Protein AF-0000000082939109 (afdb_homodimer)

InterPro domains:
  IPR016181 Acyl-CoA N-acyltransferase [SSF55729] (125-282)
  IPR038740 BioF2-like, acetyltransferase domain [PF13480] (136-248)
  IPR050644 Peptidoglycan Glycine Bridge Synthesis [PTHR36174] (111-280)

Foldseek 3Di:
DFPLQDQLLCCLQPRNVFKDKQFDDDDPDTFKIAIWGWDDDDPFIETEGGPLRQANGMDGHDDDDDPVVRVVVVLVRVLSSVVRDDDGQKYKGWHDLVDDDPVSVVVVVKDKDKFKWFKFQFLQDVVVLQVLFAPVLVVLLVLLVVFWDKDWDLPLVVQVVQLVQQCVVVVHDDPDDSSSSVSSSVSQVVVVFKIKMFIAGPVRDTAKIWIWGDDAAEIERRTMGGNPVRCVSSNVSNRVSVVSNVRNVPYTMYIPTDDPDVVSVVSSVSSNTDIGMIMMIMDGDDPVVVVVVVCCVPPVD/DFPLQDQLLCCLQPRNVFKDKQFDDDPPDTFKIQIWGWDDDDPFIETEGGPLRQANGMDGHDDDDDPVVRVVVVLVRVLSSVVRDDDGQKYKGWHDLVDDDPVSVVVVVKDKDKFKWFKFQFLQDVVVLQVLFAPVLVVLLVLLVVFWDKDWDLPLVVQVVQLVQQCVVVVHDDPDDSSSSVSSSVSQVVVVFKIKMFIAGPVRDTAKIWIWGDDAAEIERRTMGGNPVRCVSSNVSNRVSVVSNVRNVPYTMYIPTDDPDPVSVVSSVSSNTDIGMIMMIMDGDDPVVVVVVVCCVPPVD

Structure (mmCIF, N/CA/C/O backbone):
data_AF-0000000082939109-model_v1
#
loop_
_entity.id
_entity.type
_entity.pdbx_description
1 polymer 'GNAT family N-acetyltransferase'
#
loop_
_atom_site.group_PDB
_atom_site.id
_atom_site.type_symbol
_atom_site.label_atom_id
_atom_site.label_alt_id
_atom_site.label_comp_id
_atom_site.label_asym_id
_atom_site.label_entity_id
_atom_site.label_seq_id
_atom_site.pdbx_PDB_ins_code
_atom_site.Cartn_x
_atom_site.Cartn_y
_atom_site.Cartn_z
_atom_site.occupancy
_atom_site.B_iso_or_equiv
_atom_site.auth_seq_id
_atom_site.auth_comp_id
_atom_site.auth_asym_id
_atom_site.auth_atom_id
_atom_site.pdbx_PDB_model_num
ATOM 1 N N . MET A 1 1 ? -11.938 5.414 15.562 1 80.38 1 MET A N 1
ATOM 2 C CA . MET A 1 1 ? -12.227 6.305 14.438 1 80.38 1 MET A CA 1
ATOM 3 C C . MET A 1 1 ? -11.375 7.566 14.516 1 80.38 1 MET A C 1
ATOM 5 O O . MET A 1 1 ? -11.188 8.133 15.594 1 80.38 1 MET A O 1
ATOM 9 N N . SER A 1 2 ? -10.914 7.965 13.305 1 89 2 SER A N 1
ATOM 10 C CA . SER A 1 2 ? -10.055 9.148 13.242 1 89 2 SER A CA 1
ATOM 11 C C . SER A 1 2 ? -10.867 10.422 13.438 1 89 2 SER A C 1
ATOM 13 O O . SER A 1 2 ? -12.055 10.469 13.109 1 89 2 SER A O 1
ATOM 15 N N . ILE A 1 3 ? -10.242 11.445 13.922 1 95.31 3 ILE A N 1
ATOM 16 C CA . ILE A 1 3 ? -10.844 12.758 14.148 1 95.31 3 ILE A CA 1
ATOM 17 C C . ILE A 1 3 ? -11.391 13.297 12.828 1 95.31 3 ILE A C 1
ATOM 19 O O . ILE A 1 3 ? -12.398 14.016 12.812 1 95.31 3 ILE A O 1
ATOM 23 N N . PHE A 1 4 ? -10.938 12.875 11.734 1 96.12 4 PHE A N 1
ATOM 24 C CA . PHE A 1 4 ? -11.234 13.438 10.422 1 96.12 4 PHE A CA 1
ATOM 25 C C . PHE A 1 4 ? -12.562 12.906 9.891 1 96.12 4 PHE A C 1
ATOM 27 O O . PHE A 1 4 ? -13.125 13.453 8.938 1 96.12 4 PHE A O 1
ATOM 34 N N . SER A 1 5 ? -13 11.82 10.484 1 92.12 5 SER A N 1
ATOM 35 C CA . SER A 1 5 ? -14.25 11.203 10.039 1 92.12 5 SER A CA 1
ATOM 36 C C . SER A 1 5 ? -15.414 11.586 10.945 1 92.12 5 SER A C 1
ATOM 38 O O . SER A 1 5 ? -16.531 11.078 10.781 1 92.12 5 SER A O 1
ATOM 40 N N . LYS A 1 6 ? -15.141 12.438 11.898 1 94.62 6 LYS A N 1
ATOM 41 C CA . LYS A 1 6 ? -16.188 12.867 12.82 1 94.62 6 LYS A CA 1
ATOM 42 C C . LYS A 1 6 ? -17.125 13.867 12.156 1 94.62 6 LYS A C 1
ATOM 44 O O . LYS A 1 6 ? -16.688 14.719 11.375 1 94.62 6 LYS A O 1
ATOM 49 N N . ASP A 1 7 ? -18.406 13.773 12.578 1 95.56 7 ASP A N 1
ATOM 50 C CA . ASP A 1 7 ? -19.422 14.656 12.016 1 95.56 7 ASP A CA 1
ATOM 51 C C . ASP A 1 7 ? -19.078 16.125 12.281 1 95.56 7 ASP A C 1
ATOM 53 O O . ASP A 1 7 ? -19.172 16.969 11.383 1 95.56 7 ASP A O 1
ATOM 57 N N . TRP A 1 8 ? -18.641 16.438 13.531 1 97.56 8 TRP A N 1
ATOM 58 C CA . TRP A 1 8 ? -18.375 17.812 13.891 1 97.56 8 TRP A CA 1
ATOM 59 C C . TRP A 1 8 ? -17.203 18.375 13.094 1 97.56 8 TRP A C 1
ATOM 61 O O . TRP A 1 8 ? -17.141 19.578 12.844 1 97.56 8 TRP A O 1
ATOM 71 N N . TRP A 1 9 ? -16.219 17.562 12.703 1 98 9 TRP A N 1
ATOM 72 C CA . TRP A 1 9 ? -15.102 17.984 11.859 1 98 9 TRP A CA 1
ATOM 73 C C . TRP A 1 9 ? -15.594 18.406 10.484 1 98 9 TRP A C 1
ATOM 75 O O . TRP A 1 9 ? -15.258 19.5 10.008 1 98 9 TRP A O 1
ATOM 85 N N . LEU A 1 10 ? -16.438 17.562 9.883 1 97.38 10 LEU A N 1
ATOM 86 C CA . LEU A 1 10 ? -16.969 17.844 8.547 1 97.38 10 LEU A CA 1
ATOM 87 C C . LEU A 1 10 ? -17.922 19.031 8.578 1 97.38 10 LEU A C 1
ATOM 89 O O . LEU A 1 10 ? -17.906 19.859 7.668 1 97.38 10 LEU A O 1
ATOM 93 N N . ASP A 1 11 ? -18.719 19.125 9.641 1 97.88 11 ASP A N 1
ATOM 94 C CA . ASP A 1 11 ? -19.594 20.281 9.82 1 97.88 11 ASP A CA 1
ATOM 95 C C . ASP A 1 11 ? -18.797 21.578 9.844 1 97.88 11 ASP A C 1
ATOM 97 O O . ASP A 1 11 ? -19.172 22.562 9.195 1 97.88 11 ASP A O 1
ATOM 101 N N . ALA A 1 12 ? -17.719 21.531 10.562 1 97.75 12 ALA A N 1
ATOM 102 C CA . ALA A 1 12 ? -16.922 22.734 10.75 1 97.75 12 ALA A CA 1
ATOM 103 C C . ALA A 1 12 ? -16.266 23.172 9.438 1 97.75 12 ALA A C 1
ATOM 105 O O . ALA A 1 12 ? -16.141 24.359 9.172 1 97.75 12 ALA A O 1
ATOM 106 N N . LEU A 1 13 ? -15.891 22.219 8.641 1 96.69 13 LEU A N 1
ATOM 107 C CA . LEU A 1 13 ? -15.07 22.531 7.473 1 96.69 13 LEU A CA 1
ATOM 108 C C . LEU A 1 13 ? -15.945 22.844 6.266 1 96.69 13 LEU A C 1
ATOM 110 O O . LEU A 1 13 ? -15.617 23.734 5.477 1 96.69 13 LEU A O 1
ATOM 114 N N . VAL A 1 14 ? -17.078 22.125 6.117 1 95.56 14 VAL A N 1
ATOM 115 C CA . VAL A 1 14 ? -17.797 22.297 4.855 1 95.56 14 VAL A CA 1
ATOM 116 C C . VAL A 1 14 ? -19.266 22.609 5.129 1 95.56 14 VAL A C 1
ATOM 118 O O . VAL A 1 14 ? -20.016 22.953 4.211 1 95.56 14 VAL A O 1
ATOM 121 N N . GLY A 1 15 ? -19.672 22.594 6.297 1 95.75 15 GLY A N 1
ATOM 122 C CA . GLY A 1 15 ? -21.062 22.797 6.641 1 95.75 15 GLY A CA 1
ATOM 123 C C . GLY A 1 15 ? -21.875 21.516 6.602 1 95.75 15 GLY A C 1
ATOM 124 O O . GLY A 1 15 ? -21.594 20.609 5.816 1 95.75 15 GLY A O 1
ATOM 125 N N . GLU A 1 16 ? -22.906 21.516 7.336 1 94.19 16 GLU A N 1
ATOM 126 C CA . GLU A 1 16 ? -23.719 20.312 7.539 1 94.19 16 GLU A CA 1
ATOM 127 C C . GLU A 1 16 ? -24.375 19.875 6.234 1 94.19 16 GLU A C 1
ATOM 129 O O . GLU A 1 16 ? -24.641 18.688 6.043 1 94.19 16 GLU A O 1
ATOM 134 N N . GLU A 1 17 ? -24.531 20.75 5.375 1 94.44 17 GLU A N 1
ATOM 135 C CA . GLU A 1 17 ? -25.312 20.438 4.18 1 94.44 17 GLU A CA 1
ATOM 136 C C . GLU A 1 17 ? -24.406 20.031 3.021 1 94.44 17 GLU A C 1
ATOM 138 O O . GLU A 1 17 ? -24.875 19.609 1.963 1 94.44 17 GLU A O 1
ATOM 143 N N . GLN A 1 18 ? -23.141 20.078 3.221 1 95.31 18 GLN A N 1
ATOM 144 C CA . GLN A 1 18 ? -22.234 19.891 2.09 1 95.31 18 GLN A CA 1
ATOM 145 C C . GLN A 1 18 ? -21.516 18.547 2.189 1 95.31 18 GLN A C 1
ATOM 147 O O . GLN A 1 18 ? -20.547 18.312 1.458 1 95.31 18 GLN A O 1
ATOM 152 N N . TRP A 1 19 ? -21.828 17.75 3.115 1 96.75 19 TRP A N 1
ATOM 153 C CA . TRP A 1 19 ? -21.281 16.406 3.182 1 96.75 19 TRP A CA 1
ATOM 154 C C . TRP A 1 19 ? -22.375 15.398 3.557 1 96.75 19 TRP A C 1
ATOM 156 O O . TRP A 1 19 ? -23.438 15.781 4.039 1 96.75 19 TRP A O 1
ATOM 166 N N . ASP A 1 20 ? -22.172 14.172 3.184 1 97.12 20 ASP A N 1
ATOM 167 C CA . ASP A 1 20 ? -23.031 13.047 3.535 1 97.12 20 ASP A CA 1
ATOM 168 C C . ASP A 1 20 ? -22.203 11.789 3.805 1 97.12 20 ASP A C 1
ATOM 170 O O . ASP A 1 20 ? -20.984 11.852 3.891 1 97.12 20 ASP A O 1
ATOM 174 N N . VAL A 1 21 ? -22.875 10.711 4.156 1 97.25 21 VAL A N 1
ATOM 175 C CA . VAL A 1 21 ? -22.172 9.492 4.543 1 97.25 21 VAL A CA 1
ATOM 176 C C . VAL A 1 21 ? -22.969 8.266 4.09 1 97.25 21 VAL A C 1
ATOM 178 O O . VAL A 1 21 ? -24.172 8.195 4.293 1 97.25 21 VAL A O 1
ATOM 181 N N . ALA A 1 22 ? -22.266 7.41 3.312 1 97.81 22 ALA A N 1
ATOM 182 C CA . ALA A 1 22 ? -22.812 6.07 3.113 1 97.81 22 ALA A CA 1
ATOM 183 C C . ALA A 1 22 ? -22.641 5.223 4.371 1 97.81 22 ALA A C 1
ATOM 185 O O . ALA A 1 22 ? -21.578 5.184 4.969 1 97.81 22 ALA A O 1
ATOM 186 N N . ILE A 1 23 ? -23.703 4.531 4.785 1 97.56 23 ILE A N 1
ATOM 187 C CA . ILE A 1 23 ? -23.641 3.748 6.012 1 97.56 23 ILE A CA 1
ATOM 188 C C . ILE A 1 23 ? -24.203 2.352 5.77 1 97.56 23 ILE A C 1
ATOM 190 O O . ILE A 1 23 ? -25.047 2.162 4.891 1 97.56 23 ILE A O 1
ATOM 194 N N . VAL A 1 24 ? -23.609 1.414 6.426 1 98 24 VAL A N 1
ATOM 195 C CA . VAL A 1 24 ? -24.172 0.075 6.547 1 98 24 VAL A CA 1
ATOM 196 C C . VAL A 1 24 ? -24.594 -0.183 7.992 1 98 24 VAL A C 1
ATOM 198 O O . VAL A 1 24 ? -23.812 0.037 8.922 1 98 24 VAL A O 1
ATOM 201 N N . GLU A 1 25 ? -25.812 -0.608 8.141 1 97.25 25 GLU A N 1
ATOM 202 C CA . GLU A 1 25 ? -26.344 -0.869 9.477 1 97.25 25 GLU A CA 1
ATOM 203 C C . GLU A 1 25 ? -26.688 -2.344 9.656 1 97.25 25 GLU A C 1
ATOM 205 O O . GLU A 1 25 ? -27.125 -3.004 8.703 1 97.25 25 GLU A O 1
ATOM 210 N N . LYS A 1 26 ? -26.391 -2.867 10.773 1 93.81 26 LYS A N 1
ATOM 211 C CA . LYS A 1 26 ? -26.859 -4.168 11.242 1 93.81 26 LYS A CA 1
ATOM 212 C C . LYS A 1 26 ? -27.625 -4.039 12.547 1 93.81 26 LYS A C 1
ATOM 214 O O . LYS A 1 26 ? -27.047 -3.764 13.594 1 93.81 26 LYS A O 1
ATOM 219 N N . GLY A 1 27 ? -28.953 -4.312 12.484 1 91.12 27 GLY A N 1
ATOM 220 C CA . GLY A 1 27 ? -29.797 -3.967 13.617 1 91.12 27 GLY A CA 1
ATOM 221 C C . GLY A 1 27 ? -29.859 -2.475 13.891 1 91.12 27 GLY A C 1
ATOM 222 O O . GLY A 1 27 ? -30.188 -1.688 13 1 91.12 27 GLY A O 1
ATOM 223 N N . ASN A 1 28 ? -29.469 -2.039 15.094 1 91.56 28 ASN A N 1
ATOM 224 C CA . ASN A 1 28 ? -29.516 -0.63 15.469 1 91.56 28 ASN A CA 1
ATOM 225 C C . ASN A 1 28 ? -28.125 -0.013 15.492 1 91.56 28 ASN A C 1
ATOM 227 O O . ASN A 1 28 ? -27.953 1.131 15.914 1 91.56 28 ASN A O 1
ATOM 231 N N . ASP A 1 29 ? -27.188 -0.757 14.891 1 94.94 29 ASP A N 1
ATOM 232 C CA . ASP A 1 29 ? -25.812 -0.283 14.992 1 94.94 29 ASP A CA 1
ATOM 233 C C . ASP A 1 29 ? -25.219 -0.008 13.617 1 94.94 29 ASP A C 1
ATOM 235 O O . ASP A 1 29 ? -25.422 -0.785 12.68 1 94.94 29 ASP A O 1
ATOM 239 N N . ILE A 1 30 ? -24.578 1.145 13.508 1 95.31 30 ILE A N 1
ATOM 240 C CA . ILE A 1 30 ? -23.75 1.399 12.328 1 95.31 30 ILE A CA 1
ATOM 241 C C . ILE A 1 30 ? -22.516 0.51 12.352 1 95.31 30 ILE A C 1
ATOM 243 O O . ILE A 1 30 ? -21.75 0.529 13.32 1 95.31 30 ILE A O 1
ATOM 247 N N . VAL A 1 31 ? -22.312 -0.238 11.273 1 96.94 31 VAL A N 1
ATOM 248 C CA . VAL A 1 31 ? -21.203 -1.173 11.281 1 96.94 31 VAL A CA 1
ATOM 249 C C . VAL A 1 31 ? -20.156 -0.736 10.258 1 96.94 31 VAL A C 1
ATOM 251 O O . VAL A 1 31 ? -19.016 -1.215 10.273 1 96.94 31 VAL A O 1
ATOM 254 N N . ALA A 1 32 ? -20.5 0.138 9.352 1 97.5 32 ALA A N 1
ATOM 255 C CA . ALA A 1 32 ? -19.547 0.692 8.391 1 97.5 32 ALA A CA 1
ATOM 256 C C . ALA A 1 32 ? -19.984 2.072 7.914 1 97.5 32 ALA A C 1
ATOM 258 O O . ALA A 1 32 ? -21.188 2.387 7.93 1 97.5 32 ALA A O 1
ATOM 259 N N . SER A 1 33 ? -19.047 2.875 7.512 1 97.38 33 SER A N 1
ATOM 260 C CA . SER A 1 33 ? -19.359 4.215 7.02 1 97.38 33 SER A CA 1
ATOM 261 C C . SER A 1 33 ? -18.297 4.695 6.027 1 97.38 33 SER A C 1
ATOM 263 O O . SER A 1 33 ? -17.141 4.27 6.082 1 97.38 33 SER A O 1
ATOM 265 N N . LEU A 1 34 ? -18.688 5.508 5.121 1 97.62 34 LEU A N 1
ATOM 266 C CA . LEU A 1 34 ? -17.844 6.195 4.141 1 97.62 34 LEU A CA 1
ATOM 267 C C . LEU A 1 34 ? -18.344 7.617 3.904 1 97.62 34 LEU A C 1
ATOM 269 O O . LEU A 1 34 ? -19.234 7.84 3.084 1 97.62 34 LEU A O 1
ATOM 273 N N . PRO A 1 35 ? -17.797 8.57 4.645 1 97.31 35 PRO A N 1
ATOM 274 C CA . PRO A 1 35 ? -18.188 9.969 4.445 1 97.31 35 PRO A CA 1
ATOM 275 C C . PRO A 1 35 ? -17.609 10.562 3.16 1 97.31 35 PRO A C 1
ATOM 277 O O . PRO A 1 35 ? -16.562 10.125 2.688 1 97.31 35 PRO A O 1
ATOM 280 N N . TYR A 1 36 ? -18.344 11.469 2.635 1 97.06 36 TYR A N 1
ATOM 281 C CA . TYR A 1 36 ? -17.891 12.203 1.463 1 97.06 36 TYR A CA 1
ATOM 282 C C . TYR A 1 36 ? -18.453 13.625 1.457 1 97.06 36 TYR A C 1
ATOM 284 O O . TYR A 1 36 ? -19.547 13.867 1.974 1 97.06 36 TYR A O 1
ATOM 292 N N . VAL A 1 37 ? -17.625 14.539 0.943 1 96.19 37 VAL A N 1
ATOM 293 C CA . VAL A 1 37 ? -18.062 15.906 0.697 1 96.19 37 VAL A CA 1
ATOM 294 C C . VAL A 1 37 ? -18.562 16.031 -0.74 1 96.19 37 VAL A C 1
ATOM 296 O O . VAL A 1 37 ? -17.938 15.547 -1.675 1 96.19 37 VAL A O 1
ATOM 299 N N . THR A 1 38 ? -19.703 16.672 -0.885 1 95.12 38 THR A N 1
ATOM 300 C CA . THR A 1 38 ? -20.281 16.859 -2.207 1 95.12 38 THR A CA 1
ATOM 301 C C . THR A 1 38 ? -20 18.266 -2.729 1 95.12 38 THR A C 1
ATOM 303 O O . THR A 1 38 ? -20.281 19.25 -2.043 1 95.12 38 THR A O 1
ATOM 306 N N . LYS A 1 39 ? -19.438 18.266 -3.879 1 92.75 39 LYS A N 1
ATOM 307 C CA . LYS A 1 39 ? -19.188 19.547 -4.539 1 92.75 39 LYS A CA 1
ATOM 308 C C . LYS A 1 39 ? -19.688 19.531 -5.98 1 92.75 39 LYS A C 1
ATOM 310 O O . LYS A 1 39 ? -19.703 18.484 -6.625 1 92.75 39 LYS A O 1
ATOM 315 N N . SER A 1 40 ? -20.188 20.719 -6.367 1 90.56 40 SER A N 1
ATOM 316 C CA . SER A 1 40 ? -20.547 20.891 -7.773 1 90.56 40 SER A CA 1
ATOM 317 C C . SER A 1 40 ? -19.5 21.719 -8.508 1 90.56 40 SER A C 1
ATOM 319 O O . SER A 1 40 ? -19.125 22.797 -8.039 1 90.56 40 SER A O 1
ATOM 321 N N . ARG A 1 41 ? -18.953 21.141 -9.508 1 88.44 41 ARG A N 1
ATOM 322 C CA . ARG A 1 41 ? -18.062 21.844 -10.406 1 88.44 41 ARG A CA 1
ATOM 323 C C . ARG A 1 41 ? -18.672 22 -11.797 1 88.44 41 ARG A C 1
ATOM 325 O O . ARG A 1 41 ? -18.5 21.141 -12.656 1 88.44 41 ARG A O 1
ATOM 332 N N . GLY A 1 42 ? -19.25 23.141 -11.984 1 89.5 42 GLY A N 1
ATOM 333 C CA . GLY A 1 42 ? -20.062 23.266 -13.188 1 89.5 42 GLY A CA 1
ATOM 334 C C . GLY A 1 42 ? -21.219 22.281 -13.219 1 89.5 42 GLY A C 1
ATOM 335 O O . GLY A 1 42 ? -22.062 22.25 -12.312 1 89.5 42 GLY A O 1
ATOM 336 N N . ILE A 1 43 ? -21.156 21.453 -14.25 1 89.62 43 ILE A N 1
ATOM 337 C CA . ILE A 1 43 ? -22.234 20.469 -14.406 1 89.62 43 ILE A CA 1
ATOM 338 C C . ILE A 1 43 ? -21.859 19.172 -13.719 1 89.62 43 ILE A C 1
ATOM 340 O O . ILE A 1 43 ? -22.656 18.234 -13.664 1 89.62 43 ILE A O 1
ATOM 344 N N . PHE A 1 44 ? -20.672 19.141 -13.172 1 92.69 44 PHE A N 1
ATOM 345 C CA . PHE A 1 44 ? -20.156 17.875 -12.648 1 92.69 44 PHE A CA 1
ATOM 346 C C . PHE A 1 44 ? -20.391 17.781 -11.148 1 92.69 44 PHE A C 1
ATOM 348 O O . PHE A 1 44 ? -20.234 18.75 -10.422 1 92.69 44 PHE A O 1
ATOM 355 N N . LYS A 1 45 ? -20.812 16.625 -10.805 1 95.06 45 LYS A N 1
ATOM 356 C CA . LYS A 1 45 ? -20.938 16.281 -9.391 1 95.06 45 LYS A CA 1
ATOM 357 C C . LYS A 1 45 ? -19.688 15.562 -8.891 1 95.06 45 LYS A C 1
ATOM 359 O O . LYS A 1 45 ? -19.328 14.5 -9.406 1 95.06 45 LYS A O 1
ATOM 364 N N . VAL A 1 46 ? -19.109 16.094 -7.883 1 95.12 46 VAL A N 1
ATOM 365 C CA . VAL A 1 46 ? -17.844 15.57 -7.383 1 95.12 46 VAL A CA 1
ATOM 366 C C . VAL A 1 46 ? -17.984 15.195 -5.906 1 95.12 46 VAL A C 1
ATOM 368 O O . VAL A 1 46 ? -18.531 15.969 -5.117 1 95.12 46 VAL A O 1
ATOM 371 N N . LEU A 1 47 ? -17.562 13.961 -5.547 1 96.81 47 LEU A N 1
ATOM 372 C CA . LEU A 1 47 ? -17.438 13.523 -4.164 1 96.81 47 LEU A CA 1
ATOM 373 C C . LEU A 1 47 ? -15.969 13.531 -3.729 1 96.81 47 LEU A C 1
ATOM 375 O O . LEU A 1 47 ? -15.156 12.781 -4.266 1 96.81 47 LEU A O 1
ATOM 379 N N . THR A 1 48 ? -15.641 14.328 -2.77 1 95.25 48 THR A N 1
ATOM 380 C CA . THR A 1 48 ? -14.242 14.508 -2.408 1 95.25 48 THR A CA 1
ATOM 381 C C . THR A 1 48 ? -14.086 14.656 -0.897 1 95.25 48 THR A C 1
ATOM 383 O O . THR A 1 48 ? -14.953 14.227 -0.135 1 95.25 48 THR A O 1
ATOM 386 N N . MET A 1 49 ? -12.891 15.117 -0.471 1 94.56 49 MET A N 1
ATOM 387 C CA . MET A 1 49 ? -12.555 15.367 0.927 1 94.56 49 MET A CA 1
ATOM 388 C C . MET A 1 49 ? -12.344 16.859 1.177 1 94.56 49 MET A C 1
ATOM 390 O O . MET A 1 49 ? -11.961 17.594 0.268 1 94.56 49 MET A O 1
ATOM 394 N N . PRO A 1 50 ? -12.562 17.281 2.404 1 94.44 50 PRO A N 1
ATOM 395 C CA . PRO A 1 50 ? -12.281 18.688 2.703 1 94.44 50 PRO A CA 1
ATOM 396 C C . PRO A 1 50 ? -10.781 18.984 2.775 1 94.44 50 PRO A C 1
ATOM 398 O O . PRO A 1 50 ? -9.977 18.078 2.961 1 94.44 50 PRO A O 1
ATOM 401 N N . LYS A 1 51 ? -10.516 20.297 2.611 1 93.94 51 LYS A N 1
ATOM 402 C CA . LYS A 1 51 ? -9.148 20.734 2.896 1 93.94 51 LYS A CA 1
ATOM 403 C C . LYS A 1 51 ? -8.766 20.438 4.34 1 93.94 51 LYS A C 1
ATOM 405 O O . LYS A 1 51 ? -9.633 20.375 5.219 1 93.94 51 LYS A O 1
ATOM 410 N N . LEU A 1 52 ? -7.477 20.172 4.586 1 95.19 52 LEU A N 1
ATOM 411 C CA . LEU A 1 52 ? -6.914 19.922 5.906 1 95.19 52 LEU A CA 1
ATOM 412 C C . LEU A 1 52 ? -7.504 18.656 6.516 1 95.19 52 LEU A C 1
ATOM 414 O O . LEU A 1 52 ? -7.742 18.609 7.727 1 95.19 52 LEU A O 1
ATOM 418 N N . THR A 1 53 ? -7.879 17.734 5.684 1 96.19 53 THR A N 1
ATOM 419 C CA . THR A 1 53 ? -8.398 16.422 6.074 1 96.19 53 THR A CA 1
ATOM 420 C C . THR A 1 53 ? -7.676 15.312 5.324 1 96.19 53 THR A C 1
ATOM 422 O O . THR A 1 53 ? -8.062 14.945 4.211 1 96.19 53 THR A O 1
ATOM 425 N N . PRO A 1 54 ? -6.691 14.773 5.965 1 94.44 54 PRO A N 1
ATOM 426 C CA . PRO A 1 54 ? -5.832 13.844 5.234 1 94.44 54 PRO A CA 1
ATOM 427 C C . PRO A 1 54 ? -6.512 12.5 4.98 1 94.44 54 PRO A C 1
ATOM 429 O O . PRO A 1 54 ? -6.191 11.82 4 1 94.44 54 PRO A O 1
ATOM 432 N N . PHE A 1 55 ? -7.438 12.156 5.926 1 93.81 55 PHE A N 1
ATOM 433 C CA . PHE A 1 55 ? -8.086 10.852 5.84 1 93.81 55 PHE A CA 1
ATOM 434 C C . PHE A 1 55 ? -9.586 10.977 6.078 1 93.81 55 PHE A C 1
ATOM 436 O O . PHE A 1 55 ? -10.016 11.594 7.062 1 93.81 55 PHE A O 1
ATOM 443 N N . ILE A 1 56 ? -10.555 10.57 5.387 1 88.38 56 ILE A N 1
ATOM 444 C CA . ILE A 1 56 ? -11.969 10.438 5.707 1 88.38 56 ILE A CA 1
ATOM 445 C C . ILE A 1 56 ? -12.477 9.078 5.219 1 88.38 56 ILE A C 1
ATOM 447 O O . ILE A 1 56 ? -13.508 8.586 5.691 1 88.38 56 ILE A O 1
ATOM 451 N N . GLY A 1 57 ? -11.859 8.242 4.508 1 85.38 57 GLY A N 1
ATOM 452 C CA . GLY A 1 57 ? -12.109 6.977 3.842 1 85.38 57 GLY A CA 1
ATOM 453 C C . GLY A 1 57 ? -13.031 6.062 4.629 1 85.38 57 GLY A C 1
ATOM 454 O O . GLY A 1 57 ? -13.883 6.531 5.387 1 85.38 57 GLY A O 1
ATOM 455 N N . VAL A 1 58 ? -12.984 4.746 4.508 1 95.81 58 VAL A N 1
ATOM 456 C CA . VAL A 1 58 ? -13.906 3.744 5.035 1 95.81 58 VAL A CA 1
ATOM 457 C C . VAL A 1 58 ? -13.609 3.488 6.508 1 95.81 58 VAL A C 1
ATOM 459 O O . VAL A 1 58 ? -12.453 3.543 6.934 1 95.81 58 VAL A O 1
ATOM 462 N N . TRP A 1 59 ? -14.648 3.355 7.254 1 94.75 59 TRP A N 1
ATOM 463 C CA . TRP A 1 59 ? -14.578 2.842 8.617 1 94.75 59 TRP A CA 1
ATOM 464 C C . TRP A 1 59 ? -15.477 1.619 8.781 1 94.75 59 TRP A C 1
ATOM 466 O O . TRP A 1 59 ? -16.594 1.591 8.281 1 94.75 59 TRP A O 1
ATOM 476 N N . THR A 1 60 ? -14.977 0.596 9.398 1 95.5 60 THR A N 1
ATOM 477 C CA . THR A 1 60 ? -15.773 -0.576 9.742 1 95.5 60 THR A CA 1
ATOM 478 C C . THR A 1 60 ? -15.672 -0.887 11.234 1 95.5 60 THR A C 1
ATOM 480 O O . THR A 1 60 ? -14.609 -0.717 11.836 1 95.5 60 THR A O 1
ATOM 483 N N . ARG A 1 61 ? -16.734 -1.303 11.781 1 93.12 61 ARG A N 1
ATOM 484 C CA . ARG A 1 61 ? -16.719 -1.731 13.18 1 93.12 61 ARG A CA 1
ATOM 485 C C . ARG A 1 61 ? -15.828 -2.955 13.359 1 93.12 61 ARG A C 1
ATOM 487 O O . ARG A 1 61 ? -15.938 -3.932 12.625 1 93.12 61 ARG A O 1
ATOM 494 N N . PRO A 1 62 ? -14.914 -2.824 14.336 1 89.88 62 PRO A N 1
ATOM 495 C CA . PRO A 1 62 ? -14.055 -3.986 14.57 1 89.88 62 PRO A CA 1
ATOM 496 C C . PRO A 1 62 ? -14.852 -5.262 14.836 1 89.88 62 PRO A C 1
ATOM 498 O O . PRO A 1 62 ? -15.867 -5.227 15.531 1 89.88 62 PRO A O 1
ATOM 501 N N . LEU A 1 63 ? -14.492 -6.273 14.172 1 90.56 63 LEU A N 1
ATOM 502 C CA . LEU A 1 63 ? -15.078 -7.602 14.352 1 90.56 63 LEU A CA 1
ATOM 503 C C . LEU A 1 63 ? -14.102 -8.531 15.055 1 90.56 63 LEU A C 1
ATOM 505 O O . LEU A 1 63 ? -12.898 -8.508 14.781 1 90.56 63 LEU A O 1
ATOM 509 N N . ASP A 1 64 ? -14.648 -9.328 15.906 1 90.56 64 ASP A N 1
ATOM 510 C CA . ASP A 1 64 ? -13.82 -10.352 16.531 1 90.56 64 ASP A CA 1
ATOM 511 C C . ASP A 1 64 ? -13.75 -11.609 15.672 1 90.56 64 ASP A C 1
ATOM 513 O O . ASP A 1 64 ? -14.594 -11.812 14.797 1 90.56 64 ASP A O 1
ATOM 517 N N . GLY A 1 65 ? -12.688 -12.367 15.961 1 91.06 65 GLY A N 1
ATOM 518 C CA . GLY A 1 65 ? -12.578 -13.641 15.273 1 91.06 65 GLY A CA 1
ATOM 519 C C . GLY A 1 65 ? -11.312 -13.781 14.453 1 91.06 65 GLY A C 1
ATOM 520 O O . GLY A 1 65 ? -10.344 -13.039 14.672 1 91.06 65 GLY A O 1
ATOM 521 N N . LYS A 1 66 ? -11.422 -14.836 13.562 1 93.38 66 LYS A N 1
ATOM 522 C CA . LYS A 1 66 ? -10.258 -15.148 12.742 1 93.38 66 LYS A CA 1
ATOM 523 C C . LYS A 1 66 ? -10.078 -14.125 11.625 1 93.38 66 LYS A C 1
ATOM 525 O O . LYS A 1 66 ? -11.047 -13.5 11.188 1 93.38 66 LYS A O 1
ATOM 530 N N . TYR A 1 67 ? -8.914 -14.008 11.195 1 94.88 67 TYR A N 1
ATOM 531 C CA . TYR A 1 67 ? -8.562 -13.062 10.141 1 94.88 67 TYR A CA 1
ATOM 532 C C . TYR A 1 67 ? -9.445 -13.25 8.914 1 94.88 67 TYR A C 1
ATOM 534 O O . TYR A 1 67 ? -9.938 -12.273 8.344 1 94.88 67 TYR A O 1
ATOM 542 N N . VAL A 1 68 ? -9.672 -14.477 8.523 1 94.44 68 VAL A N 1
ATOM 543 C CA . VAL A 1 68 ? -10.414 -14.789 7.305 1 94.44 68 VAL A CA 1
ATOM 544 C C . VAL A 1 68 ? -11.828 -14.227 7.398 1 94.44 68 VAL A C 1
ATOM 546 O O . VAL A 1 68 ? -12.352 -13.688 6.422 1 94.44 68 VAL A O 1
ATOM 549 N N . LYS A 1 69 ? -12.43 -14.383 8.492 1 93.88 69 LYS A N 1
ATOM 550 C CA . LYS A 1 69 ? -13.781 -13.867 8.711 1 93.88 69 LYS A CA 1
ATOM 551 C C . LYS A 1 69 ? -13.797 -12.344 8.688 1 93.88 69 LYS A C 1
ATOM 553 O O . LYS A 1 69 ? -14.695 -11.734 8.094 1 93.88 69 LYS A O 1
ATOM 558 N N . LYS A 1 70 ? -12.852 -11.75 9.344 1 95.75 70 LYS A N 1
ATOM 559 C CA . LYS A 1 70 ? -12.742 -10.289 9.375 1 95.75 70 LYS A CA 1
ATOM 560 C C . LYS A 1 70 ? -12.586 -9.727 7.969 1 95.75 70 LYS A C 1
ATOM 562 O O . LYS A 1 70 ? -13.25 -8.75 7.609 1 95.75 70 LYS A O 1
ATOM 567 N N . LEU A 1 71 ? -11.734 -10.352 7.199 1 96.19 71 LEU A N 1
ATOM 568 C CA . LEU A 1 71 ? -11.484 -9.891 5.84 1 96.19 71 LEU A CA 1
ATOM 569 C C . LEU A 1 71 ? -12.734 -10.055 4.973 1 96.19 71 LEU A C 1
ATOM 571 O O . LEU A 1 71 ? -13.07 -9.156 4.195 1 96.19 71 LEU A O 1
ATOM 575 N N . SER A 1 72 ? -13.414 -11.156 5.078 1 95.56 72 SER A N 1
ATOM 576 C CA . S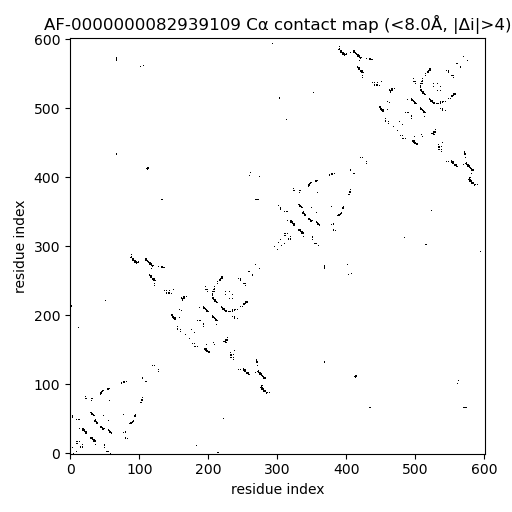ER A 1 72 ? -14.648 -11.383 4.34 1 95.56 72 SER A CA 1
ATOM 577 C C . SER A 1 72 ? -15.695 -10.328 4.672 1 95.56 72 SER A C 1
ATOM 579 O O . SER A 1 72 ? -16.359 -9.805 3.779 1 95.56 72 SER A O 1
ATOM 581 N N . ASN A 1 73 ? -15.828 -10.094 5.926 1 95.88 73 ASN A N 1
ATOM 582 C CA . ASN A 1 73 ? -16.766 -9.07 6.371 1 95.88 73 ASN A CA 1
ATOM 583 C C . ASN A 1 73 ? -16.422 -7.699 5.805 1 95.88 73 ASN A C 1
ATOM 585 O O . ASN A 1 73 ? -17.297 -6.977 5.332 1 95.88 73 ASN A O 1
ATOM 589 N N . GLU A 1 74 ? -15.18 -7.363 5.871 1 96.19 74 GLU A N 1
ATOM 590 C CA . GLU A 1 74 ? -14.703 -6.094 5.324 1 96.19 74 GLU A CA 1
ATOM 591 C C . GLU A 1 74 ? -15.055 -5.965 3.844 1 96.19 74 GLU A C 1
ATOM 593 O O . GLU A 1 74 ? -15.539 -4.918 3.404 1 96.19 74 GLU A O 1
ATOM 598 N N . MET A 1 75 ? -14.789 -7.074 3.102 1 96.56 75 MET A N 1
ATOM 599 C CA . MET A 1 75 ? -15.086 -7.082 1.671 1 96.56 75 MET A CA 1
ATOM 600 C C . MET A 1 75 ? -16.562 -6.789 1.416 1 96.56 75 MET A C 1
ATOM 602 O O . MET A 1 75 ? -16.891 -5.953 0.576 1 96.56 75 MET A O 1
ATOM 606 N N . ASP A 1 76 ? -17.328 -7.438 2.148 1 96.94 76 ASP A N 1
ATOM 607 C CA . ASP A 1 76 ? -18.781 -7.285 2.004 1 96.94 76 ASP A CA 1
ATOM 608 C C . ASP A 1 76 ? -19.219 -5.867 2.352 1 96.94 76 ASP A C 1
ATOM 610 O O . ASP A 1 76 ? -20 -5.25 1.612 1 96.94 76 ASP A O 1
ATOM 614 N N . LEU A 1 77 ? -18.75 -5.348 3.428 1 97.94 77 LEU A N 1
ATOM 615 C CA . LEU A 1 77 ? -19.141 -4.02 3.895 1 97.94 77 LEU A CA 1
ATOM 616 C C . LEU A 1 77 ? -18.672 -2.945 2.912 1 97.94 77 LEU A C 1
ATOM 618 O O . LEU A 1 77 ? -19.422 -1.996 2.635 1 97.94 77 LEU A O 1
ATOM 622 N N . TYR A 1 78 ? -17.453 -3.07 2.414 1 98.25 78 TYR A N 1
ATOM 623 C CA . TYR A 1 78 ? -16.953 -2.109 1.438 1 98.25 78 TYR A CA 1
ATOM 624 C C . TYR A 1 78 ? -17.828 -2.098 0.188 1 98.25 78 TYR A C 1
ATOM 626 O O . TYR A 1 78 ? -18.141 -1.031 -0.344 1 98.25 78 TYR A O 1
ATOM 634 N N . GLU A 1 79 ? -18.203 -3.287 -0.285 1 98.06 79 GLU A N 1
ATOM 635 C CA . GLU A 1 79 ? -19.062 -3.371 -1.459 1 98.06 79 GLU A CA 1
ATOM 636 C C . GLU A 1 79 ? -20.406 -2.67 -1.215 1 98.06 79 GLU A C 1
ATOM 638 O O . GLU A 1 79 ? -20.891 -1.948 -2.082 1 98.06 79 GLU A O 1
ATOM 643 N N . GLN A 1 80 ? -20.953 -2.916 -0.056 1 98.38 80 GLN A N 1
ATOM 644 C CA . GLN A 1 80 ? -22.219 -2.279 0.3 1 98.38 80 GLN A CA 1
ATOM 645 C C . GLN A 1 80 ? -22.078 -0.762 0.358 1 98.38 80 GLN A C 1
ATOM 647 O O . GLN A 1 80 ? -22.953 -0.031 -0.086 1 98.38 80 GLN A O 1
ATOM 652 N N . LEU A 1 81 ? -21.016 -0.269 0.912 1 98.56 81 LEU A N 1
ATOM 653 C CA . LEU A 1 81 ? -20.766 1.168 0.991 1 98.56 81 LEU A CA 1
ATOM 654 C C . LEU A 1 81 ? -20.688 1.782 -0.402 1 98.56 81 LEU A C 1
ATOM 656 O O . LEU A 1 81 ? -21.266 2.842 -0.655 1 98.56 81 LEU A O 1
ATOM 660 N N . ILE A 1 82 ? -19.938 1.129 -1.29 1 98.31 82 ILE A N 1
ATOM 661 C CA . ILE A 1 82 ? -19.766 1.61 -2.656 1 98.31 82 ILE A CA 1
ATOM 662 C C . ILE A 1 82 ? -21.125 1.742 -3.336 1 98.31 82 ILE A C 1
ATOM 664 O O . ILE A 1 82 ? -21.391 2.736 -4.012 1 98.31 82 ILE A O 1
ATOM 668 N N . GLU A 1 83 ? -21.953 0.779 -3.131 1 97.88 83 GLU A N 1
ATOM 669 C CA . GLU A 1 83 ? -23.281 0.743 -3.764 1 97.88 83 GLU A CA 1
ATOM 670 C C . GLU A 1 83 ? -24.172 1.867 -3.246 1 97.88 83 GLU A C 1
ATOM 672 O O . GLU A 1 83 ? -25.125 2.264 -3.912 1 97.88 83 GLU A O 1
ATOM 677 N N . LYS A 1 84 ? -23.891 2.361 -2.084 1 98 84 LYS A N 1
ATOM 678 C CA . LYS A 1 84 ? -24.734 3.365 -1.445 1 98 84 LYS A CA 1
ATOM 679 C C . LYS A 1 84 ? -24.281 4.777 -1.801 1 98 84 LYS A C 1
ATOM 681 O O . LYS A 1 84 ? -24.922 5.758 -1.413 1 98 84 LYS A O 1
ATOM 686 N N . LEU A 1 85 ? -23.156 4.883 -2.49 1 97.69 85 LEU A N 1
ATOM 687 C CA . LEU A 1 85 ? -22.719 6.199 -2.947 1 97.69 85 LEU A CA 1
ATOM 688 C C . LEU A 1 85 ? -23.703 6.777 -3.951 1 97.69 85 LEU A C 1
ATOM 690 O O . LEU A 1 85 ? -24.25 6.051 -4.781 1 97.69 85 LEU A O 1
ATOM 694 N N . PRO A 1 86 ? -23.953 8.055 -3.879 1 97 86 PRO A N 1
ATOM 695 C CA . PRO A 1 86 ? -24.797 8.672 -4.91 1 97 86 PRO A CA 1
ATOM 696 C C . PRO A 1 86 ? -24.125 8.703 -6.277 1 97 86 PRO A C 1
ATOM 698 O O . PRO A 1 86 ? -22.938 8.367 -6.395 1 97 86 PRO A O 1
ATOM 701 N N . ALA A 1 87 ? -24.906 9.062 -7.273 1 95.94 87 ALA A N 1
ATOM 702 C CA . ALA A 1 87 ? -24.297 9.266 -8.586 1 95.94 87 ALA A CA 1
ATOM 703 C C . ALA A 1 87 ? -23.266 10.398 -8.547 1 95.94 87 ALA A C 1
ATOM 705 O O . ALA A 1 87 ? -23.484 11.414 -7.895 1 95.94 87 ALA A O 1
ATOM 706 N N . TYR A 1 88 ? -22.188 10.242 -9.141 1 96.81 88 TYR A N 1
ATOM 707 C CA . TYR A 1 88 ? -21.125 11.242 -9.195 1 96.81 88 TYR A CA 1
ATOM 708 C C . TYR A 1 88 ? -20.375 11.164 -10.516 1 96.81 88 TYR A C 1
ATOM 710 O O . TYR A 1 88 ? -20.406 10.133 -11.195 1 96.81 88 TYR A O 1
ATOM 718 N N . ASP A 1 89 ? -19.75 12.266 -10.844 1 95.44 89 ASP A N 1
ATOM 719 C CA . ASP A 1 89 ? -18.891 12.305 -12.023 1 95.44 89 ASP A CA 1
ATOM 720 C C . ASP A 1 89 ? -17.438 11.984 -11.648 1 95.44 89 ASP A C 1
ATOM 722 O O . ASP A 1 89 ? -16.688 11.445 -12.469 1 95.44 89 ASP A O 1
ATOM 726 N N . TYR A 1 90 ? -17.125 12.336 -10.469 1 95.06 90 TYR A N 1
ATOM 727 C CA . TYR A 1 90 ? -15.781 12.109 -9.969 1 95.06 90 TYR A CA 1
ATOM 728 C C . TYR A 1 90 ? -15.789 11.844 -8.461 1 95.06 90 TYR A C 1
ATOM 730 O O . TYR A 1 90 ? -16.531 12.484 -7.719 1 95.06 90 TYR A O 1
ATOM 738 N N . PHE A 1 91 ? -15.047 10.875 -8.039 1 96.5 91 PHE A N 1
ATOM 739 C CA . PHE A 1 91 ? -14.891 10.484 -6.645 1 96.5 91 PHE A CA 1
ATOM 740 C C . PHE A 1 91 ? -13.422 10.461 -6.246 1 96.5 91 PHE A C 1
ATOM 742 O O . PHE A 1 91 ? -12.578 9.984 -7.008 1 96.5 91 PHE A O 1
ATOM 749 N N . GLN A 1 92 ? -13.07 11.008 -5.105 1 96.81 92 GLN A N 1
ATOM 750 C CA . GLN A 1 92 ? -11.711 10.938 -4.582 1 96.81 92 GLN A CA 1
ATOM 751 C C . GLN A 1 92 ? -11.711 10.914 -3.057 1 96.81 92 GLN A C 1
ATOM 753 O O . GLN A 1 92 ? -12.406 11.703 -2.416 1 96.81 92 GLN A O 1
ATOM 758 N N . THR A 1 93 ? -10.992 10.008 -2.484 1 97 93 THR A N 1
ATOM 759 C CA . THR A 1 93 ? -10.82 9.938 -1.037 1 97 93 THR A CA 1
ATOM 760 C C . THR A 1 93 ? -9.477 9.312 -0.681 1 97 93 THR A C 1
ATOM 762 O O . THR A 1 93 ? -8.734 8.867 -1.564 1 97 93 THR A O 1
ATOM 765 N N . SER A 1 94 ? -9.094 9.359 0.559 1 96.88 94 SER A N 1
ATOM 766 C CA . SER A 1 94 ? -7.91 8.711 1.103 1 96.88 94 SER A CA 1
ATOM 767 C C . SER A 1 94 ? -8.242 7.93 2.371 1 96.88 94 SER A C 1
ATOM 769 O O . SER A 1 94 ? -8.891 8.453 3.277 1 96.88 94 SER A O 1
ATOM 771 N N . PHE A 1 95 ? -7.777 6.719 2.383 1 97.19 95 PHE A N 1
ATOM 772 C CA . PHE A 1 95 ? -8.008 5.883 3.555 1 97.19 95 PHE A CA 1
ATOM 773 C C . PHE A 1 95 ? -6.941 6.129 4.617 1 97.19 95 PHE A C 1
ATOM 775 O O . PHE A 1 95 ? -5.785 6.402 4.289 1 97.19 95 PHE A O 1
ATOM 782 N N . HIS A 1 96 ? -7.379 6.066 5.891 1 95.81 96 HIS A N 1
ATOM 783 C CA . HIS A 1 96 ? -6.379 5.988 6.953 1 95.81 96 HIS A CA 1
ATOM 784 C C . HIS A 1 96 ? -5.434 4.812 6.738 1 95.81 96 HIS A C 1
ATOM 786 O O . HIS A 1 96 ? -5.832 3.785 6.18 1 95.81 96 HIS A O 1
ATOM 792 N N . TYR A 1 97 ? -4.191 4.93 7.211 1 95.69 97 TYR A N 1
ATOM 793 C CA . TYR A 1 97 ? -3.174 3.926 6.922 1 95.69 97 TYR A CA 1
ATOM 794 C C . TYR A 1 97 ? -3.475 2.621 7.648 1 95.69 97 TYR A C 1
ATOM 796 O O . TYR A 1 97 ? -2.83 1.6 7.395 1 95.69 97 TYR A O 1
ATOM 804 N N . SER A 1 98 ? -4.449 2.551 8.516 1 94.12 98 SER A N 1
ATOM 805 C CA . SER A 1 98 ? -4.879 1.294 9.117 1 94.12 98 SER A CA 1
ATOM 806 C C . SER A 1 98 ? -5.68 0.45 8.133 1 94.12 98 SER A C 1
ATOM 808 O O . SER A 1 98 ? -5.887 -0.745 8.352 1 94.12 98 SER A O 1
ATOM 810 N N . VAL A 1 99 ? -6.191 1.062 7.105 1 95.88 99 VAL A N 1
ATOM 811 C CA . VAL A 1 99 ? -6.949 0.367 6.07 1 95.88 99 VAL A CA 1
ATOM 812 C C . VAL A 1 99 ? -6.02 -0.035 4.926 1 95.88 99 VAL A C 1
ATOM 814 O O . VAL A 1 99 ? -5.445 0.824 4.254 1 95.88 99 VAL A O 1
ATOM 817 N N . THR A 1 100 ? -5.934 -1.337 4.707 1 96.06 100 THR A N 1
ATOM 818 C CA . THR A 1 100 ? -4.965 -1.781 3.713 1 96.06 100 THR A CA 1
ATOM 819 C C . THR A 1 100 ? -5.664 -2.451 2.535 1 96.06 100 THR A C 1
ATOM 821 O O . THR A 1 100 ? -5.051 -2.684 1.491 1 96.06 100 THR A O 1
ATOM 824 N N . ASN A 1 101 ? -6.914 -2.77 2.656 1 97.19 101 ASN A N 1
ATOM 825 C CA . ASN A 1 101 ? -7.656 -3.496 1.631 1 97.19 101 ASN A CA 1
ATOM 826 C C . ASN A 1 101 ? -8.492 -2.551 0.767 1 97.19 101 ASN A C 1
ATOM 828 O O . ASN A 1 101 ? -9.352 -1.837 1.276 1 97.19 101 ASN A O 1
ATOM 832 N N . TRP A 1 102 ? -8.242 -2.496 -0.519 1 98.12 102 TRP A N 1
ATOM 833 C CA . TRP A 1 102 ? -9.07 -1.678 -1.395 1 98.12 102 TRP A CA 1
ATOM 834 C C . TRP A 1 102 ? -9.664 -2.514 -2.523 1 98.12 102 TRP A C 1
ATOM 836 O O . TRP A 1 102 ? -10.172 -1.971 -3.51 1 98.12 102 TRP A O 1
ATOM 846 N N . LEU A 1 103 ? -9.562 -3.812 -2.371 1 97.88 103 LEU A N 1
ATOM 847 C CA . LEU A 1 103 ? -9.883 -4.75 -3.443 1 97.88 103 LEU A CA 1
ATOM 848 C C . LEU A 1 103 ? -11.32 -4.562 -3.916 1 97.88 103 LEU A C 1
ATOM 850 O O . LEU A 1 103 ? -11.586 -4.551 -5.121 1 97.88 103 LEU A O 1
ATOM 854 N N . PRO A 1 104 ? -12.32 -4.449 -3.01 1 97.88 104 PRO A N 1
ATOM 855 C CA . PRO A 1 104 ? -13.68 -4.223 -3.49 1 97.88 104 PRO A CA 1
ATOM 856 C C . PRO A 1 104 ? -13.805 -2.971 -4.359 1 97.88 104 PRO A C 1
ATOM 858 O O . PRO A 1 104 ? -14.617 -2.932 -5.285 1 97.88 104 PRO A O 1
ATOM 861 N N . PHE A 1 105 ? -13.047 -1.92 -4.047 1 98.44 105 PHE A N 1
ATOM 862 C CA . PHE A 1 105 ? -13.031 -0.717 -4.871 1 98.44 105 PHE A CA 1
ATOM 863 C C . PHE A 1 105 ? -12.445 -1.01 -6.246 1 98.44 105 PHE A C 1
ATOM 865 O O . PHE A 1 105 ? -12.969 -0.535 -7.262 1 98.44 105 PHE A O 1
ATOM 872 N N . TYR A 1 106 ? -11.375 -1.782 -6.234 1 98.12 106 TYR A N 1
ATOM 873 C CA . TYR A 1 106 ? -10.781 -2.203 -7.5 1 98.12 106 TYR A CA 1
ATOM 874 C C . TYR A 1 106 ? -11.82 -2.885 -8.391 1 98.12 106 TYR A C 1
ATOM 876 O O . TYR A 1 106 ? -11.93 -2.576 -9.578 1 98.12 106 TYR A O 1
ATOM 884 N N . TRP A 1 107 ? -12.57 -3.812 -7.801 1 97.38 107 TRP A N 1
ATOM 885 C CA . TRP A 1 107 ? -13.555 -4.598 -8.539 1 97.38 107 TRP A CA 1
ATOM 886 C C . TRP A 1 107 ? -14.656 -3.703 -9.094 1 97.38 107 TRP A C 1
ATOM 888 O O . TRP A 1 107 ? -15.391 -4.105 -10 1 97.38 107 TRP A O 1
ATOM 898 N N . LYS A 1 108 ? -14.82 -2.572 -8.547 1 97.19 108 LYS A N 1
ATOM 899 C CA . LYS A 1 108 ? -15.805 -1.608 -9.023 1 97.19 108 LYS A CA 1
ATOM 900 C C . LYS A 1 108 ? -15.148 -0.512 -9.859 1 97.19 108 LYS A C 1
ATOM 902 O O . LYS A 1 108 ? -15.688 0.591 -9.977 1 97.19 108 LYS A O 1
ATOM 907 N N . GLN A 1 109 ? -13.906 -0.73 -10.328 1 95.31 109 GLN A N 1
ATOM 908 C CA . GLN A 1 109 ? -13.195 0.05 -11.336 1 95.31 109 GLN A CA 1
ATOM 909 C C . GLN A 1 109 ? -12.68 1.362 -10.75 1 95.31 109 GLN A C 1
ATOM 911 O O . GLN A 1 109 ? -12.578 2.367 -11.453 1 95.31 109 GLN A O 1
ATOM 916 N N . PHE A 1 110 ? -12.586 1.438 -9.477 1 97.31 110 PHE A N 1
ATOM 917 C CA . PHE A 1 110 ? -11.844 2.549 -8.891 1 97.31 110 PHE A CA 1
ATOM 918 C C . PHE A 1 110 ? -10.359 2.426 -9.195 1 97.31 110 PHE A C 1
ATOM 920 O O . PHE A 1 110 ? -9.883 1.354 -9.578 1 97.31 110 PHE A O 1
ATOM 927 N N . LYS A 1 111 ? -9.672 3.543 -9.078 1 96.56 111 LYS A N 1
ATOM 928 C CA . LYS A 1 111 ? -8.211 3.6 -9.172 1 96.56 111 LYS A CA 1
ATOM 929 C C . LYS A 1 111 ? -7.582 3.865 -7.812 1 96.56 111 LYS A C 1
ATOM 931 O O . LYS A 1 111 ? -8.242 4.371 -6.902 1 96.56 111 LYS A O 1
ATOM 936 N N . GLN A 1 112 ? -6.375 3.475 -7.707 1 97.62 112 GLN A N 1
ATOM 937 C CA . GLN A 1 112 ? -5.695 3.609 -6.422 1 97.62 112 GLN A CA 1
ATOM 938 C C . GLN A 1 112 ? -4.23 4.004 -6.613 1 97.62 112 GLN A C 1
ATOM 940 O O . GLN A 1 112 ? -3.588 3.576 -7.574 1 97.62 112 GLN A O 1
ATOM 945 N N . GLU A 1 113 ? -3.75 4.879 -5.77 1 97.81 113 GLU A N 1
ATOM 946 C CA . GLU A 1 113 ? -2.338 5.219 -5.621 1 97.81 113 GLU A CA 1
ATOM 947 C C . GLU A 1 113 ? -1.914 5.188 -4.152 1 97.81 113 GLU A C 1
ATOM 949 O O . GLU A 1 113 ? -2.664 5.617 -3.275 1 97.81 113 GLU A O 1
ATOM 954 N N . THR A 1 114 ? -0.666 4.688 -3.916 1 98.12 114 THR A N 1
ATOM 955 C CA . THR A 1 114 ? -0.145 4.66 -2.555 1 98.12 114 THR A CA 1
ATOM 956 C C . THR A 1 114 ? 0.624 5.938 -2.242 1 98.12 114 THR A C 1
ATOM 958 O O . THR A 1 114 ? 1.533 6.32 -2.982 1 98.12 114 THR A O 1
ATOM 961 N N . ASN A 1 115 ? 0.208 6.598 -1.229 1 97.75 115 ASN A N 1
ATOM 962 C CA . ASN A 1 115 ? 0.936 7.73 -0.67 1 97.75 115 ASN A CA 1
ATOM 963 C C . ASN A 1 115 ? 1.485 7.414 0.718 1 97.75 115 ASN A C 1
ATOM 965 O O . ASN A 1 115 ? 1.3 6.309 1.227 1 97.75 115 ASN A O 1
ATOM 969 N N . TYR A 1 116 ? 2.273 8.414 1.271 1 97.88 116 TYR A N 1
ATOM 970 C CA . TYR A 1 116 ? 2.912 8.086 2.543 1 97.88 116 TYR A CA 1
ATOM 971 C C . TYR A 1 116 ? 2.672 9.188 3.57 1 97.88 116 TYR A C 1
ATOM 973 O O . TYR A 1 116 ? 2.619 10.375 3.221 1 97.88 116 TYR A O 1
ATOM 981 N N . THR A 1 117 ? 2.477 8.797 4.723 1 97.25 117 THR A N 1
ATOM 982 C CA . THR A 1 117 ? 2.629 9.648 5.895 1 97.25 117 THR A CA 1
ATOM 983 C C . THR A 1 117 ? 3.768 9.156 6.781 1 97.25 117 THR A C 1
ATOM 985 O O . THR A 1 117 ? 4.359 8.109 6.516 1 97.25 117 THR A O 1
ATOM 988 N N . TYR A 1 118 ? 4.164 9.93 7.75 1 97.94 118 TYR A N 1
ATOM 989 C CA . TYR A 1 118 ? 5.277 9.609 8.641 1 97.94 118 TYR A CA 1
ATOM 990 C C . TYR A 1 118 ? 4.848 9.695 10.102 1 97.94 118 TYR A C 1
ATOM 992 O O . TYR A 1 118 ? 4.438 10.758 10.57 1 97.94 118 TYR A O 1
ATOM 1000 N N . VAL A 1 119 ? 5.008 8.586 10.82 1 98.38 119 VAL A N 1
ATOM 1001 C CA . VAL A 1 119 ? 4.379 8.484 12.133 1 98.38 119 VAL A CA 1
ATOM 1002 C C . VAL A 1 119 ? 5.414 8.047 13.172 1 98.38 119 VAL A C 1
ATOM 1004 O O . VAL A 1 119 ? 6.18 7.109 12.938 1 98.38 119 VAL A O 1
ATOM 1007 N N . ILE A 1 120 ? 5.527 8.805 14.211 1 98.56 120 ILE A N 1
ATOM 1008 C CA . ILE A 1 120 ? 6.121 8.266 15.422 1 98.56 120 ILE A CA 1
ATOM 1009 C C . ILE A 1 120 ? 5.086 7.438 16.188 1 98.56 120 ILE A C 1
ATOM 1011 O O . ILE A 1 120 ? 4.16 7.988 16.781 1 98.56 120 ILE A O 1
ATOM 1015 N N . GLU A 1 121 ? 5.23 6.16 16.25 1 97.81 121 GLU A N 1
ATOM 1016 C CA . GLU A 1 121 ? 4.156 5.234 16.578 1 97.81 121 GLU A CA 1
ATOM 1017 C C . GLU A 1 121 ? 3.957 5.137 18.094 1 97.81 121 GLU A C 1
ATOM 1019 O O . GLU A 1 121 ? 2.879 4.766 18.562 1 97.81 121 GLU A O 1
ATOM 1024 N N . ASN A 1 122 ? 4.984 5.367 18.812 1 98.12 122 ASN A N 1
ATOM 1025 C CA . ASN A 1 122 ? 4.93 5.238 20.266 1 98.12 122 ASN A CA 1
ATOM 1026 C C . ASN A 1 122 ? 5.625 6.406 20.953 1 98.12 122 ASN A C 1
ATOM 1028 O O . ASN A 1 122 ? 6.832 6.594 20.812 1 98.12 122 ASN 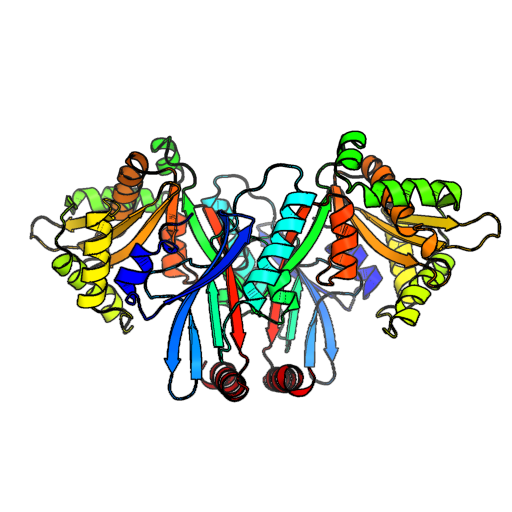A O 1
ATOM 1032 N N . LEU A 1 123 ? 4.844 7.152 21.797 1 98.38 123 LEU A N 1
ATOM 1033 C CA . LEU A 1 123 ? 5.375 8.352 22.438 1 98.38 123 LEU A CA 1
ATOM 1034 C C . LEU A 1 123 ? 5.645 8.102 23.922 1 98.38 123 LEU A C 1
ATOM 1036 O O . LEU A 1 123 ? 5.938 9.039 24.672 1 98.38 123 LEU A O 1
ATOM 1040 N N . GLU A 1 124 ? 5.543 6.895 24.344 1 97.75 124 GLU A N 1
ATOM 1041 C CA . GLU A 1 124 ? 5.641 6.562 25.766 1 97.75 124 GLU A CA 1
ATOM 1042 C C . GLU A 1 124 ? 7.027 6.895 26.312 1 97.75 124 GLU A C 1
ATOM 1044 O O . GLU A 1 124 ? 7.156 7.312 27.469 1 97.75 124 GLU A O 1
ATOM 1049 N N . ASN A 1 125 ? 8.039 6.598 25.562 1 98.38 125 ASN A N 1
ATOM 1050 C CA . ASN A 1 125 ? 9.414 6.891 25.953 1 98.38 125 ASN A CA 1
ATOM 1051 C C . ASN A 1 125 ? 10.023 7.98 25.078 1 98.38 125 ASN A C 1
ATOM 1053 O O . ASN A 1 125 ? 10.656 7.684 24.062 1 98.38 125 ASN A O 1
ATOM 1057 N N . LEU A 1 126 ? 9.953 9.203 25.531 1 98.38 126 LEU A N 1
ATOM 1058 C CA . LEU A 1 126 ? 10.359 10.352 24.734 1 98.38 126 LEU A CA 1
ATOM 1059 C C . LEU A 1 126 ? 11.867 10.375 24.547 1 98.38 126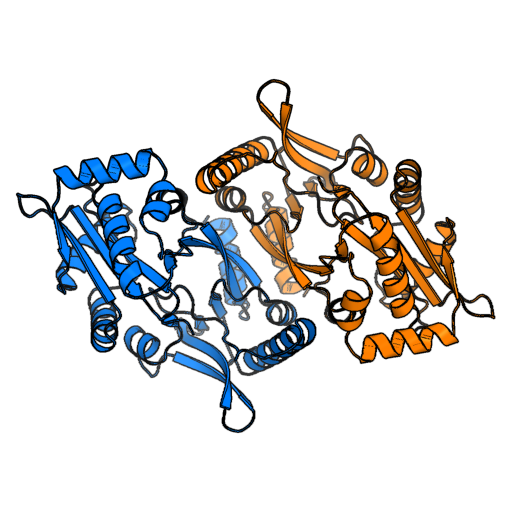 LEU A C 1
ATOM 1061 O O . LEU A 1 126 ? 12.367 10.883 23.547 1 98.38 126 LEU A O 1
ATOM 1065 N N . ASP A 1 127 ? 12.609 9.828 25.469 1 98.25 127 ASP A N 1
ATOM 1066 C CA . ASP A 1 127 ? 14.055 9.727 25.281 1 98.25 127 ASP A CA 1
ATOM 1067 C C . ASP A 1 127 ? 14.398 8.844 24.078 1 98.25 127 ASP A C 1
ATOM 1069 O O . ASP A 1 127 ? 15.266 9.195 23.281 1 98.25 127 ASP A O 1
ATOM 1073 N N . GLU A 1 128 ? 13.695 7.75 24.062 1 97.56 128 GLU A N 1
ATOM 1074 C CA . GLU A 1 128 ? 13.898 6.852 22.938 1 97.56 128 GLU A CA 1
ATOM 1075 C C . GLU A 1 128 ? 13.477 7.516 21.625 1 97.56 128 GLU A C 1
ATOM 1077 O O . GLU A 1 128 ? 14.156 7.375 20.609 1 97.56 128 GLU A O 1
ATOM 1082 N N . VAL A 1 129 ? 12.383 8.234 21.672 1 98.31 129 VAL A N 1
ATOM 1083 C CA . VAL A 1 129 ? 11.922 8.961 20.5 1 98.31 129 VAL A CA 1
ATOM 1084 C C . VAL A 1 129 ? 13 9.938 20.031 1 98.31 129 VAL A C 1
ATOM 1086 O O . VAL A 1 129 ? 13.375 9.938 18.859 1 98.31 129 VAL A O 1
ATOM 1089 N N . TYR A 1 130 ? 13.492 10.672 20.953 1 98.25 130 TYR A N 1
ATOM 1090 C CA . TYR A 1 130 ? 14.5 11.688 20.641 1 98.25 130 TYR A CA 1
ATOM 1091 C C . TYR A 1 130 ? 15.773 11.039 20.109 1 98.25 130 TYR A C 1
ATOM 1093 O O . TYR A 1 130 ? 16.406 11.57 19.188 1 98.25 130 TYR A O 1
ATOM 1101 N N . GLU A 1 131 ? 16.141 9.914 20.609 1 97.25 131 GLU A N 1
ATOM 1102 C CA . GLU A 1 131 ? 17.359 9.203 20.188 1 97.25 131 GLU A CA 1
ATOM 1103 C C . GLU A 1 131 ? 17.25 8.727 18.734 1 97.25 131 GLU A C 1
ATOM 1105 O O . GLU A 1 131 ? 18.266 8.523 18.078 1 97.25 131 GLU A O 1
ATOM 1110 N N . ASN A 1 132 ? 16.078 8.578 18.266 1 97.25 132 ASN A N 1
ATOM 1111 C CA . ASN A 1 132 ? 15.859 8.07 16.922 1 97.25 132 ASN A CA 1
ATOM 1112 C C . ASN A 1 132 ? 15.938 9.188 15.875 1 97.25 132 ASN A C 1
ATOM 1114 O O . ASN A 1 132 ? 15.938 8.922 14.672 1 97.25 132 ASN A O 1
ATOM 1118 N N . PHE A 1 133 ? 16.016 10.469 16.344 1 97.94 133 PHE A N 1
ATOM 1119 C CA . PHE A 1 133 ? 16.188 11.57 15.406 1 97.94 133 PHE A CA 1
ATOM 1120 C C . PHE A 1 133 ? 17.547 11.477 14.703 1 97.94 133 PHE A C 1
ATOM 1122 O O . PHE A 1 133 ? 18.516 10.977 15.281 1 97.94 133 PHE A O 1
ATOM 1129 N N . LYS A 1 134 ? 17.562 11.961 13.5 1 97.12 134 LYS A N 1
ATOM 1130 C CA . LYS A 1 134 ? 18.875 12.156 12.891 1 97.12 134 LYS A CA 1
ATOM 1131 C C . LYS A 1 134 ? 19.719 13.141 13.695 1 97.12 134 LYS A C 1
ATOM 1133 O O . LYS A 1 134 ? 19.188 14.109 14.25 1 97.12 134 LYS A O 1
ATOM 1138 N N . PRO A 1 135 ? 21.078 12.953 13.672 1 96.75 135 PRO A N 1
ATOM 1139 C CA . PRO A 1 135 ? 21.953 13.875 14.406 1 96.75 135 PRO A CA 1
ATOM 1140 C C . PRO A 1 135 ? 21.766 15.328 13.977 1 96.75 135 PRO A C 1
ATOM 1142 O O . PRO A 1 135 ? 21.688 16.219 14.828 1 96.75 135 PRO A O 1
ATOM 1145 N N . LYS A 1 136 ? 21.609 15.562 12.766 1 97 136 LYS A N 1
ATOM 1146 C CA . LYS A 1 136 ? 21.422 16.922 12.266 1 97 136 LYS A CA 1
ATOM 1147 C C . LYS A 1 136 ? 20.141 17.531 12.812 1 97 136 LYS A C 1
ATOM 1149 O O . LYS A 1 136 ? 20.094 18.734 13.086 1 97 136 LYS A O 1
ATOM 1154 N N . CYS A 1 137 ? 19.141 16.75 12.945 1 97.81 137 CYS A N 1
ATOM 1155 C CA . CYS A 1 137 ? 17.875 17.219 13.508 1 97.81 137 CYS A CA 1
ATOM 1156 C C . CYS A 1 137 ? 18.047 17.625 14.969 1 97.81 137 CYS A C 1
ATOM 1158 O O . CYS A 1 137 ? 17.594 18.703 15.367 1 97.81 137 CYS A O 1
ATOM 1160 N N . ARG A 1 138 ? 18.719 16.812 15.727 1 98.25 138 ARG A N 1
ATOM 1161 C CA . ARG A 1 138 ? 19 17.156 17.125 1 98.25 138 ARG A CA 1
ATOM 1162 C C . ARG A 1 138 ? 19.828 18.438 17.219 1 98.25 138 ARG A C 1
ATOM 1164 O O . ARG A 1 138 ? 19.578 19.281 18.094 1 98.25 138 ARG A O 1
ATOM 1171 N N . GLY A 1 139 ? 20.797 18.516 16.312 1 98.31 139 GLY A N 1
ATOM 1172 C CA . GLY A 1 139 ? 21.578 19.75 16.266 1 98.31 139 GLY A CA 1
ATOM 1173 C C . GLY A 1 139 ? 20.75 20.984 15.992 1 98.31 139 GLY A C 1
ATOM 1174 O O . GLY A 1 139 ? 20.953 22.016 16.625 1 98.31 139 GLY A O 1
ATOM 1175 N N . SER A 1 140 ? 19.828 20.859 15.062 1 98.44 140 SER A N 1
ATOM 1176 C CA . SER A 1 140 ? 18.938 21.953 14.719 1 98.44 140 SER A CA 1
ATOM 1177 C C . SER A 1 140 ? 18.078 22.375 15.906 1 98.44 140 SER A C 1
ATOM 1179 O O . SER A 1 140 ? 17.844 23.562 16.125 1 98.44 140 SER A O 1
ATOM 1181 N N . ILE A 1 141 ? 17.609 21.406 16.609 1 98.69 141 ILE A N 1
ATOM 1182 C CA . ILE A 1 141 ? 16.781 21.672 17.781 1 98.69 141 ILE A CA 1
ATOM 1183 C C . ILE A 1 141 ? 17.594 22.422 18.844 1 98.69 141 ILE A C 1
ATOM 1185 O O . ILE A 1 141 ? 17.109 23.406 19.406 1 98.69 141 ILE A O 1
ATOM 1189 N N . LYS A 1 142 ? 18.766 21.969 19.094 1 98.25 142 LYS A N 1
ATOM 1190 C CA . LYS A 1 142 ? 19.641 22.609 20.062 1 98.25 142 LYS A CA 1
ATOM 1191 C C . LYS A 1 142 ? 19.938 24.062 19.672 1 98.25 142 LYS A C 1
ATOM 1193 O O . LYS A 1 142 ? 19.906 24.953 20.516 1 98.25 142 LYS A O 1
ATOM 1198 N N . LYS A 1 143 ? 20.234 24.219 18.438 1 98.12 143 LYS A N 1
ATOM 1199 C CA . LYS A 1 143 ? 20.484 25.562 17.922 1 98.12 143 LYS A CA 1
ATOM 1200 C C . LYS A 1 143 ? 19.266 26.469 18.109 1 98.12 143 LYS A C 1
ATOM 1202 O O . LYS A 1 143 ? 19.391 27.594 18.578 1 98.12 143 LYS A O 1
ATOM 1207 N N . ALA A 1 144 ? 18.125 26.016 17.734 1 98.69 144 ALA A N 1
ATOM 1208 C CA . ALA A 1 144 ? 16.891 26.781 17.812 1 98.69 144 ALA A CA 1
ATOM 1209 C C . ALA A 1 144 ? 16.578 27.188 19.25 1 98.69 144 ALA A C 1
ATOM 1211 O O . ALA A 1 144 ? 16.094 28.281 19.5 1 98.69 144 ALA A O 1
ATOM 1212 N N . LYS A 1 145 ? 16.906 26.328 20.156 1 98.25 145 LYS A N 1
ATOM 1213 C CA . LYS A 1 145 ? 16.625 26.578 21.562 1 98.25 145 LYS A CA 1
ATOM 1214 C C . LYS A 1 145 ? 17.344 27.812 22.062 1 98.25 145 LYS A C 1
ATOM 1216 O O . LYS A 1 145 ? 16.891 28.469 23 1 98.25 145 LYS A O 1
ATOM 1221 N N . GLN A 1 146 ? 18.391 28.125 21.406 1 97.81 146 GLN A N 1
ATOM 1222 C CA . GLN A 1 146 ? 19.203 29.281 21.828 1 97.81 146 GLN A CA 1
ATOM 1223 C C . GLN A 1 146 ? 18.672 30.578 21.219 1 97.81 146 GLN A C 1
ATOM 1225 O O . GLN A 1 146 ? 19.016 31.672 21.656 1 97.81 146 GLN A O 1
ATOM 1230 N N . LEU A 1 147 ? 17.844 30.438 20.234 1 98.19 147 LEU A N 1
ATOM 1231 C CA . LEU A 1 147 ? 17.516 31.609 19.438 1 98.19 147 LEU A CA 1
ATOM 1232 C C . LEU A 1 147 ? 16.062 32 19.641 1 98.19 147 LEU A C 1
ATOM 1234 O O . LEU A 1 147 ? 15.703 33.188 19.469 1 98.19 147 LEU A O 1
ATOM 1238 N N . VAL A 1 148 ? 15.211 31.016 20 1 98.69 148 VAL A N 1
ATOM 1239 C CA . VAL A 1 148 ? 13.781 31.312 20.062 1 98.69 148 VAL A CA 1
ATOM 1240 C C . VAL A 1 148 ? 13.188 30.734 21.344 1 98.69 148 VAL A C 1
ATOM 1242 O O . VAL A 1 148 ? 13.742 29.797 21.922 1 98.69 148 VAL A O 1
ATOM 1245 N N . ASN A 1 149 ? 12.055 31.281 21.781 1 98.31 149 ASN A N 1
ATOM 1246 C CA . ASN A 1 149 ? 11.211 30.75 22.844 1 98.31 149 ASN A CA 1
ATOM 1247 C C . ASN A 1 149 ? 9.93 30.141 22.281 1 98.31 149 ASN A C 1
ATOM 1249 O O . ASN A 1 149 ? 9.305 30.703 21.391 1 98.31 149 ASN A O 1
ATOM 1253 N N . VAL A 1 150 ? 9.602 28.969 22.828 1 98.62 150 VAL A N 1
ATOM 1254 C CA . VAL A 1 150 ? 8.398 28.297 22.375 1 98.62 150 VAL A CA 1
ATOM 1255 C C . VAL A 1 150 ? 7.262 28.5 23.375 1 98.62 150 VAL A C 1
ATOM 1257 O O . VAL A 1 150 ? 7.465 28.391 24.578 1 98.62 150 VAL A O 1
ATOM 1260 N N . TYR A 1 151 ? 6.105 28.844 22.906 1 98.31 151 TYR A N 1
ATOM 1261 C CA . TYR A 1 151 ? 4.918 28.953 23.734 1 98.31 151 TYR A CA 1
ATOM 1262 C C . TYR A 1 151 ? 3.662 28.562 22.969 1 98.31 151 TYR A C 1
ATOM 1264 O O . TYR A 1 151 ? 3.711 28.359 21.75 1 98.31 151 TYR A O 1
ATOM 1272 N N . SER A 1 152 ? 2.635 28.328 23.703 1 98.12 152 SER A N 1
ATOM 1273 C CA . SER A 1 152 ? 1.34 28.031 23.094 1 98.12 152 SER A CA 1
ATOM 1274 C C . SER A 1 152 ? 0.329 29.141 23.375 1 98.12 152 SER A C 1
ATOM 1276 O O . SER A 1 152 ? 0.325 29.719 24.469 1 98.12 152 SER A O 1
ATOM 1278 N N . ASP A 1 153 ? -0.417 29.469 22.391 1 96.62 153 ASP A N 1
ATOM 1279 C CA . ASP A 1 153 ? -1.524 30.422 22.516 1 96.62 153 ASP A CA 1
ATOM 1280 C C . ASP A 1 153 ? -2.623 30.109 21.5 1 96.62 153 ASP A C 1
ATOM 1282 O O . ASP A 1 153 ? -2.43 29.297 20.594 1 96.62 153 ASP A O 1
ATOM 1286 N N . ASP A 1 154 ? -3.791 30.766 21.672 1 97.38 154 ASP A N 1
ATOM 1287 C CA . ASP A 1 154 ? -4.945 30.438 20.844 1 97.38 154 ASP A CA 1
ATOM 1288 C C . ASP A 1 154 ? -5.184 31.5 19.781 1 97.38 154 ASP A C 1
ATOM 1290 O O . ASP A 1 154 ? -6.305 31.656 19.281 1 97.38 154 ASP A O 1
ATOM 1294 N N . ASP A 1 155 ? -4.152 32.188 19.516 1 97.75 155 ASP A N 1
ATOM 1295 C CA . ASP A 1 155 ? -4.281 33.25 18.516 1 97.75 155 ASP A CA 1
ATOM 1296 C C . ASP A 1 155 ? -4.195 32.656 17.094 1 97.75 155 ASP A C 1
ATOM 1298 O O . ASP A 1 155 ? -3.152 32.75 16.453 1 97.75 155 ASP A O 1
ATOM 1302 N N . ILE A 1 156 ? -5.316 32.219 16.594 1 98.38 156 ILE A N 1
ATOM 1303 C CA . ILE A 1 156 ? -5.391 31.531 15.32 1 98.38 156 ILE A CA 1
ATOM 1304 C C . ILE A 1 156 ? -5.07 32.5 14.18 1 98.38 156 ILE A C 1
ATOM 1306 O O . ILE A 1 156 ? -4.527 32.094 13.148 1 98.38 156 ILE A O 1
ATOM 1310 N N . GLU A 1 157 ? -5.402 33.75 14.328 1 97.94 157 GLU A N 1
ATOM 1311 C CA . GLU A 1 157 ? -5.09 34.75 13.305 1 97.94 157 GLU A CA 1
ATOM 1312 C C . GLU A 1 157 ? -3.584 34.938 13.164 1 97.94 157 GLU A C 1
ATOM 1314 O O . GLU A 1 157 ? -3.055 34.969 12.047 1 97.94 157 GLU A O 1
ATOM 1319 N N . LYS A 1 158 ? -2.977 35.094 14.344 1 97.12 158 LYS A N 1
ATOM 1320 C CA . LYS A 1 158 ? -1.521 35.188 14.359 1 97.12 158 LYS A CA 1
ATOM 1321 C C . LYS A 1 158 ? -0.877 33.938 13.719 1 97.12 158 LYS A C 1
ATOM 1323 O O . LYS A 1 158 ? 0.052 34.094 12.914 1 97.12 158 LYS A O 1
ATOM 1328 N N . PHE A 1 159 ? -1.358 32.875 14.031 1 98 159 PHE A N 1
ATOM 1329 C CA . PHE A 1 159 ? -0.896 31.625 13.422 1 98 159 PHE A CA 1
ATOM 1330 C C . PHE A 1 159 ? -1.046 31.672 11.906 1 98 159 PHE A C 1
ATOM 1332 O O . PHE A 1 159 ? -0.088 31.422 11.18 1 98 159 PHE A O 1
ATOM 1339 N N . TYR A 1 160 ? -2.205 32 11.445 1 97.44 160 TYR A N 1
ATOM 1340 C CA . TYR A 1 160 ? -2.547 32 10.031 1 97.44 160 TYR A CA 1
ATOM 1341 C C . TYR A 1 160 ? -1.601 32.875 9.227 1 97.44 160 TYR A C 1
ATOM 1343 O O . TYR A 1 160 ? -1.167 32.5 8.141 1 97.44 160 TYR A O 1
ATOM 1351 N N . TYR A 1 161 ? -1.254 33.969 9.719 1 95.31 161 TYR A N 1
ATOM 1352 C CA . TYR A 1 161 ? -0.438 34.938 8.977 1 95.31 161 TYR A CA 1
ATOM 1353 C C . TYR A 1 161 ? 0.977 34.406 8.781 1 95.31 161 TYR A C 1
ATOM 1355 O O . TYR A 1 161 ? 1.582 34.625 7.727 1 95.31 161 TYR A O 1
ATOM 1363 N N . VAL A 1 162 ? 1.492 33.719 9.766 1 95.62 162 VAL A N 1
ATOM 1364 C CA . VAL A 1 162 ? 2.811 33.125 9.617 1 95.62 162 VAL A CA 1
ATOM 1365 C C . VAL A 1 162 ? 2.725 31.906 8.688 1 95.62 162 VAL A C 1
ATOM 1367 O O . VAL A 1 162 ? 3.6 31.703 7.844 1 95.62 162 VAL A O 1
ATOM 1370 N N . ASN A 1 163 ? 1.666 31.125 8.93 1 95.31 163 ASN A N 1
ATOM 1371 C CA . ASN A 1 163 ? 1.416 30 8.047 1 95.31 163 ASN A CA 1
ATOM 1372 C C . ASN A 1 163 ? 1.347 30.422 6.586 1 95.31 163 ASN A C 1
ATOM 1374 O O . ASN A 1 163 ? 1.945 29.797 5.719 1 95.31 163 ASN A O 1
ATOM 1378 N N . LYS A 1 164 ? 0.719 31.5 6.305 1 92.94 164 LYS A N 1
ATOM 1379 C CA . LYS A 1 164 ? 0.534 32.031 4.953 1 92.94 164 LYS A CA 1
ATOM 1380 C C . LYS A 1 164 ? 1.868 32.406 4.332 1 92.94 164 LYS A C 1
ATOM 1382 O O . LYS A 1 164 ? 2.059 32.281 3.121 1 92.94 164 LYS A O 1
ATOM 1387 N N . LYS A 1 165 ? 2.83 32.875 5.105 1 91.12 165 LYS A N 1
ATOM 1388 C CA . LYS A 1 165 ? 4.145 33.281 4.613 1 91.12 165 LYS A CA 1
ATOM 1389 C C . LYS A 1 165 ? 4.855 32.094 3.934 1 91.12 165 LYS A C 1
ATOM 1391 O O . LYS A 1 165 ? 5.602 32.312 2.973 1 91.12 165 LYS A O 1
ATOM 1396 N N . THR A 1 166 ? 4.617 30.938 4.441 1 84.69 166 THR A N 1
ATOM 1397 C CA . THR A 1 166 ? 5.25 29.734 3.881 1 84.69 166 THR A CA 1
ATOM 1398 C C . THR A 1 166 ? 4.777 29.5 2.451 1 84.69 166 THR A C 1
ATOM 1400 O O . THR A 1 166 ? 5.57 29.125 1.584 1 84.69 166 THR A O 1
ATOM 1403 N N . PHE A 1 167 ? 3.543 29.688 2.23 1 79.94 167 PHE A N 1
ATOM 1404 C CA . PHE A 1 167 ? 2.963 29.469 0.914 1 79.94 167 PHE A CA 1
ATOM 1405 C C . PHE A 1 167 ? 3.336 30.594 -0.046 1 79.94 167 PHE A C 1
ATOM 1407 O O . PHE A 1 167 ? 3.6 30.344 -1.226 1 79.94 167 PHE A O 1
ATOM 1414 N N . ASP A 1 168 ? 3.389 31.797 0.419 1 75.19 168 ASP A N 1
ATOM 1415 C CA . ASP A 1 168 ? 3.764 32.938 -0.403 1 75.19 168 ASP A CA 1
ATOM 1416 C C . ASP A 1 168 ? 5.18 32.781 -0.949 1 75.19 168 ASP A C 1
ATOM 1418 O O . ASP A 1 168 ? 5.445 33.125 -2.105 1 75.19 168 ASP A O 1
ATOM 1422 N N . ARG A 1 169 ? 5.973 32.25 -0.212 1 70.44 169 ARG A N 1
ATOM 1423 C CA . ARG A 1 169 ? 7.359 32.031 -0.6 1 70.44 169 ARG A CA 1
ATOM 1424 C C . ARG A 1 169 ? 7.438 31.047 -1.766 1 70.44 169 ARG A C 1
ATOM 1426 O O . ARG A 1 169 ? 8.25 31.219 -2.68 1 70.44 169 ARG A O 1
ATOM 1433 N N . GLN A 1 170 ? 6.535 30.078 -1.745 1 68.38 170 GLN A N 1
ATOM 1434 C CA . GLN A 1 170 ? 6.57 29.016 -2.74 1 68.38 170 GLN A CA 1
ATOM 1435 C C . GLN A 1 170 ? 5.727 29.375 -3.961 1 68.38 170 GLN A C 1
ATOM 1437 O O . GLN A 1 170 ? 5.648 28.594 -4.914 1 68.38 170 GLN A O 1
ATOM 1442 N N . GLY A 1 171 ? 5.234 30.609 -3.855 1 67.31 171 GLY A N 1
ATOM 1443 C CA . GLY A 1 171 ? 4.344 30.984 -4.945 1 67.31 171 GLY A CA 1
ATOM 1444 C C . GLY A 1 171 ? 3.123 30.094 -5.051 1 67.31 171 GLY A C 1
ATOM 1445 O O . GLY A 1 171 ? 2.531 29.969 -6.125 1 67.31 171 GLY A O 1
ATOM 1446 N N . ALA A 1 172 ? 2.953 29.406 -3.965 1 65.62 172 ALA A N 1
ATOM 1447 C CA . ALA A 1 172 ? 1.815 28.5 -3.961 1 65.62 172 ALA A CA 1
ATOM 1448 C C . ALA A 1 172 ? 0.59 29.141 -3.326 1 65.62 172 ALA A C 1
ATOM 1450 O O . ALA A 1 172 ? 0.718 29.969 -2.42 1 65.62 172 ALA A O 1
ATOM 1451 N N . GLU A 1 173 ? -0.562 28.969 -3.943 1 66.62 173 GLU A N 1
ATOM 1452 C CA . GLU A 1 173 ? -1.798 29.469 -3.352 1 66.62 173 GLU A CA 1
ATOM 1453 C C . GLU A 1 173 ? -2.285 28.562 -2.23 1 66.62 173 GLU A C 1
ATOM 1455 O O . GLU A 1 173 ? -2.348 27.328 -2.4 1 66.62 173 GLU A O 1
ATOM 1460 N N . MET A 1 174 ? -2.355 29.234 -1.042 1 77.75 174 MET A N 1
ATOM 1461 C CA . MET A 1 174 ? -2.949 28.516 0.082 1 77.75 174 MET A CA 1
ATOM 1462 C C . MET A 1 174 ? -4.379 28.094 -0.24 1 77.75 174 MET A C 1
ATOM 1464 O O . MET A 1 174 ? -5.168 28.875 -0.759 1 77.75 174 MET A O 1
ATOM 1468 N N . SER A 1 175 ? -4.652 26.875 0.026 1 80 175 SER A N 1
ATOM 1469 C CA . SER A 1 175 ? -5.918 26.281 -0.404 1 80 175 SER A CA 1
ATOM 1470 C C . SER A 1 175 ? -7.051 26.656 0.553 1 80 175 SER A C 1
ATOM 1472 O O . SER A 1 175 ? -8.227 26.438 0.249 1 80 175 SER A O 1
ATOM 1474 N N . TYR A 1 176 ? -6.688 27.219 1.707 1 90.31 176 TYR A N 1
ATOM 1475 C CA . TYR A 1 176 ? -7.695 27.594 2.689 1 90.31 176 TYR A CA 1
ATOM 1476 C C . TYR A 1 176 ? -7.488 29.031 3.158 1 90.31 176 TYR A C 1
ATOM 1478 O O . TYR A 1 176 ? -6.355 29.531 3.186 1 90.31 176 TYR A O 1
ATOM 1486 N N . ASP A 1 177 ? -8.602 29.688 3.547 1 93.25 177 ASP A N 1
ATOM 1487 C CA . ASP A 1 177 ? -8.516 31.062 4.012 1 93.25 177 ASP A CA 1
ATOM 1488 C C . ASP A 1 177 ? -8.688 31.141 5.527 1 93.25 177 ASP A C 1
ATOM 1490 O O . ASP A 1 177 ? -8.875 30.125 6.191 1 93.25 177 ASP A O 1
ATOM 1494 N N . LEU A 1 178 ? -8.547 32.375 5.98 1 96.44 178 LEU A N 1
ATOM 1495 C CA . LEU A 1 178 ? -8.562 32.594 7.422 1 96.44 178 LEU A CA 1
ATOM 1496 C C . LEU A 1 178 ? -9.883 32.125 8.023 1 96.44 178 LEU A C 1
ATOM 1498 O O . LEU A 1 178 ? -9.906 31.531 9.102 1 96.44 178 LEU A O 1
ATOM 1502 N N . ASP A 1 179 ? -10.992 32.438 7.395 1 97.06 179 ASP A N 1
ATOM 1503 C CA . ASP A 1 179 ? -12.305 32.031 7.906 1 97.06 179 ASP A CA 1
ATOM 1504 C C . ASP A 1 179 ? -12.422 30.531 8.023 1 97.06 179 ASP A C 1
ATOM 1506 O O . ASP A 1 179 ? -12.977 30.016 9 1 97.06 179 ASP A O 1
ATOM 1510 N N . TYR A 1 180 ? -11.922 29.828 7.031 1 96.88 180 TYR A N 1
ATOM 1511 C CA . TYR A 1 180 ? -11.898 28.375 7.039 1 96.88 180 TYR A CA 1
ATOM 1512 C C . TYR A 1 180 ? -11.141 27.844 8.258 1 96.88 180 TYR A C 1
ATOM 1514 O O . TYR A 1 180 ? -11.641 26.984 8.977 1 96.88 180 TYR A O 1
ATOM 1522 N N . VAL A 1 181 ? -9.992 28.391 8.547 1 97.88 181 VAL A N 1
ATOM 1523 C CA . VAL A 1 181 ? -9.125 27.953 9.641 1 97.88 181 VAL A CA 1
ATOM 1524 C C . VAL A 1 181 ? -9.766 28.312 10.977 1 97.88 181 VAL A C 1
ATOM 1526 O O . VAL A 1 181 ? -9.68 27.547 11.938 1 97.88 181 VAL A O 1
ATOM 1529 N N . LYS A 1 182 ? -10.414 29.438 11 1 98.44 182 LYS A N 1
ATOM 1530 C CA . LYS A 1 182 ? -11.078 29.859 12.227 1 98.44 182 LYS A CA 1
ATOM 1531 C C . LYS A 1 182 ? -12.203 28.891 12.602 1 98.44 182 LYS A C 1
ATOM 1533 O O . LYS A 1 182 ? -12.375 28.562 13.773 1 98.44 182 LYS A O 1
ATOM 1538 N N . ARG A 1 183 ? -12.938 28.469 11.648 1 98.19 183 ARG A N 1
ATOM 1539 C CA . ARG A 1 183 ? -14.008 27.516 11.906 1 98.19 183 ARG A CA 1
ATOM 1540 C C . ARG A 1 183 ? -13.453 26.188 12.414 1 98.19 183 ARG A C 1
ATOM 1542 O O . ARG A 1 183 ? -13.969 25.641 13.391 1 98.19 183 ARG A O 1
ATOM 1549 N N . LEU A 1 184 ? -12.422 25.75 11.758 1 98.31 184 LEU A N 1
ATOM 1550 C CA . LEU A 1 184 ? -11.781 24.516 12.195 1 98.31 184 LEU A CA 1
ATOM 1551 C C . LEU A 1 184 ? -11.266 24.656 13.625 1 98.31 184 LEU A C 1
ATOM 1553 O O . LEU A 1 184 ? -11.523 23.781 14.469 1 98.31 184 LEU A O 1
ATOM 1557 N N . ASP A 1 185 ? -10.578 25.766 13.875 1 98.75 185 ASP A N 1
ATOM 1558 C CA . ASP A 1 185 ? -9.984 25.984 15.188 1 98.75 185 ASP A CA 1
ATOM 1559 C C . ASP A 1 185 ? -11.055 26.047 16.266 1 98.75 185 ASP A C 1
ATOM 1561 O O . ASP A 1 185 ? -10.875 25.484 17.359 1 98.75 185 ASP A O 1
ATOM 1565 N N . ALA A 1 186 ? -12.094 26.75 15.984 1 98.62 186 ALA A N 1
ATOM 1566 C CA . ALA A 1 186 ? -13.18 26.859 16.953 1 98.62 186 ALA A CA 1
ATOM 1567 C C . ALA A 1 186 ? -13.766 25.5 17.312 1 98.62 186 ALA A C 1
ATOM 1569 O O . ALA A 1 186 ? -14 25.203 18.484 1 98.62 186 ALA A O 1
ATOM 1570 N N . ALA A 1 187 ? -13.984 24.688 16.344 1 98.62 187 ALA A N 1
ATOM 1571 C CA . ALA A 1 187 ? -14.523 23.344 16.562 1 98.62 187 ALA A CA 1
ATOM 1572 C C . ALA A 1 187 ? -13.555 22.484 17.375 1 98.62 187 ALA A C 1
ATOM 1574 O O . ALA A 1 187 ? -13.953 21.797 18.328 1 98.62 187 ALA A O 1
ATOM 1575 N N . CYS A 1 188 ? -12.305 22.531 17.016 1 98.69 188 CYS A N 1
ATOM 1576 C CA . CYS A 1 188 ? -11.289 21.75 17.719 1 98.69 188 CYS A CA 1
ATOM 1577 C C . CYS A 1 188 ? -11.133 22.234 19.156 1 98.69 188 CYS A C 1
ATOM 1579 O O . CYS A 1 188 ? -10.891 21.438 20.047 1 98.69 188 CYS A O 1
ATOM 1581 N N . ALA A 1 189 ? -11.188 23.547 19.328 1 98.5 189 ALA A N 1
ATOM 1582 C CA . ALA A 1 189 ? -11.109 24.125 20.672 1 98.5 189 ALA A CA 1
ATOM 1583 C C . ALA A 1 189 ? -12.258 23.625 21.547 1 98.5 189 ALA A C 1
ATOM 1585 O O . ALA A 1 189 ? -12.047 23.266 22.719 1 98.5 189 ALA A O 1
ATOM 1586 N N . GLN A 1 190 ? -13.438 23.625 20.984 1 98.31 190 GLN A N 1
ATOM 1587 C CA . GLN A 1 190 ? -14.609 23.156 21.688 1 98.31 190 GLN A CA 1
ATOM 1588 C C . GLN A 1 190 ? -14.438 21.703 22.125 1 98.31 190 GLN A C 1
ATOM 1590 O O . GLN A 1 190 ? -14.883 21.312 23.203 1 98.31 190 GLN A O 1
ATOM 1595 N N . LYS A 1 191 ? -13.797 20.922 21.297 1 98.25 191 LYS A N 1
ATOM 1596 C CA . LYS A 1 191 ? -13.578 19.5 21.578 1 98.25 191 LYS A CA 1
ATOM 1597 C C . LYS A 1 191 ? -12.289 19.281 22.359 1 98.25 191 LYS A C 1
ATOM 1599 O O . LYS A 1 191 ? -11.938 18.156 22.703 1 98.25 191 LYS A O 1
ATOM 1604 N N . GLN A 1 192 ? -11.555 20.328 22.641 1 97.94 192 GLN A N 1
ATOM 1605 C CA . GLN A 1 192 ? -10.297 20.312 23.375 1 97.94 192 GLN A CA 1
ATOM 1606 C C . GLN A 1 192 ? -9.312 19.328 22.75 1 97.94 192 GLN A C 1
ATOM 1608 O O . GLN A 1 192 ? -8.719 18.5 23.453 1 97.94 192 GLN A O 1
ATOM 1613 N N . CYS A 1 193 ? -9.141 19.5 21.438 1 98.69 193 CYS A N 1
ATOM 1614 C CA . CYS A 1 193 ? -8.305 18.531 20.734 1 98.69 193 CYS A CA 1
ATOM 1615 C C . CYS A 1 193 ? -7.324 19.234 19.797 1 98.69 193 CYS A C 1
ATOM 1617 O O . CYS A 1 193 ? -7.039 18.75 18.703 1 98.69 193 CYS A O 1
ATOM 1619 N N . ARG A 1 194 ? -6.91 20.406 20.172 1 98.75 194 ARG A N 1
ATOM 1620 C CA . ARG A 1 194 ? -5.922 21.109 19.359 1 98.75 194 ARG A CA 1
ATOM 1621 C C . ARG A 1 194 ? -4.977 21.938 20.234 1 98.75 194 ARG A C 1
ATOM 1623 O O . ARG A 1 194 ? -5.285 22.219 21.391 1 98.75 194 ARG A O 1
ATOM 1630 N N . LYS A 1 195 ? -3.877 22.203 19.672 1 98.75 195 LYS A N 1
ATOM 1631 C CA . LYS A 1 195 ? -2.922 23.125 20.281 1 98.75 195 LYS A CA 1
ATOM 1632 C C . LYS A 1 195 ? -2.104 23.859 19.234 1 98.75 195 LYS A C 1
ATOM 1634 O O . LYS A 1 195 ? -1.76 23.281 18.188 1 98.75 195 LYS A O 1
ATOM 1639 N N . ILE A 1 196 ? -1.834 25.109 19.5 1 98.81 196 ILE A N 1
ATOM 1640 C CA . ILE A 1 196 ? -1.044 25.953 18.609 1 98.81 196 ILE A CA 1
ATOM 1641 C C . ILE A 1 196 ? 0.284 26.312 19.266 1 98.81 196 ILE A C 1
ATOM 1643 O O . ILE A 1 196 ? 0.312 26.75 20.422 1 98.81 196 ILE A O 1
ATOM 1647 N N . PHE A 1 197 ? 1.359 26.094 18.531 1 98.81 197 PHE A N 1
ATOM 1648 C CA . PHE A 1 197 ? 2.693 26.406 19.031 1 98.81 197 PHE A CA 1
ATOM 1649 C C . PHE A 1 197 ? 3.316 27.547 18.234 1 98.81 197 PHE A C 1
ATOM 1651 O O . PHE A 1 197 ? 3.17 27.609 17.016 1 98.81 197 PHE A O 1
ATOM 1658 N N . PHE A 1 198 ? 3.982 28.422 18.938 1 98.75 198 PHE A N 1
ATOM 1659 C CA . PHE A 1 198 ? 4.742 29.531 18.375 1 98.75 198 PHE A CA 1
ATOM 1660 C C . PHE A 1 198 ? 6.199 29.484 18.812 1 98.75 198 PHE A C 1
ATOM 1662 O O . PHE A 1 198 ? 6.492 29.141 19.969 1 98.75 198 PHE A O 1
ATOM 1669 N N . ALA A 1 199 ? 7.082 29.719 17.938 1 98.81 199 ALA A N 1
ATOM 1670 C CA . ALA A 1 199 ? 8.484 29.969 18.25 1 98.81 199 ALA A CA 1
ATOM 1671 C C . ALA A 1 199 ? 8.867 31.422 17.938 1 98.81 199 ALA A C 1
ATOM 1673 O O . ALA A 1 199 ? 8.859 31.828 16.781 1 98.81 199 ALA A O 1
ATOM 1674 N N . GLU A 1 200 ? 9.219 32.125 18.922 1 98.5 200 GLU A N 1
ATOM 1675 C CA . GLU A 1 200 ? 9.414 33.562 18.828 1 98.5 200 GLU A CA 1
ATOM 1676 C C . GLU A 1 200 ? 10.742 33.969 19.453 1 98.5 200 GLU A C 1
ATOM 1678 O O . GLU A 1 200 ? 11.125 33.469 20.516 1 98.5 200 GLU A O 1
ATOM 1683 N N . ASP A 1 201 ? 11.422 34.906 18.75 1 98.38 201 ASP A N 1
ATOM 1684 C CA . ASP A 1 201 ? 12.695 35.375 19.312 1 98.38 201 ASP A CA 1
ATOM 1685 C C . ASP A 1 201 ? 12.5 36.562 20.25 1 98.38 201 ASP A C 1
ATOM 1687 O O . ASP A 1 201 ? 11.367 36.969 20.516 1 98.38 201 ASP A O 1
ATOM 1691 N N . ASP A 1 202 ? 13.641 37.094 20.734 1 97 202 ASP A N 1
ATOM 1692 C CA . ASP A 1 202 ? 13.594 38.125 21.75 1 97 202 ASP A CA 1
ATOM 1693 C C . ASP A 1 202 ? 13.109 39.469 21.156 1 97 202 ASP A C 1
ATOM 1695 O O . ASP A 1 202 ? 12.742 40.375 21.891 1 97 202 ASP A O 1
ATOM 1699 N N . GLN A 1 203 ? 13.125 39.625 19.797 1 97.62 203 GLN A N 1
ATOM 1700 C CA . GLN A 1 203 ? 12.625 40.812 19.125 1 97.62 203 GLN A CA 1
ATOM 1701 C C . GLN A 1 203 ? 11.156 40.656 18.75 1 97.62 203 GLN A C 1
ATOM 1703 O O . GLN A 1 203 ? 10.625 41.438 17.938 1 97.62 203 GLN A O 1
ATOM 1708 N N . GLN A 1 204 ? 10.555 39.562 19.188 1 96.56 204 GLN A N 1
ATOM 1709 C CA . GLN A 1 204 ? 9.141 39.25 19 1 96.56 204 GLN A CA 1
ATOM 1710 C C . GLN A 1 204 ? 8.844 38.906 17.547 1 96.56 204 GLN A C 1
ATOM 1712 O O . GLN A 1 204 ? 7.758 39.188 17.047 1 96.56 204 GLN A O 1
ATOM 1717 N N . ARG A 1 205 ? 9.875 38.438 16.844 1 97.38 205 ARG A N 1
ATOM 1718 C CA . ARG A 1 205 ? 9.648 37.906 15.516 1 97.38 205 ARG A CA 1
ATOM 1719 C C . ARG A 1 205 ? 9.32 36.406 15.578 1 97.38 205 ARG A C 1
ATOM 1721 O O . ARG A 1 205 ? 10.055 35.625 16.188 1 97.38 205 ARG A O 1
ATOM 1728 N N . ILE A 1 206 ? 8.156 36.062 15.055 1 98.19 206 ILE A N 1
ATOM 1729 C CA . ILE A 1 206 ? 7.754 34.656 15.039 1 98.19 206 ILE A CA 1
ATOM 1730 C C . ILE A 1 206 ? 8.453 33.969 13.883 1 98.19 206 ILE A C 1
ATOM 1732 O O . ILE A 1 206 ? 8.227 34.281 12.719 1 98.19 206 ILE A O 1
ATOM 1736 N N . HIS A 1 207 ? 9.258 32.938 14.25 1 98.5 207 HIS A N 1
ATOM 1737 C CA . HIS A 1 207 ? 10.047 32.219 13.258 1 98.5 207 HIS A CA 1
ATOM 1738 C C . HIS A 1 207 ? 9.25 31.062 12.672 1 98.5 207 HIS A C 1
ATOM 1740 O O . HIS A 1 207 ? 9.391 30.75 11.484 1 98.5 207 HIS A O 1
ATOM 1746 N N . SER A 1 208 ? 8.453 30.438 13.469 1 98.31 208 SER A N 1
ATOM 1747 C CA . SER A 1 208 ? 7.723 29.25 13.055 1 98.31 208 SER A CA 1
ATOM 1748 C C . SER A 1 208 ? 6.457 29.047 13.875 1 98.31 208 SER A C 1
ATOM 1750 O O . SER A 1 208 ? 6.367 29.531 15.008 1 98.31 208 SER A O 1
ATOM 1752 N N . VAL A 1 209 ? 5.461 28.469 13.305 1 98.56 209 VAL A N 1
ATOM 1753 C CA . VAL A 1 209 ? 4.203 28.125 13.953 1 98.56 209 VAL A CA 1
ATOM 1754 C C . VAL A 1 209 ? 3.82 26.688 13.602 1 98.56 209 VAL A C 1
ATOM 1756 O O . VAL A 1 209 ? 4.215 26.172 12.555 1 98.56 209 VAL A O 1
ATOM 1759 N N . LEU A 1 210 ? 3.096 26 14.461 1 98.5 210 LEU A N 1
ATOM 1760 C CA . LEU A 1 210 ? 2.68 24.625 14.266 1 98.5 210 LEU A CA 1
ATOM 1761 C C . LEU A 1 210 ? 1.325 24.359 14.922 1 98.5 210 LEU A C 1
ATOM 1763 O O . LEU A 1 210 ? 1.096 24.766 16.062 1 98.5 210 LEU A O 1
ATOM 1767 N N . TYR A 1 211 ? 0.4 23.828 14.148 1 98.69 211 TYR A N 1
ATOM 1768 C CA . TYR A 1 211 ? -0.955 23.516 14.586 1 98.69 211 TYR A CA 1
ATOM 1769 C C . TYR A 1 211 ? -1.173 22 14.625 1 98.69 211 TYR A C 1
ATOM 1771 O O . TYR A 1 211 ? -1.071 21.328 13.602 1 98.69 211 TYR A O 1
ATOM 1779 N N . VAL A 1 212 ? -1.483 21.5 15.875 1 98.62 212 VAL A N 1
ATOM 1780 C CA . VAL A 1 212 ? -1.67 20.062 16.047 1 98.62 212 VAL A CA 1
ATOM 1781 C C . VAL A 1 212 ? -3.102 19.766 16.5 1 98.62 212 VAL A C 1
ATOM 1783 O O . VAL A 1 212 ? -3.668 20.516 17.297 1 98.62 212 VAL A O 1
ATOM 1786 N N . VAL A 1 213 ? -3.674 18.719 15.906 1 98.69 213 VAL A N 1
ATOM 1787 C CA . VAL A 1 213 ? -4.934 18.156 16.391 1 98.69 213 VAL A CA 1
ATOM 1788 C C . VAL A 1 213 ? -4.73 16.688 16.766 1 98.69 213 VAL A C 1
ATOM 1790 O O . VAL A 1 213 ? -3.756 16.062 16.344 1 98.69 213 VAL A O 1
ATOM 1793 N N . TRP A 1 214 ? -5.59 16.125 17.625 1 98.56 214 TRP A N 1
ATOM 1794 C CA . TRP A 1 214 ? -5.363 14.734 18 1 98.56 214 TRP A CA 1
ATOM 1795 C C . TRP A 1 214 ? -6.68 14.031 18.328 1 98.56 214 TRP A C 1
ATOM 1797 O O . TRP A 1 214 ? -7.684 14.688 18.609 1 98.56 214 TRP A O 1
ATOM 1807 N N . ASP A 1 215 ? -6.719 12.812 18.094 1 97.25 215 ASP A N 1
ATOM 1808 C CA . ASP A 1 215 ? -7.734 11.906 18.625 1 97.25 215 ASP A CA 1
ATOM 1809 C C . ASP A 1 215 ? -7.121 10.891 19.594 1 97.25 215 ASP A C 1
ATOM 1811 O O . ASP A 1 215 ? -6.051 11.133 20.156 1 97.25 215 ASP A O 1
ATOM 1815 N N . GLN A 1 216 ? -7.773 9.836 19.844 1 94.94 216 GLN A N 1
ATOM 1816 C CA . GLN A 1 216 ? -7.336 8.898 20.875 1 94.94 216 GLN A CA 1
ATOM 1817 C C . GLN A 1 216 ? -6.141 8.078 20.406 1 94.94 216 GLN A C 1
ATOM 1819 O O . GLN A 1 216 ? -5.434 7.473 21.203 1 94.94 216 GLN A O 1
ATOM 1824 N N . GLN A 1 217 ? -5.891 8.133 19.141 1 92.69 217 GLN A N 1
ATOM 1825 C CA . GLN A 1 217 ? -4.871 7.23 18.609 1 92.69 217 GLN A CA 1
ATOM 1826 C C . GLN A 1 217 ? -3.623 8 18.203 1 92.69 217 GLN A C 1
ATOM 1828 O O . GLN A 1 217 ? -2.506 7.5 18.312 1 92.69 217 GLN A O 1
ATOM 1833 N N . SER A 1 218 ? -3.873 9.188 17.766 1 97.56 218 SER A N 1
ATOM 1834 C CA . SER A 1 218 ? -2.727 9.898 17.203 1 97.56 218 SER A CA 1
ATOM 1835 C C . SER A 1 218 ? -2.924 11.406 17.266 1 97.56 218 SER A C 1
ATOM 1837 O O . SER A 1 218 ? -4.055 11.891 17.234 1 97.56 218 SER A O 1
ATOM 1839 N N . ALA A 1 219 ? -1.846 12.094 17.422 1 98.62 219 ALA A N 1
ATOM 1840 C CA . ALA A 1 219 ? -1.796 13.516 17.078 1 98.62 219 ALA A CA 1
ATOM 1841 C C . ALA A 1 219 ? -1.372 13.711 15.625 1 98.62 219 ALA A C 1
ATOM 1843 O O . ALA A 1 219 ? -0.632 12.891 15.07 1 98.62 219 ALA A O 1
ATOM 1844 N N . TYR A 1 220 ? -1.891 14.75 15.023 1 98.5 220 TYR A N 1
ATOM 1845 C CA . TYR A 1 220 ? -1.609 15.062 13.633 1 98.5 220 TYR A CA 1
ATOM 1846 C C . TYR A 1 220 ? -1.071 16.484 13.484 1 98.5 220 TYR A C 1
ATOM 1848 O O . TYR A 1 220 ? -1.695 17.438 13.945 1 98.5 220 TYR A O 1
ATOM 1856 N N . CYS A 1 221 ? 0.139 16.578 12.891 1 98.19 221 CYS A N 1
ATOM 1857 C CA . CYS A 1 221 ? 0.715 17.875 12.547 1 98.19 221 CYS A CA 1
ATOM 1858 C C . CYS A 1 221 ? -0.001 18.5 11.352 1 98.19 221 CYS A C 1
ATOM 1860 O O . CYS A 1 221 ? 0.469 18.391 10.219 1 98.19 221 CYS A O 1
ATOM 1862 N N . LEU A 1 222 ? -1.013 19.219 11.602 1 97.19 222 LEU A N 1
ATOM 1863 C CA . LEU A 1 222 ? -1.994 19.547 10.578 1 97.19 222 LEU A CA 1
ATOM 1864 C C . LEU A 1 222 ? -1.52 20.734 9.727 1 97.19 222 LEU A C 1
ATOM 1866 O O . LEU A 1 222 ? -1.714 20.75 8.508 1 97.19 222 LEU A O 1
ATOM 1870 N N . MET A 1 223 ? -1.007 21.719 10.352 1 96.44 223 MET A N 1
ATOM 1871 C CA . MET A 1 223 ? -0.515 22.906 9.664 1 96.44 223 MET A CA 1
ATOM 1872 C C . MET A 1 223 ? 0.784 23.406 10.289 1 96.44 223 MET A C 1
ATOM 1874 O O . MET A 1 223 ? 0.937 23.375 11.508 1 96.44 223 MET A O 1
ATOM 1878 N N . THR A 1 224 ? 1.657 23.781 9.453 1 95.38 224 THR A N 1
ATOM 1879 C CA . THR A 1 224 ? 2.91 24.406 9.875 1 95.38 224 THR A CA 1
ATOM 1880 C C . THR A 1 224 ? 3.18 25.672 9.086 1 95.38 224 THR A C 1
ATOM 1882 O O . THR A 1 224 ? 2.518 25.938 8.078 1 95.38 224 THR A O 1
ATOM 1885 N N . GLY A 1 225 ? 4.004 26.469 9.633 1 94.38 225 GLY A N 1
ATOM 1886 C CA . GLY A 1 225 ? 4.445 27.672 8.953 1 94.38 225 GLY A CA 1
ATOM 1887 C C . GLY A 1 225 ? 5.754 28.219 9.5 1 94.38 225 GLY A C 1
ATOM 1888 O O . GLY A 1 225 ? 6.082 28 10.664 1 94.38 225 GLY A O 1
ATOM 1889 N N . SER A 1 226 ? 6.465 28.859 8.617 1 94.75 226 SER A N 1
ATOM 1890 C CA . SER A 1 226 ? 7.707 29.516 9.008 1 94.75 226 SER A CA 1
ATOM 1891 C C . SER A 1 226 ? 7.902 30.828 8.242 1 94.75 226 SER A C 1
ATOM 1893 O O . SER A 1 226 ? 7.461 30.953 7.102 1 94.75 226 SER A O 1
ATOM 1895 N N . ASP A 1 227 ? 8.516 31.766 8.883 1 95.06 227 ASP A N 1
ATOM 1896 C CA . ASP A 1 227 ? 8.961 32.969 8.188 1 95.06 227 ASP A CA 1
ATOM 1897 C C . ASP A 1 227 ? 10.188 32.688 7.324 1 95.06 227 ASP A C 1
ATOM 1899 O O . ASP A 1 227 ? 11.242 32.312 7.84 1 95.06 227 ASP A O 1
ATOM 1903 N N . PRO A 1 228 ? 10.047 32.906 6.027 1 92.56 228 PRO A N 1
ATOM 1904 C CA . PRO A 1 228 ? 11.156 32.562 5.133 1 92.56 228 PRO A CA 1
ATOM 1905 C C . PRO A 1 228 ? 12.43 33.344 5.441 1 92.56 228 PRO A C 1
ATOM 1907 O O . PRO A 1 228 ? 13.531 32.875 5.156 1 92.56 228 PRO A O 1
ATOM 1910 N N . GLN A 1 229 ? 12.344 34.469 6.008 1 93.75 229 GLN A N 1
ATOM 1911 C CA . GLN A 1 229 ? 13.5 35.281 6.305 1 93.75 229 GLN A CA 1
ATOM 1912 C C . GLN A 1 229 ? 14.219 34.812 7.562 1 93.75 229 GLN A C 1
ATOM 1914 O O . GLN A 1 229 ? 15.336 35.25 7.852 1 93.75 229 GLN A O 1
ATOM 1919 N N . LEU A 1 230 ? 13.555 33.938 8.305 1 96.19 230 LEU A N 1
ATOM 1920 C CA . LEU A 1 230 ? 14.094 33.562 9.609 1 96.19 230 LEU A CA 1
ATOM 1921 C C . LEU A 1 230 ? 14.305 32.062 9.695 1 96.19 230 LEU A C 1
ATOM 1923 O O . LEU A 1 230 ? 14.359 31.484 10.789 1 96.19 230 LEU A O 1
ATOM 1927 N N . ARG A 1 231 ? 14.406 31.391 8.625 1 92.25 231 ARG A N 1
ATOM 1928 C CA . ARG A 1 231 ? 14.438 29.938 8.578 1 92.25 231 ARG A CA 1
ATOM 1929 C C . ARG A 1 231 ? 15.75 29.406 9.125 1 92.25 231 ARG A C 1
ATOM 1931 O O . ARG A 1 231 ? 15.836 28.234 9.516 1 92.25 231 ARG A O 1
ATOM 1938 N N . SER A 1 232 ? 16.734 30.203 9.086 1 94.88 232 SER A N 1
ATOM 1939 C CA . SER A 1 232 ? 18.062 29.75 9.516 1 94.88 232 SER A CA 1
ATOM 1940 C C . SER A 1 232 ? 18.062 29.406 11 1 94.88 232 SER A C 1
ATOM 1942 O O . SER A 1 232 ? 18.984 28.734 11.477 1 94.88 232 SER A O 1
ATOM 1944 N N . SER A 1 233 ? 17.078 29.812 11.727 1 97.12 233 SER A N 1
ATOM 1945 C CA . SER A 1 233 ? 17 29.531 13.156 1 97.12 233 SER A CA 1
ATOM 1946 C C . SER A 1 233 ? 16.656 28.062 13.406 1 97.12 233 SER A C 1
ATOM 1948 O O . SER A 1 233 ? 16.812 27.578 14.523 1 97.12 233 SER A O 1
ATOM 1950 N N . GLN A 1 234 ? 16.109 27.406 12.453 1 97.56 234 GLN A N 1
ATOM 1951 C CA . GLN A 1 234 ? 15.656 26.016 12.578 1 97.56 234 GLN A CA 1
ATOM 1952 C C . GLN A 1 234 ? 14.547 25.891 13.617 1 97.56 234 GLN A C 1
ATOM 1954 O O . GLN A 1 234 ? 14.438 24.875 14.305 1 97.56 234 GLN A O 1
ATOM 1959 N N . ALA A 1 235 ? 13.75 26.922 13.734 1 98.44 235 ALA A N 1
ATOM 1960 C CA . ALA A 1 235 ? 12.68 26.969 14.734 1 98.44 235 ALA A CA 1
ATOM 1961 C C . ALA A 1 235 ? 11.633 25.891 14.461 1 98.44 235 ALA A C 1
ATOM 1963 O O . ALA A 1 235 ? 10.992 25.391 15.383 1 98.44 235 ALA A O 1
ATOM 1964 N N . ASN A 1 236 ? 11.469 25.578 13.219 1 97.62 236 ASN A N 1
ATOM 1965 C CA . ASN A 1 236 ? 10.492 24.547 12.852 1 97.62 236 ASN A CA 1
ATOM 1966 C C . ASN A 1 236 ? 10.844 23.188 13.461 1 97.62 236 ASN A C 1
ATOM 1968 O O . ASN A 1 236 ? 9.961 22.438 13.875 1 97.62 236 ASN A O 1
ATOM 1972 N N . SER A 1 237 ? 12.109 22.844 13.547 1 98.5 237 SER A N 1
ATOM 1973 C CA . SER A 1 237 ? 12.539 21.594 14.164 1 98.5 237 SER A CA 1
ATOM 1974 C C . SER A 1 237 ? 12.211 21.578 15.656 1 98.5 237 SER A C 1
ATOM 1976 O O . SER A 1 237 ? 11.742 20.562 16.188 1 98.5 237 SER A O 1
ATOM 1978 N N . LEU A 1 238 ? 12.516 22.656 16.312 1 98.75 238 LEU A N 1
ATOM 1979 C CA . LEU A 1 238 ? 12.227 22.781 17.734 1 98.75 238 LEU A CA 1
ATOM 1980 C C . LEU A 1 238 ? 10.727 22.688 17.984 1 98.75 238 LEU A C 1
ATOM 1982 O O . LEU A 1 238 ? 10.289 21.984 18.906 1 98.75 238 LEU A O 1
ATOM 1986 N N . LEU A 1 239 ? 9.922 23.344 17.203 1 98.62 239 LEU A N 1
ATOM 1987 C CA . LEU A 1 239 ? 8.477 23.312 17.375 1 98.62 239 LEU A CA 1
ATOM 1988 C C . LEU A 1 239 ? 7.934 21.906 17.172 1 98.62 239 LEU A C 1
ATOM 1990 O O . LEU A 1 239 ? 7.039 21.469 17.906 1 98.62 239 LEU A O 1
ATOM 1994 N N . ALA A 1 240 ? 8.398 21.234 16.188 1 98.62 240 ALA A N 1
ATOM 1995 C CA . ALA A 1 240 ? 7.977 19.844 15.984 1 98.62 240 ALA A CA 1
ATOM 1996 C C . ALA A 1 240 ? 8.266 19 17.219 1 98.62 240 ALA A C 1
ATOM 1998 O O . ALA A 1 240 ? 7.414 18.219 17.656 1 98.62 240 ALA A O 1
ATOM 1999 N N . TRP A 1 241 ? 9.453 19.156 17.75 1 98.81 241 TRP A N 1
ATOM 2000 C CA . TRP A 1 241 ? 9.836 18.391 18.938 1 98.81 241 TRP A CA 1
ATOM 2001 C C . TRP A 1 241 ? 8.938 18.719 20.109 1 98.81 241 TRP A C 1
ATOM 2003 O O . TRP A 1 241 ? 8.492 17.828 20.844 1 98.81 241 TRP A O 1
ATOM 2013 N N . GLU A 1 242 ? 8.656 20 20.312 1 98.75 242 GLU A N 1
ATOM 2014 C CA . GLU A 1 242 ? 7.777 20.422 21.391 1 98.75 242 GLU A CA 1
ATOM 2015 C C . GLU A 1 242 ? 6.363 19.875 21.203 1 98.75 242 GLU A C 1
ATOM 2017 O O . GLU A 1 242 ? 5.703 19.484 22.156 1 98.75 242 GLU A O 1
ATOM 2022 N N . ALA A 1 243 ? 5.91 19.875 19.953 1 98.75 243 ALA A N 1
ATOM 2023 C CA . ALA A 1 243 ? 4.598 19.312 19.641 1 98.75 243 ALA A CA 1
ATOM 2024 C C . ALA A 1 243 ? 4.559 17.828 19.922 1 98.75 243 ALA A C 1
ATOM 2026 O O . ALA A 1 243 ? 3.566 17.312 20.453 1 98.75 243 ALA A O 1
ATOM 2027 N N . ILE A 1 244 ? 5.605 17.109 19.562 1 98.88 244 ILE A N 1
ATOM 2028 C CA . ILE A 1 244 ? 5.715 15.688 19.844 1 98.88 244 ILE A CA 1
ATOM 2029 C C . ILE A 1 244 ? 5.656 15.438 21.344 1 98.88 244 ILE A C 1
ATOM 2031 O O . ILE A 1 244 ? 4.91 14.578 21.812 1 98.88 244 ILE A O 1
ATOM 2035 N N . LYS A 1 245 ? 6.43 16.234 22.094 1 98.81 245 LYS A N 1
ATOM 2036 C CA . LYS A 1 245 ? 6.426 16.109 23.547 1 98.81 245 LYS A CA 1
ATOM 2037 C C . LYS A 1 245 ? 5.023 16.312 24.109 1 98.81 245 LYS A C 1
ATOM 2039 O O . LYS A 1 245 ? 4.562 15.523 24.938 1 98.81 245 LYS A O 1
ATOM 2044 N N . TYR A 1 246 ? 4.438 17.359 23.703 1 98.75 246 TYR A N 1
ATOM 2045 C CA . TYR A 1 246 ? 3.09 17.625 24.203 1 98.75 246 TYR A CA 1
ATOM 2046 C C . TYR A 1 246 ? 2.143 16.484 23.844 1 98.75 246 TYR A C 1
ATOM 2048 O O . TYR A 1 246 ? 1.304 16.078 24.656 1 98.75 246 TYR A O 1
ATOM 2056 N N . SER A 1 247 ? 2.184 15.984 22.594 1 98.75 247 SER A N 1
ATOM 2057 C CA . SER A 1 247 ? 1.304 14.93 22.094 1 98.75 247 SER A CA 1
ATOM 2058 C C . SER A 1 247 ? 1.384 13.688 22.984 1 98.75 247 SER A C 1
ATOM 2060 O O . SER A 1 247 ? 0.393 12.977 23.141 1 98.75 247 SER A O 1
ATOM 2062 N N . ALA A 1 248 ? 2.547 13.438 23.547 1 98.56 248 ALA A N 1
ATOM 2063 C CA . ALA A 1 248 ? 2.73 12.305 24.438 1 98.56 248 ALA A CA 1
ATOM 2064 C C . ALA A 1 248 ? 1.791 12.391 25.641 1 98.56 248 ALA A C 1
ATOM 2066 O O . ALA A 1 248 ? 1.488 11.383 26.281 1 98.56 248 ALA A O 1
ATOM 2067 N N . SER A 1 249 ? 1.36 13.586 25.969 1 98.25 249 SER A N 1
ATOM 2068 C CA . SER A 1 249 ? 0.503 13.773 27.125 1 98.25 249 SER A CA 1
ATOM 2069 C C . SER A 1 249 ? -0.966 13.578 26.766 1 98.25 249 SER A C 1
ATOM 2071 O O . SER A 1 249 ? -1.812 13.445 27.656 1 98.25 249 SER A O 1
ATOM 2073 N N . VAL A 1 250 ? -1.277 13.539 25.484 1 98.19 250 VAL A N 1
ATOM 2074 C CA . VAL A 1 250 ? -2.699 13.57 25.156 1 98.19 250 VAL A CA 1
ATOM 2075 C C . VAL A 1 250 ? -3.047 12.383 24.25 1 98.19 250 VAL A C 1
ATOM 2077 O O . VAL A 1 250 ? -4.223 12.062 24.078 1 98.19 250 VAL A O 1
ATOM 2080 N N . THR A 1 251 ? -2.105 11.727 23.656 1 98.19 251 THR A N 1
ATOM 2081 C CA . THR A 1 251 ? -2.361 10.617 22.75 1 98.19 251 THR A CA 1
ATOM 2082 C C . THR A 1 251 ? -1.146 9.695 22.656 1 98.19 251 THR A C 1
ATOM 2084 O O . THR A 1 251 ? -0.214 9.812 23.453 1 98.19 251 THR A O 1
ATOM 2087 N N . LYS A 1 252 ? -1.109 8.719 21.641 1 97.69 252 LYS A N 1
ATOM 2088 C CA . LYS A 1 252 ? -0.144 7.625 21.688 1 97.69 252 LYS A CA 1
ATOM 2089 C C . LYS A 1 252 ? 0.89 7.762 20.578 1 97.69 252 LYS A C 1
ATOM 2091 O O . LYS A 1 252 ? 1.992 7.219 20.672 1 97.69 252 LYS A O 1
ATOM 2096 N N . SER A 1 253 ? 0.535 8.398 19.547 1 98.44 253 SER A N 1
ATOM 2097 C CA . SER A 1 253 ? 1.408 8.508 18.375 1 98.44 253 SER A CA 1
ATOM 2098 C C . SER A 1 253 ? 1.375 9.914 17.781 1 98.44 253 SER A C 1
ATOM 2100 O O . SER A 1 253 ? 0.542 10.734 18.172 1 98.44 253 SER A O 1
ATOM 2102 N N . PHE A 1 254 ? 2.322 10.242 17 1 98.75 254 PHE A N 1
ATOM 2103 C CA . PHE A 1 254 ? 2.416 11.523 16.312 1 98.75 254 PHE A CA 1
ATOM 2104 C C . PHE A 1 254 ? 2.584 11.336 14.812 1 98.75 254 PHE A C 1
ATOM 2106 O O . PHE A 1 254 ? 3.588 10.773 14.359 1 98.75 254 PHE A O 1
ATOM 2113 N N . ASP A 1 255 ? 1.619 11.758 14.086 1 98.5 255 ASP A N 1
ATOM 2114 C CA . ASP A 1 255 ? 1.616 11.68 12.625 1 98.5 255 ASP A CA 1
ATOM 2115 C C . ASP A 1 255 ? 1.977 13.031 12.008 1 98.5 255 ASP A C 1
ATOM 2117 O O . ASP A 1 255 ? 1.225 14 12.133 1 98.5 255 ASP A O 1
ATOM 2121 N N . PHE A 1 256 ? 3.094 13.078 11.312 1 98.19 256 PHE A N 1
ATOM 2122 C CA . PHE A 1 256 ? 3.533 14.289 10.633 1 98.19 256 PHE A CA 1
ATOM 2123 C C . PHE A 1 256 ? 2.658 14.586 9.422 1 98.19 256 PHE A C 1
ATOM 2125 O O . PHE A 1 256 ? 2.795 15.633 8.789 1 98.19 256 PHE A O 1
ATOM 2132 N N . GLU A 1 257 ? 1.707 13.656 9.156 1 92.5 257 GLU A N 1
ATOM 2133 C CA . GLU A 1 257 ? 0.943 13.688 7.914 1 92.5 257 GLU A CA 1
ATOM 2134 C C . GLU A 1 257 ? 1.855 13.523 6.703 1 92.5 257 GLU A C 1
ATOM 2136 O O . GLU A 1 257 ? 2.982 13.039 6.828 1 92.5 257 GLU A O 1
ATOM 2141 N N . GLY A 1 258 ? 1.285 13.438 5.43 1 75.19 258 GLY A N 1
ATOM 2142 C CA . GLY A 1 258 ? 2.092 13.344 4.223 1 75.19 258 GLY A CA 1
ATOM 2143 C C . GLY A 1 258 ? 3.264 14.305 4.215 1 75.19 258 GLY A C 1
ATOM 2144 O O . GLY A 1 258 ? 3.447 15.078 5.16 1 75.19 258 GLY A O 1
ATOM 2145 N N . SER A 1 259 ? 4.469 13.539 3.604 1 81.69 259 SER A N 1
ATOM 2146 C CA . SER A 1 259 ? 4.387 14.203 2.307 1 81.69 259 SER A CA 1
ATOM 2147 C C . SER A 1 259 ? 4.996 13.344 1.206 1 81.69 259 SER A C 1
ATOM 2149 O O . SER A 1 259 ? 5.824 12.469 1.479 1 81.69 259 SER A O 1
ATOM 2151 N N . MET A 1 260 ? 4.512 13.562 0.109 1 91.94 260 MET A N 1
ATOM 2152 C CA . MET A 1 260 ? 5.105 13.047 -1.12 1 91.94 260 MET A CA 1
ATOM 2153 C C . MET A 1 260 ? 6.102 14.047 -1.705 1 91.94 260 MET A C 1
ATOM 2155 O O . MET A 1 260 ? 6.668 13.805 -2.773 1 91.94 260 MET A O 1
ATOM 2159 N N . ILE A 1 261 ? 6.305 15.094 -0.981 1 91.38 261 ILE A N 1
ATOM 2160 C CA . ILE A 1 261 ? 7.184 16.172 -1.431 1 91.38 261 ILE A CA 1
ATOM 2161 C C . ILE A 1 261 ? 8.586 15.961 -0.861 1 91.38 261 ILE A C 1
ATOM 2163 O O . ILE A 1 261 ? 8.758 15.852 0.356 1 91.38 261 ILE A O 1
ATOM 2167 N N . PRO A 1 262 ? 9.688 15.914 -1.681 1 91.88 262 PRO A N 1
ATOM 2168 C CA . PRO A 1 262 ? 11.039 15.555 -1.243 1 91.88 262 PRO A CA 1
ATOM 2169 C C . PRO A 1 262 ? 11.492 16.344 -0.014 1 91.88 262 PRO A C 1
ATOM 2171 O O . PRO A 1 262 ? 11.859 15.75 1.002 1 91.88 262 PRO A O 1
ATOM 2174 N N . GLY A 1 263 ? 11.453 17.75 -0.021 1 90.06 263 GLY A N 1
ATOM 2175 C CA . GLY A 1 263 ? 11.898 18.562 1.094 1 90.06 263 GLY A CA 1
ATOM 2176 C C . GLY A 1 263 ? 11.102 18.328 2.365 1 90.06 263 GLY A C 1
ATOM 2177 O O . GLY A 1 263 ? 11.68 18.203 3.449 1 90.06 263 GLY A O 1
ATOM 2178 N N . VAL A 1 264 ? 9.906 18.203 2.293 1 92 264 VAL A N 1
ATOM 2179 C CA . VAL A 1 264 ? 9.031 17.984 3.441 1 92 264 VAL A CA 1
ATOM 2180 C C . VAL A 1 264 ? 9.227 16.562 3.965 1 92 264 VAL A C 1
ATOM 2182 O O . VAL A 1 264 ? 9.359 16.344 5.176 1 92 264 VAL A O 1
ATOM 2185 N N . GLU A 1 265 ? 9.273 15.625 3.027 1 95.62 265 GLU A N 1
ATOM 2186 C CA . GLU A 1 265 ? 9.516 14.234 3.383 1 95.62 265 GLU A CA 1
ATOM 2187 C C . GLU A 1 265 ? 10.828 14.078 4.148 1 95.62 265 GLU A C 1
ATOM 2189 O O . GLU A 1 265 ? 10.875 13.414 5.191 1 95.62 265 GLU A O 1
ATOM 2194 N N . LYS A 1 266 ? 11.906 14.656 3.637 1 95.38 266 LYS A N 1
ATOM 2195 C CA . LYS A 1 266 ? 13.211 14.578 4.281 1 95.38 266 LYS A CA 1
ATOM 2196 C C . LYS A 1 266 ? 13.156 15.141 5.699 1 95.38 266 LYS A C 1
ATOM 2198 O O . LYS A 1 266 ? 13.766 14.578 6.617 1 95.38 266 LYS A O 1
ATOM 2203 N N . PHE A 1 267 ? 12.5 16.234 5.859 1 95.88 267 PHE A N 1
ATOM 2204 C CA . PHE A 1 267 ? 12.352 16.844 7.172 1 95.88 267 PHE A CA 1
ATOM 2205 C C . PHE A 1 267 ? 11.625 15.906 8.133 1 95.88 267 PHE A C 1
ATOM 2207 O O . PHE A 1 267 ? 12.094 15.664 9.242 1 95.88 267 PHE A O 1
ATOM 2214 N N . TYR A 1 268 ? 10.461 15.297 7.762 1 96.94 268 TYR A N 1
ATOM 2215 C CA . TYR A 1 268 ? 9.68 14.414 8.617 1 96.94 268 TYR A CA 1
ATOM 2216 C C . TYR A 1 268 ? 10.461 13.148 8.953 1 96.94 268 TYR A C 1
ATOM 2218 O O . TYR A 1 268 ? 10.461 12.688 10.094 1 96.94 268 TYR A O 1
ATOM 2226 N N . ARG A 1 269 ? 11.164 12.633 7.984 1 96.25 269 ARG A N 1
ATOM 2227 C CA . ARG A 1 269 ? 11.977 11.438 8.18 1 96.25 269 ARG A CA 1
ATOM 2228 C C . ARG A 1 269 ? 13.086 11.688 9.203 1 96.25 269 ARG A C 1
ATOM 2230 O O . ARG A 1 269 ? 13.453 10.789 9.961 1 96.25 269 ARG A O 1
ATOM 2237 N N . SER A 1 270 ? 13.562 12.93 9.273 1 97.38 270 SER A N 1
ATOM 2238 C CA . SER A 1 270 ? 14.688 13.258 10.148 1 97.38 270 SER A CA 1
ATOM 2239 C C . SER A 1 270 ? 14.305 13.102 11.617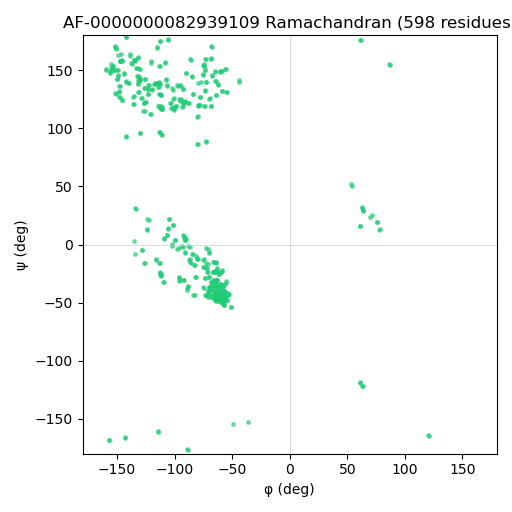 1 97.38 270 SER A C 1
ATOM 2241 O O . SER A 1 270 ? 15.18 13.023 12.484 1 97.38 270 SER A O 1
ATOM 2243 N N . PHE A 1 271 ? 13.062 13.008 11.906 1 98.19 271 PHE A N 1
ATOM 2244 C CA . PHE A 1 271 ? 12.594 12.828 13.281 1 98.19 271 PHE A CA 1
ATOM 2245 C C . PHE A 1 271 ? 12.453 11.352 13.625 1 98.19 271 PHE A C 1
ATOM 2247 O O . PHE A 1 271 ? 11.891 11 14.656 1 98.19 271 PHE A O 1
ATOM 2254 N N . GLY A 1 272 ? 12.898 10.484 12.727 1 96.81 272 GLY A N 1
ATOM 2255 C CA . GLY A 1 272 ? 12.836 9.055 12.992 1 96.81 272 GLY A CA 1
ATOM 2256 C C . GLY A 1 272 ? 11.445 8.477 12.812 1 96.81 272 GLY A C 1
ATOM 2257 O O . GLY A 1 272 ? 11.156 7.387 13.305 1 96.81 272 GLY A O 1
ATOM 2258 N N . ALA A 1 273 ? 10.555 9.227 12.211 1 97.69 273 ALA A N 1
ATOM 2259 C CA . ALA A 1 273 ? 9.18 8.766 11.992 1 97.69 273 ALA A CA 1
ATOM 2260 C C . ALA A 1 273 ? 9.141 7.609 11 1 97.69 273 ALA A C 1
ATOM 2262 O O . ALA A 1 273 ? 9.938 7.566 10.055 1 97.69 273 ALA A O 1
ATOM 2263 N N . ILE A 1 274 ? 8.242 6.699 11.211 1 97.69 274 ILE A N 1
ATOM 2264 C CA . ILE A 1 274 ? 8.07 5.527 10.359 1 97.69 274 ILE A CA 1
ATOM 2265 C C . ILE A 1 274 ? 7.191 5.891 9.164 1 97.69 274 ILE A C 1
ATOM 2267 O O . ILE A 1 274 ? 6.125 6.488 9.328 1 97.69 274 ILE A O 1
ATOM 2271 N N . GLN A 1 275 ? 7.672 5.543 7.953 1 97.69 275 GLN A N 1
ATOM 2272 C CA . GLN A 1 275 ? 6.887 5.742 6.742 1 97.69 275 GLN A CA 1
ATOM 2273 C C . GLN A 1 275 ? 5.684 4.805 6.703 1 97.69 275 GLN A C 1
ATOM 2275 O O . GLN A 1 275 ? 5.844 3.584 6.781 1 97.69 275 GLN A O 1
ATOM 2280 N N . LYS A 1 276 ? 4.508 5.363 6.66 1 97.38 276 LYS A N 1
ATOM 2281 C CA . LYS A 1 276 ? 3.277 4.582 6.598 1 97.38 276 LYS A CA 1
ATOM 2282 C C . LYS A 1 276 ? 2.561 4.789 5.27 1 97.38 276 LYS A C 1
ATOM 2284 O O . LYS A 1 276 ? 2.197 5.918 4.922 1 97.38 276 LYS A O 1
ATOM 2289 N N . PRO A 1 277 ? 2.395 3.67 4.512 1 97.62 277 PRO A N 1
ATOM 2290 C CA . PRO A 1 277 ? 1.608 3.801 3.285 1 97.62 277 PRO A CA 1
ATOM 2291 C C . PRO A 1 277 ? 0.115 3.971 3.555 1 97.62 277 PRO A C 1
ATOM 2293 O O . PRO A 1 277 ? -0.42 3.363 4.484 1 97.62 277 PRO A O 1
ATOM 2296 N N . TYR A 1 278 ? -0.513 4.828 2.795 1 97.25 278 TYR A N 1
ATOM 2297 C CA . TYR A 1 278 ? -1.97 4.902 2.822 1 97.25 278 TYR A CA 1
ATOM 2298 C C . TYR A 1 278 ? -2.537 4.98 1.41 1 97.25 278 TYR A C 1
ATOM 2300 O O . TYR A 1 278 ? -1.82 5.312 0.463 1 97.25 278 TYR A O 1
ATOM 2308 N N . LEU A 1 279 ? -3.799 4.629 1.259 1 98.12 279 LEU A N 1
ATOM 2309 C CA . LEU A 1 279 ? -4.422 4.41 -0.041 1 98.12 279 LEU A CA 1
ATOM 2310 C C . LEU A 1 279 ? -5.238 5.629 -0.465 1 98.12 279 LEU A C 1
ATOM 2312 O O . LEU A 1 279 ? -6.16 6.039 0.241 1 98.12 279 LEU A O 1
ATOM 2316 N N . SER A 1 280 ? -4.844 6.234 -1.57 1 97.75 280 SER A N 1
ATOM 2317 C CA . SER A 1 280 ? -5.68 7.223 -2.246 1 97.75 280 SER A CA 1
ATOM 2318 C C . SER A 1 280 ? -6.547 6.574 -3.318 1 97.75 280 SER A C 1
ATOM 2320 O O . SER A 1 280 ? -6.035 5.91 -4.223 1 97.75 280 SER A O 1
ATOM 2322 N N . ILE A 1 281 ? -7.832 6.723 -3.211 1 98.12 281 ILE A N 1
ATOM 2323 C CA . ILE A 1 281 ? -8.805 6.051 -4.066 1 98.12 281 ILE A CA 1
ATOM 2324 C C . ILE A 1 281 ? -9.539 7.086 -4.922 1 98.12 281 ILE A C 1
ATOM 2326 O O . ILE A 1 281 ? -9.922 8.148 -4.426 1 98.12 281 ILE A O 1
ATOM 2330 N N . SER A 1 282 ? -9.719 6.812 -6.199 1 97.25 282 SER A N 1
ATOM 2331 C CA . SER A 1 282 ? -10.461 7.727 -7.062 1 97.25 282 SER A CA 1
ATOM 2332 C C . SER A 1 282 ? -11.227 6.969 -8.141 1 97.25 282 SER A C 1
ATOM 2334 O O . SER A 1 282 ? -10.953 5.793 -8.398 1 97.25 282 SER A O 1
ATOM 2336 N N . LYS A 1 283 ? -12.188 7.547 -8.656 1 96.69 283 LYS A N 1
ATOM 2337 C CA . LYS A 1 283 ? -12.953 7.035 -9.789 1 96.69 283 LYS A CA 1
ATOM 2338 C C . LYS A 1 283 ? -13.547 8.172 -10.609 1 96.69 283 LYS A C 1
ATOM 2340 O O . LYS A 1 283 ? -14.117 9.109 -10.055 1 96.69 283 LYS A O 1
ATOM 2345 N N . THR A 1 284 ? -13.359 8.148 -11.883 1 93.94 284 THR A N 1
ATOM 2346 C CA . THR A 1 284 ? -13.945 9.109 -12.812 1 93.94 284 THR A CA 1
ATOM 2347 C C . THR A 1 284 ? -14.992 8.438 -13.695 1 93.94 284 THR A C 1
ATOM 2349 O O . THR A 1 284 ? -14.672 7.535 -14.477 1 93.94 284 THR A O 1
ATOM 2352 N N . ASN A 1 285 ? -16.172 8.859 -13.578 1 91.06 285 ASN A N 1
ATOM 2353 C CA . ASN A 1 285 ? -17.25 8.289 -14.383 1 91.06 285 ASN A CA 1
ATOM 2354 C C . ASN A 1 285 ? -17.516 9.125 -15.633 1 91.06 285 ASN A C 1
ATOM 2356 O O . ASN A 1 285 ? -17.953 8.594 -16.656 1 91.06 285 ASN A O 1
ATOM 2360 N N . SER A 1 286 ? -17.25 10.43 -15.539 1 85.62 286 SER A N 1
ATOM 2361 C CA . SER A 1 286 ? -17.516 11.328 -16.656 1 85.62 286 SER A CA 1
ATOM 2362 C C . SER A 1 286 ? -16.422 11.203 -17.719 1 85.62 286 SER A C 1
ATOM 2364 O O . SER A 1 286 ? -15.242 11.383 -17.438 1 85.62 286 SER A O 1
ATOM 2366 N N . PHE A 1 287 ? -16.891 10.977 -18.844 1 82.69 287 PHE A N 1
ATOM 2367 C CA . PHE A 1 287 ? -15.961 10.875 -19.969 1 82.69 287 PHE A CA 1
ATOM 2368 C C . PHE A 1 287 ? -15.234 12.195 -20.188 1 82.69 287 PHE A C 1
ATOM 2370 O O . PHE A 1 287 ? -14.047 12.203 -20.516 1 82.69 287 PHE A O 1
ATOM 2377 N N . LEU A 1 288 ? -15.93 13.25 -20 1 79.75 288 LEU A N 1
ATOM 2378 C CA . LEU A 1 288 ? -15.336 14.57 -20.203 1 79.75 288 LEU A CA 1
ATOM 2379 C C . LEU A 1 288 ? -14.203 14.805 -19.203 1 79.75 288 LEU A C 1
ATOM 2381 O O . LEU A 1 288 ? -13.164 15.367 -19.562 1 79.75 288 LEU A O 1
ATOM 2385 N N . ILE A 1 289 ? -14.438 14.367 -18.062 1 81.25 289 ILE A N 1
ATOM 2386 C CA . ILE A 1 289 ? -13.406 14.523 -17.047 1 81.25 289 ILE A CA 1
ATOM 2387 C C . ILE A 1 289 ? -12.219 13.617 -17.375 1 81.25 289 ILE A C 1
ATOM 2389 O O . ILE A 1 289 ? -11.062 14.016 -17.203 1 81.25 289 ILE A O 1
ATOM 2393 N N . LYS A 1 290 ? -12.508 12.422 -17.859 1 80.62 290 LYS A N 1
ATOM 2394 C CA . LYS A 1 290 ? -11.445 11.508 -18.25 1 80.62 290 LYS A CA 1
ATOM 2395 C C . LYS A 1 290 ? -10.578 12.117 -19.344 1 80.62 290 LYS A C 1
ATOM 2397 O O . LYS A 1 290 ? -9.344 12.008 -19.297 1 80.62 290 LYS A O 1
ATOM 2402 N N . LEU A 1 291 ? -11.234 12.758 -20.219 1 75.12 291 LEU A N 1
ATOM 2403 C CA . LEU A 1 291 ? -10.547 13.391 -21.328 1 75.12 291 LEU A CA 1
ATOM 2404 C C . LEU A 1 291 ? -9.695 14.57 -20.859 1 75.12 291 LEU A C 1
ATOM 2406 O O . LEU A 1 291 ? -8.539 14.703 -21.25 1 75.12 291 LEU A O 1
ATOM 2410 N N . ARG A 1 292 ? -10.227 15.359 -20.047 1 72 292 ARG A N 1
ATOM 2411 C CA . ARG A 1 292 ? -9.5 16.5 -19.5 1 72 292 ARG A CA 1
ATOM 2412 C C . ARG A 1 292 ? -8.266 16.031 -18.719 1 72 292 ARG A C 1
ATOM 2414 O O . ARG A 1 292 ? -7.176 16.578 -18.906 1 72 292 ARG A O 1
ATOM 2421 N N . ASN A 1 293 ? -8.484 15.031 -17.938 1 72.56 293 ASN A N 1
ATOM 2422 C CA . ASN A 1 293 ? -7.379 14.516 -17.141 1 72.56 293 ASN A CA 1
ATOM 2423 C C . ASN A 1 293 ? -6.266 13.961 -18.031 1 72.56 293 ASN A C 1
ATOM 2425 O O . ASN A 1 293 ? -5.082 14.125 -17.734 1 72.56 293 ASN A O 1
ATOM 2429 N N . PHE A 1 294 ? -6.656 13.352 -19.109 1 69.06 294 PHE A N 1
ATOM 2430 C CA . PHE A 1 294 ? -5.688 12.828 -20.062 1 69.06 294 PHE A CA 1
ATOM 2431 C C . PHE A 1 294 ? -4.883 13.961 -20.688 1 69.06 294 PHE A C 1
ATOM 2433 O O . PHE A 1 294 ? -3.654 13.883 -20.781 1 69.06 294 PHE A O 1
ATOM 2440 N N . ILE A 1 295 ? -5.539 15.023 -20.984 1 67.31 295 ILE A N 1
ATOM 2441 C CA . ILE A 1 295 ? -4.906 16.172 -21.641 1 67.31 295 ILE A CA 1
ATOM 2442 C C . ILE A 1 295 ? -3.969 16.875 -20.656 1 67.31 295 ILE A C 1
ATOM 2444 O O . ILE A 1 295 ? -2.83 17.188 -21 1 67.31 295 ILE A O 1
ATOM 2448 N N . VAL A 1 296 ? -4.395 16.984 -19.422 1 64.56 296 VAL A N 1
ATOM 2449 C CA . VAL A 1 296 ? -3.609 17.688 -18.406 1 64.56 296 VAL A CA 1
ATOM 2450 C C . VAL A 1 296 ? -2.365 16.859 -18.062 1 64.56 296 VAL A C 1
ATOM 2452 O O . VAL A 1 296 ? -1.262 17.406 -17.969 1 64.56 296 VAL A O 1
ATOM 2455 N N . ASP A 1 297 ? -2.525 15.602 -17.938 1 66 297 ASP A N 1
ATOM 2456 C CA . ASP A 1 297 ? -1.421 14.711 -17.594 1 66 297 ASP A CA 1
ATOM 2457 C C . ASP A 1 297 ? -0.354 14.703 -18.688 1 66 297 ASP A C 1
ATOM 2459 O O . ASP A 1 297 ? 0.84 14.617 -18.391 1 66 297 ASP A O 1
ATOM 2463 N N . GLU A 1 298 ? -0.761 14.867 -19.938 1 60.62 298 GLU A N 1
ATOM 2464 C CA . GLU A 1 298 ? 0.168 14.711 -21.047 1 60.62 298 GLU A CA 1
ATOM 2465 C C . GLU A 1 298 ? 0.723 16.062 -21.5 1 60.62 298 GLU A C 1
ATOM 2467 O O . GLU A 1 298 ? 1.867 16.156 -21.953 1 60.62 298 GLU A O 1
ATOM 2472 N N . PHE A 1 299 ? -0.067 17.094 -21.359 1 54.56 299 PHE A N 1
ATOM 2473 C CA . PHE A 1 299 ? 0.359 18.328 -21.984 1 54.56 299 PHE A CA 1
ATOM 2474 C C . PHE A 1 299 ? 0.712 19.375 -20.938 1 54.56 299 PHE A C 1
ATOM 2476 O O . PHE A 1 299 ? 1.351 20.391 -21.25 1 54.56 299 PHE A O 1
ATOM 2483 N N . MET A 1 300 ? 0.195 19.281 -19.75 1 44.66 300 MET A N 1
ATOM 2484 C CA . MET A 1 300 ? 0.497 20.344 -18.797 1 44.66 300 MET A CA 1
ATOM 2485 C C . MET A 1 300 ? 1.554 19.891 -17.797 1 44.66 300 MET A C 1
ATOM 2487 O O . MET A 1 300 ? 1.893 20.625 -16.859 1 44.66 300 MET A O 1
ATOM 2491 N N . ARG A 1 301 ? 1.936 18.719 -17.953 1 39 301 ARG A N 1
ATOM 2492 C CA . ARG A 1 301 ? 3.076 18.438 -17.078 1 39 301 ARG A CA 1
ATOM 2493 C C . ARG A 1 301 ? 4.387 18.828 -17.75 1 39 301 ARG A C 1
ATOM 2495 O O . ARG A 1 301 ? 4.523 18.703 -18.984 1 39 301 ARG A O 1
ATOM 2502 N N . MET B 1 1 ? 16.719 -12.688 -0.811 1 80.62 1 MET B N 1
ATOM 2503 C CA . MET B 1 1 ? 16.297 -12.438 -2.188 1 80.62 1 MET B CA 1
ATOM 2504 C C . MET B 1 1 ? 15.336 -13.516 -2.67 1 80.62 1 MET B C 1
ATOM 2506 O O . MET B 1 1 ? 15.523 -14.695 -2.387 1 80.62 1 MET B O 1
ATOM 2510 N N . SER B 1 2 ? 14.312 -13.008 -3.432 1 89.25 2 SER B N 1
ATOM 2511 C CA . SER B 1 2 ? 13.305 -13.938 -3.932 1 89.25 2 SER B CA 1
ATOM 2512 C C . SER B 1 2 ? 13.844 -14.773 -5.086 1 89.25 2 SER B C 1
ATOM 2514 O O . SER B 1 2 ? 14.742 -14.336 -5.812 1 89.25 2 SER B O 1
ATOM 2516 N N . ILE B 1 3 ? 13.312 -15.93 -5.277 1 95.44 3 ILE B N 1
ATOM 2517 C CA . ILE B 1 3 ? 13.68 -16.844 -6.348 1 95.44 3 ILE B CA 1
ATOM 2518 C C . ILE B 1 3 ? 13.477 -16.172 -7.699 1 95.44 3 ILE B C 1
ATOM 2520 O O . ILE B 1 3 ? 14.211 -16.438 -8.656 1 95.44 3 ILE B O 1
ATOM 2524 N N . PHE B 1 4 ? 12.688 -15.188 -7.805 1 96.19 4 PHE B N 1
ATOM 2525 C CA . PHE B 1 4 ? 12.266 -14.57 -9.062 1 96.19 4 PHE B CA 1
ATOM 2526 C C . PHE B 1 4 ? 13.305 -13.57 -9.547 1 96.19 4 PHE B C 1
ATOM 2528 O O . PHE B 1 4 ? 13.273 -13.148 -10.703 1 96.19 4 PHE B O 1
ATOM 2535 N N . SER B 1 5 ? 14.164 -13.18 -8.641 1 92.31 5 SER B N 1
ATOM 2536 C CA . SER B 1 5 ? 15.188 -12.203 -8.992 1 92.31 5 SER B CA 1
ATOM 2537 C C . SER B 1 5 ? 16.531 -12.875 -9.273 1 92.31 5 SER B C 1
ATOM 2539 O O . SER B 1 5 ? 17.547 -12.195 -9.469 1 92.31 5 SER B O 1
ATOM 2541 N N . LYS B 1 6 ? 16.531 -14.188 -9.227 1 94.75 6 LYS B N 1
ATOM 2542 C CA . LYS B 1 6 ? 17.766 -14.922 -9.484 1 94.75 6 LYS B CA 1
ATOM 2543 C C . LYS B 1 6 ? 18.094 -14.938 -10.969 1 94.75 6 LYS B C 1
ATOM 2545 O O . LYS B 1 6 ? 17.203 -15.039 -11.812 1 94.75 6 LYS B O 1
ATOM 2550 N N . ASP B 1 7 ? 19.422 -14.906 -11.234 1 95.69 7 ASP B N 1
ATOM 2551 C CA . ASP B 1 7 ? 19.891 -14.891 -12.617 1 95.69 7 ASP B CA 1
ATOM 2552 C C . ASP B 1 7 ? 19.422 -16.141 -13.367 1 95.69 7 ASP B C 1
ATOM 2554 O O . ASP B 1 7 ? 18.938 -16.047 -14.5 1 95.69 7 ASP B O 1
ATOM 2558 N N . TRP B 1 8 ? 19.516 -17.328 -12.711 1 97.62 8 TRP B N 1
ATOM 2559 C CA . TRP B 1 8 ? 19.156 -18.562 -13.391 1 97.62 8 TRP B CA 1
ATOM 2560 C C . TRP B 1 8 ? 17.672 -18.609 -13.711 1 97.62 8 TRP B C 1
ATOM 2562 O O . TRP B 1 8 ? 17.266 -19.25 -14.688 1 97.62 8 TRP B O 1
ATOM 2572 N N . TRP B 1 9 ? 16.797 -17.984 -12.922 1 98.06 9 TRP B N 1
ATOM 2573 C CA . TRP B 1 9 ? 15.367 -17.891 -13.188 1 98.06 9 TRP B CA 1
ATOM 2574 C C . TRP B 1 9 ? 15.109 -17.094 -14.469 1 98.06 9 TRP B C 1
ATOM 2576 O O . TRP B 1 9 ? 14.391 -17.562 -15.359 1 98.06 9 TRP B O 1
ATOM 2586 N N . LEU B 1 10 ? 15.758 -15.922 -14.57 1 97.44 10 LEU B N 1
ATOM 2587 C CA . LEU B 1 10 ? 15.586 -15.055 -15.727 1 97.44 10 LEU B CA 1
ATOM 2588 C C . LEU B 1 10 ? 16.188 -15.68 -16.984 1 97.44 10 LEU B C 1
ATOM 2590 O O . LEU B 1 10 ? 15.617 -15.602 -18.062 1 97.44 10 LEU B O 1
ATOM 2594 N N . ASP B 1 11 ? 17.344 -16.359 -16.797 1 97.94 11 ASP B N 1
ATOM 2595 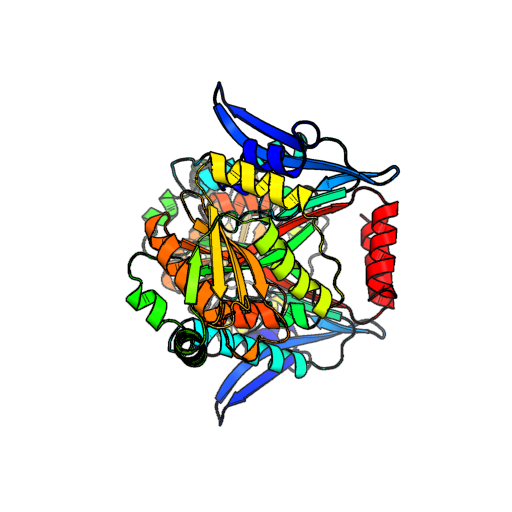C CA . ASP B 1 11 ? 17.953 -17.078 -17.906 1 97.94 11 ASP B CA 1
ATOM 2596 C C . ASP B 1 11 ? 17 -18.141 -18.469 1 97.94 11 ASP B C 1
ATOM 2598 O O . ASP B 1 11 ? 16.859 -18.266 -19.688 1 97.94 11 ASP B O 1
ATOM 2602 N N . ALA B 1 12 ? 16.391 -18.828 -17.562 1 97.81 12 ALA B N 1
ATOM 2603 C CA . ALA B 1 12 ? 15.523 -19.938 -17.969 1 97.81 12 ALA B CA 1
ATOM 2604 C C . ALA B 1 12 ? 14.297 -19.422 -18.719 1 97.81 12 ALA B C 1
ATOM 2606 O O . ALA B 1 12 ? 13.82 -20.062 -19.656 1 97.81 12 ALA B O 1
ATOM 2607 N N . LEU B 1 13 ? 13.805 -18.281 -18.328 1 96.75 13 LEU B N 1
ATOM 2608 C CA . LEU B 1 13 ? 12.516 -17.812 -18.828 1 96.75 13 LEU B CA 1
ATOM 2609 C C . LEU B 1 13 ? 12.688 -17 -20.109 1 96.75 13 LEU B C 1
ATOM 2611 O O . LEU B 1 13 ? 11.883 -17.109 -21.031 1 96.75 13 LEU B O 1
ATOM 2615 N N . VAL B 1 14 ? 13.766 -16.172 -20.156 1 95.62 14 VAL B N 1
ATOM 2616 C CA . VAL B 1 14 ? 13.805 -15.258 -21.281 1 95.62 14 VAL B CA 1
ATOM 2617 C C . VAL B 1 14 ? 15.148 -15.367 -22 1 95.62 14 VAL B C 1
ATOM 2619 O O . VAL B 1 14 ? 15.344 -14.789 -23.078 1 95.62 14 VAL B O 1
ATOM 2622 N N . GLY B 1 15 ? 16.031 -16.109 -21.516 1 95.81 15 GLY B N 1
ATOM 2623 C CA . GLY B 1 15 ? 17.359 -16.219 -22.094 1 95.81 15 GLY B CA 1
ATOM 2624 C C . GLY B 1 15 ? 18.312 -15.164 -21.562 1 95.81 15 GLY B C 1
ATOM 2625 O O . GLY B 1 15 ? 17.906 -14.062 -21.219 1 95.81 15 GLY B O 1
ATOM 2626 N N . GLU B 1 16 ? 19.531 -15.477 -21.609 1 94.25 16 GLU B N 1
ATOM 2627 C CA . GLU B 1 16 ? 20.578 -14.648 -21 1 94.25 16 GLU B CA 1
ATOM 2628 C C . GLU B 1 16 ? 20.672 -13.289 -21.688 1 94.25 16 GLU B C 1
ATOM 2630 O O . GLU B 1 16 ? 21.062 -12.305 -21.062 1 94.25 16 GLU B O 1
ATOM 2635 N N . GLU B 1 17 ? 20.234 -13.242 -22.844 1 94.5 17 GLU B N 1
ATOM 2636 C CA . GLU B 1 17 ? 20.469 -12.031 -23.625 1 94.5 17 GLU B CA 1
ATOM 2637 C C . GLU B 1 17 ? 19.25 -11.109 -23.578 1 94.5 17 GLU B C 1
ATOM 2639 O O . GLU B 1 17 ? 19.297 -9.984 -24.062 1 94.5 17 GLU B O 1
ATOM 2644 N N . GLN B 1 18 ? 18.203 -11.531 -22.953 1 95.38 18 GLN B N 1
ATOM 2645 C CA . GLN B 1 18 ? 16.969 -10.773 -23.031 1 95.38 18 GLN B CA 1
ATOM 2646 C C . GLN B 1 18 ? 16.641 -10.094 -21.703 1 95.38 18 GLN B C 1
ATOM 2648 O O . GLN B 1 18 ? 15.523 -9.602 -21.516 1 95.38 18 GLN B O 1
ATOM 2653 N N . TRP B 1 19 ? 17.484 -10.164 -20.781 1 96.81 19 TRP B N 1
ATOM 2654 C CA . TRP B 1 19 ? 17.312 -9.414 -19.547 1 96.81 19 TRP B CA 1
ATOM 2655 C C . TRP B 1 19 ? 18.625 -8.789 -19.094 1 96.81 19 TRP B C 1
ATOM 2657 O O . TRP B 1 19 ? 19.703 -9.18 -19.578 1 96.81 19 TRP B O 1
ATOM 2667 N N . ASP B 1 20 ? 18.547 -7.738 -18.328 1 97.25 20 ASP B N 1
ATOM 2668 C CA . ASP B 1 20 ? 19.672 -7.062 -17.719 1 97.25 20 ASP B CA 1
ATOM 2669 C C . ASP B 1 20 ? 19.328 -6.574 -16.312 1 97.25 20 ASP B C 1
ATOM 2671 O O . ASP B 1 20 ? 18.281 -6.922 -15.773 1 97.25 20 ASP B O 1
ATOM 2675 N N . VAL B 1 21 ? 20.281 -5.965 -15.641 1 97.31 21 VAL B N 1
ATOM 2676 C CA . VAL B 1 21 ? 20.078 -5.559 -14.258 1 97.31 21 VAL B CA 1
ATOM 2677 C C . VAL B 1 21 ? 20.828 -4.254 -13.984 1 97.31 21 VAL B C 1
ATOM 2679 O O . VAL B 1 21 ? 21.984 -4.105 -14.359 1 97.31 21 VAL B O 1
ATOM 2682 N N . ALA B 1 22 ? 20.047 -3.262 -13.5 1 97.88 22 ALA B N 1
ATOM 2683 C CA . ALA B 1 22 ? 20.703 -2.109 -12.891 1 97.88 22 ALA B CA 1
ATOM 2684 C C . ALA B 1 22 ? 21.281 -2.467 -11.523 1 97.88 22 ALA B C 1
ATOM 2686 O O . ALA B 1 22 ? 20.609 -3.084 -10.695 1 97.88 22 ALA B O 1
ATOM 2687 N N . ILE B 1 23 ? 22.531 -2.094 -11.266 1 97.62 23 ILE B N 1
ATOM 2688 C CA . ILE B 1 23 ? 23.156 -2.459 -10 1 97.62 23 ILE B CA 1
ATOM 2689 C C . ILE B 1 23 ? 23.828 -1.233 -9.383 1 97.62 23 ILE B C 1
ATOM 2691 O O . ILE B 1 23 ? 24.234 -0.313 -10.102 1 97.62 23 ILE B O 1
ATOM 2695 N N . VAL B 1 24 ? 23.781 -1.188 -8.094 1 98.06 24 VAL B N 1
ATOM 2696 C CA . VAL B 1 24 ? 24.609 -0.259 -7.328 1 98.06 24 VAL B CA 1
ATOM 2697 C C . VAL B 1 24 ? 25.656 -1.035 -6.527 1 98.06 24 VAL B C 1
ATOM 2699 O O . VAL B 1 24 ? 25.312 -2 -5.836 1 98.06 24 VAL B O 1
ATOM 2702 N N . GLU B 1 25 ? 26.875 -0.617 -6.672 1 97.25 25 GLU B N 1
ATOM 2703 C CA . GLU B 1 25 ? 27.969 -1.287 -5.977 1 97.25 25 GLU B CA 1
ATOM 2704 C C . GLU B 1 25 ? 28.656 -0.351 -4.98 1 97.25 25 GLU B C 1
ATOM 2706 O O . GLU B 1 25 ? 28.75 0.854 -5.219 1 97.25 25 GLU B O 1
ATOM 2711 N N . LYS B 1 26 ? 28.969 -0.862 -3.859 1 93.88 26 LYS B N 1
ATOM 2712 C CA . LYS B 1 26 ? 29.844 -0.226 -2.873 1 93.88 26 LYS B CA 1
ATOM 2713 C C . LYS B 1 26 ? 31.062 -1.09 -2.582 1 93.88 26 LYS B C 1
ATOM 2715 O O . LYS B 1 26 ? 30.953 -2.139 -1.943 1 93.88 26 LYS B O 1
ATOM 2720 N N . GLY B 1 27 ? 32.25 -0.593 -2.992 1 91.12 27 GLY B N 1
ATOM 2721 C CA . GLY B 1 27 ? 33.406 -1.463 -2.986 1 91.12 27 GLY B CA 1
ATOM 2722 C C . GLY B 1 27 ? 33.281 -2.648 -3.924 1 91.12 27 GLY B C 1
ATOM 2723 O O . GLY B 1 27 ? 33.031 -2.475 -5.121 1 91.12 27 GLY B O 1
ATOM 2724 N N . ASN B 1 28 ? 33.375 -3.867 -3.414 1 91.56 28 ASN B N 1
ATOM 2725 C CA . ASN B 1 28 ? 33.312 -5.07 -4.234 1 91.56 28 ASN B CA 1
ATOM 2726 C C . ASN B 1 28 ? 31.969 -5.781 -4.059 1 91.56 28 ASN B C 1
ATOM 2728 O O . ASN B 1 28 ? 31.781 -6.887 -4.566 1 91.56 28 ASN B O 1
ATOM 2732 N N . ASP B 1 29 ? 31.031 -5.047 -3.447 1 94.88 29 ASP B N 1
ATOM 2733 C CA . ASP B 1 29 ? 29.781 -5.719 -3.131 1 94.88 29 ASP B CA 1
ATOM 2734 C C . ASP B 1 29 ? 28.594 -5.035 -3.826 1 94.88 29 ASP B C 1
ATOM 2736 O O . ASP B 1 29 ? 28.531 -3.807 -3.875 1 94.88 29 ASP B O 1
ATOM 2740 N N . ILE B 1 30 ? 27.766 -5.871 -4.43 1 95.38 30 ILE B N 1
ATOM 2741 C CA . ILE B 1 30 ? 26.484 -5.359 -4.906 1 95.38 30 ILE B CA 1
ATOM 2742 C C . ILE B 1 30 ? 25.578 -5.031 -3.717 1 95.38 30 ILE B C 1
ATOM 2744 O O . ILE B 1 30 ? 25.328 -5.891 -2.869 1 95.38 30 ILE B O 1
ATOM 2748 N N . VAL B 1 31 ? 25.094 -3.793 -3.688 1 96.94 31 VAL B N 1
ATOM 2749 C CA . VAL B 1 31 ? 24.297 -3.393 -2.531 1 96.94 31 VAL B CA 1
ATOM 2750 C C . VAL B 1 31 ? 22.859 -3.16 -2.955 1 96.94 31 VAL B C 1
ATOM 2752 O O . VAL B 1 31 ? 21.953 -3.076 -2.109 1 96.94 31 VAL B O 1
ATOM 2755 N N . ALA B 1 32 ? 22.594 -3.031 -4.223 1 97.56 32 ALA B N 1
ATOM 2756 C CA . ALA B 1 32 ? 21.219 -2.91 -4.73 1 97.56 32 ALA B CA 1
ATOM 2757 C C . ALA B 1 32 ? 21.125 -3.41 -6.168 1 97.56 32 ALA B C 1
ATOM 2759 O O . ALA B 1 32 ? 22.109 -3.395 -6.906 1 97.56 32 ALA B O 1
ATOM 2760 N N . SER B 1 33 ? 19.953 -3.852 -6.547 1 97.38 33 SER B N 1
ATOM 2761 C CA . SER B 1 33 ? 19.75 -4.344 -7.902 1 97.38 33 SER B CA 1
ATOM 2762 C C . SER B 1 33 ? 18.297 -4.164 -8.336 1 97.38 33 SER B C 1
ATOM 2764 O O . SER B 1 33 ? 17.391 -4.145 -7.496 1 97.38 33 SER B O 1
ATOM 2766 N N . LEU B 1 34 ? 18.062 -3.992 -9.578 1 97.69 34 LEU B N 1
ATOM 2767 C CA . LEU B 1 34 ? 16.766 -3.924 -10.242 1 97.69 34 LEU B CA 1
ATOM 2768 C C . LEU B 1 34 ? 16.812 -4.613 -11.602 1 97.69 34 LEU B C 1
ATOM 2770 O O . LEU B 1 34 ? 17.203 -3.998 -12.602 1 97.69 34 LEU B O 1
ATOM 2774 N N . PRO B 1 35 ? 16.469 -5.887 -11.641 1 97.38 35 PRO B N 1
ATOM 2775 C CA . PRO B 1 35 ? 16.453 -6.605 -12.914 1 97.38 35 PRO B CA 1
ATOM 2776 C C . PRO B 1 35 ? 15.266 -6.207 -13.797 1 97.38 35 PRO B C 1
ATOM 2778 O O . PRO B 1 35 ? 14.227 -5.781 -13.281 1 97.38 35 PRO B O 1
ATOM 2781 N N . TYR B 1 36 ? 15.492 -6.297 -15.039 1 97.19 36 TYR B N 1
ATOM 2782 C CA . TYR B 1 36 ? 14.43 -6.047 -16.016 1 97.19 36 TYR B CA 1
ATOM 2783 C C . TYR B 1 36 ? 14.633 -6.883 -17.266 1 97.19 36 TYR B C 1
ATOM 2785 O O . TYR B 1 36 ? 15.766 -7.199 -17.641 1 97.19 36 TYR B O 1
ATOM 2793 N N . VAL B 1 37 ? 13.516 -7.289 -17.844 1 96.25 37 VAL B N 1
ATOM 2794 C CA . VAL B 1 37 ? 13.508 -7.945 -19.141 1 96.25 37 VAL B CA 1
ATOM 2795 C C . VAL B 1 37 ? 13.297 -6.91 -20.25 1 96.25 37 VAL B C 1
ATOM 2797 O O . VAL B 1 37 ? 12.43 -6.043 -20.125 1 96.25 37 VAL B O 1
ATOM 2800 N N . THR B 1 38 ? 14.094 -7.012 -21.281 1 95.12 38 THR B N 1
ATOM 2801 C CA . THR B 1 38 ? 13.992 -6.078 -22.391 1 95.12 38 THR B CA 1
ATOM 2802 C C . THR B 1 38 ? 13.234 -6.711 -23.562 1 95.12 38 THR B C 1
ATOM 2804 O O . THR B 1 38 ? 13.578 -7.809 -24 1 95.12 38 THR B O 1
ATOM 2807 N N . LYS B 1 39 ? 12.219 -6.012 -23.953 1 92.62 39 LYS B N 1
ATOM 2808 C CA . LYS B 1 39 ? 11.453 -6.453 -25.109 1 92.62 39 LYS B CA 1
ATOM 2809 C C . LYS B 1 39 ? 11.273 -5.312 -26.109 1 92.62 39 LYS B C 1
ATOM 2811 O O . LYS B 1 39 ? 11.203 -4.145 -25.719 1 92.62 39 LYS B O 1
ATOM 2816 N N . SER B 1 40 ? 11.32 -5.738 -27.391 1 90.44 40 SER B N 1
ATOM 2817 C CA . SER B 1 40 ? 10.992 -4.781 -28.438 1 90.44 40 SER B CA 1
ATOM 2818 C C . SER B 1 40 ? 9.586 -5.027 -28.984 1 90.44 40 SER B C 1
ATOM 2820 O O . SER B 1 40 ? 9.242 -6.156 -29.344 1 90.44 40 SER B O 1
ATOM 2822 N N . ARG B 1 41 ? 8.789 -4.023 -28.891 1 88.38 41 ARG B N 1
ATOM 2823 C CA . ARG B 1 41 ? 7.465 -4.043 -29.5 1 88.38 41 ARG B CA 1
ATOM 2824 C C . ARG B 1 41 ? 7.367 -3.031 -30.625 1 88.38 41 ARG B C 1
ATOM 2826 O O . ARG B 1 41 ? 7.012 -1.872 -30.406 1 88.38 41 ARG B O 1
ATOM 2833 N N . GLY B 1 42 ? 7.57 -3.541 -31.812 1 89.5 42 GLY B N 1
ATOM 2834 C CA . GLY B 1 42 ? 7.738 -2.6 -32.906 1 89.5 42 GLY B CA 1
ATOM 2835 C C . GLY B 1 42 ? 8.93 -1.678 -32.719 1 89.5 42 GLY B C 1
ATOM 2836 O O . GLY B 1 42 ? 10.062 -2.141 -32.594 1 89.5 42 GLY B O 1
ATOM 2837 N N . ILE B 1 43 ? 8.586 -0.399 -32.656 1 89.62 43 ILE B N 1
ATOM 2838 C CA . ILE B 1 43 ? 9.656 0.582 -32.531 1 89.62 43 ILE B CA 1
ATOM 2839 C C . ILE B 1 43 ? 9.883 0.893 -31.047 1 89.62 43 ILE B C 1
ATOM 2841 O O . ILE B 1 43 ? 10.789 1.652 -30.703 1 89.62 43 ILE B O 1
ATOM 2845 N N . PHE B 1 44 ? 9.094 0.267 -30.203 1 92.69 44 PHE B N 1
ATOM 2846 C CA . PHE B 1 44 ? 9.125 0.639 -28.797 1 92.69 44 PHE B CA 1
ATOM 2847 C C . PHE B 1 44 ? 10.016 -0.311 -28 1 92.69 44 PHE B C 1
ATOM 2849 O O . PHE B 1 44 ? 10 -1.522 -28.234 1 92.69 44 PHE B O 1
ATOM 2856 N N . LYS B 1 45 ? 10.758 0.298 -27.172 1 95.12 45 LYS B N 1
ATOM 2857 C CA . LYS B 1 45 ? 11.555 -0.455 -26.219 1 95.12 45 LYS B CA 1
ATOM 2858 C C . LYS B 1 45 ? 10.828 -0.575 -24.875 1 95.12 45 LYS B C 1
ATOM 2860 O O . LYS B 1 45 ? 10.5 0.435 -24.25 1 95.12 45 LYS B O 1
ATOM 2865 N N . VAL B 1 46 ? 10.641 -1.76 -24.453 1 95.12 46 VAL B N 1
ATOM 2866 C CA . VAL B 1 46 ? 9.859 -2.014 -23.25 1 95.12 46 VAL B CA 1
ATOM 2867 C C . VAL B 1 46 ? 10.695 -2.787 -22.234 1 95.12 46 VAL B C 1
ATOM 2869 O O . VAL B 1 46 ? 11.359 -3.764 -22.594 1 95.12 46 VAL B O 1
ATOM 2872 N N . LEU B 1 47 ? 10.734 -2.293 -20.984 1 96.88 47 LEU B N 1
ATOM 2873 C CA . LEU B 1 47 ? 11.312 -3.01 -19.844 1 96.88 47 LEU B CA 1
ATOM 2874 C C . LEU B 1 47 ? 10.219 -3.617 -18.984 1 96.88 47 LEU B C 1
ATOM 2876 O O . LEU B 1 47 ? 9.414 -2.893 -18.391 1 96.88 47 LEU B O 1
ATOM 2880 N N . THR B 1 48 ? 10.188 -4.895 -18.875 1 95.31 48 THR B N 1
ATOM 2881 C CA . THR B 1 48 ? 9.078 -5.559 -18.188 1 95.31 48 THR B CA 1
ATOM 2882 C C . THR B 1 48 ? 9.57 -6.766 -17.406 1 95.31 48 THR B C 1
ATOM 2884 O O . THR B 1 48 ? 10.75 -6.848 -17.062 1 95.31 48 THR B O 1
ATOM 2887 N N . MET B 1 49 ? 8.617 -7.621 -16.969 1 94.69 49 MET B N 1
ATOM 2888 C CA . MET B 1 49 ? 8.883 -8.852 -16.234 1 94.69 49 MET B CA 1
ATOM 2889 C C . MET B 1 49 ? 8.508 -10.078 -17.062 1 94.69 49 MET B C 1
ATOM 2891 O O . MET B 1 49 ? 7.633 -10 -17.922 1 94.69 49 MET B O 1
ATOM 2895 N N . PRO B 1 50 ? 9.164 -11.18 -16.781 1 94.5 50 PRO B N 1
ATOM 2896 C CA . PRO B 1 50 ? 8.766 -12.398 -17.5 1 94.5 50 PRO B CA 1
ATOM 2897 C C . PRO B 1 50 ? 7.422 -12.945 -17.031 1 94.5 50 PRO B C 1
ATOM 2899 O O . PRO B 1 50 ? 6.969 -12.625 -15.93 1 94.5 50 PRO B O 1
ATOM 2902 N N . LYS B 1 51 ? 6.844 -13.766 -17.938 1 93.88 51 LYS B N 1
ATOM 2903 C CA . LYS B 1 51 ? 5.688 -14.539 -17.5 1 93.88 51 LYS B CA 1
ATOM 2904 C C . LYS B 1 51 ? 6.043 -15.438 -16.328 1 93.88 51 LYS B C 1
ATOM 2906 O O . LYS B 1 51 ? 7.195 -15.852 -16.172 1 93.88 51 LYS B O 1
ATOM 2911 N N . LEU B 1 52 ? 5.066 -15.703 -15.445 1 95.19 52 LEU B N 1
ATOM 2912 C CA . LEU B 1 52 ? 5.199 -16.594 -14.297 1 95.19 52 LEU B CA 1
ATOM 2913 C C . LEU B 1 52 ? 6.234 -16.047 -13.312 1 95.19 52 LEU B C 1
ATOM 2915 O O . LEU B 1 52 ? 6.973 -16.828 -12.703 1 95.19 52 LEU B O 1
ATOM 2919 N N . THR B 1 53 ? 6.391 -14.758 -13.273 1 96.19 53 THR B N 1
ATOM 2920 C CA . THR B 1 53 ? 7.281 -14.055 -12.352 1 96.19 53 THR B CA 1
ATOM 2921 C C . THR B 1 53 ? 6.543 -12.914 -11.648 1 96.19 53 THR B C 1
ATOM 2923 O O . THR B 1 53 ? 6.457 -11.805 -12.18 1 96.19 53 THR B O 1
ATOM 2926 N N . PRO B 1 54 ? 6.074 -13.211 -10.484 1 94.56 54 PRO B N 1
ATOM 2927 C CA . PRO B 1 54 ? 5.191 -12.234 -9.844 1 94.56 54 PRO B CA 1
ATOM 2928 C C . PRO B 1 54 ? 5.941 -11.008 -9.328 1 94.56 54 PRO B C 1
ATOM 2930 O O . PRO B 1 54 ? 5.371 -9.922 -9.242 1 94.56 54 PRO B O 1
ATOM 2933 N N . PHE B 1 55 ? 7.238 -11.25 -8.977 1 93.88 55 PHE B N 1
ATOM 2934 C CA . PHE B 1 55 ? 8.023 -10.18 -8.383 1 93.88 55 PHE B CA 1
ATOM 2935 C C . PHE B 1 55 ? 9.422 -10.133 -8.992 1 93.88 55 PHE B C 1
ATOM 2937 O O . PHE B 1 55 ? 10.109 -11.156 -9.07 1 93.88 55 PHE B O 1
ATOM 2944 N N . ILE B 1 56 ? 10.039 -9.133 -9.531 1 89 56 ILE B N 1
ATOM 2945 C CA . ILE B 1 56 ? 11.453 -8.984 -9.883 1 89 56 ILE B CA 1
ATOM 2946 C C . ILE B 1 56 ? 11.953 -7.605 -9.445 1 89 56 ILE B C 1
ATOM 2948 O O . ILE B 1 56 ? 13.156 -7.34 -9.461 1 89 56 ILE B O 1
ATOM 2952 N N . GLY B 1 57 ? 11.242 -6.766 -8.82 1 85.94 57 GLY B N 1
ATOM 2953 C CA . GLY B 1 57 ? 11.445 -5.383 -8.422 1 85.94 57 GLY B CA 1
ATOM 2954 C C . GLY B 1 57 ? 12.773 -5.145 -7.73 1 85.94 57 GLY B C 1
ATOM 2955 O O . GLY B 1 57 ? 13.75 -5.852 -7.996 1 85.94 57 GLY B O 1
ATOM 2956 N N . VAL B 1 58 ? 12.961 -4.172 -6.891 1 95.94 58 VAL B N 1
ATOM 2957 C CA . VAL B 1 58 ? 14.195 -3.689 -6.285 1 95.94 58 VAL B CA 1
ATOM 2958 C C . VAL B 1 58 ? 14.625 -4.637 -5.164 1 95.94 58 VAL B C 1
ATOM 2960 O O . VAL B 1 58 ? 13.781 -5.207 -4.469 1 95.94 58 VAL B O 1
ATOM 2963 N N . TRP B 1 59 ? 15.891 -4.859 -5.113 1 94.88 59 TRP B N 1
ATOM 2964 C CA . TRP B 1 59 ? 16.531 -5.504 -3.971 1 94.88 59 TRP B CA 1
ATOM 2965 C C . TRP B 1 59 ? 17.625 -4.625 -3.395 1 94.88 59 TRP B C 1
ATOM 2967 O O . TRP B 1 59 ? 18.406 -4.023 -4.141 1 94.88 59 TRP B O 1
ATOM 2977 N N . THR B 1 60 ? 17.672 -4.477 -2.113 1 95.5 60 THR B N 1
ATOM 2978 C CA . THR B 1 60 ? 18.75 -3.775 -1.438 1 95.5 60 THR B CA 1
ATOM 2979 C C . THR B 1 60 ? 19.375 -4.648 -0.35 1 95.5 60 THR B C 1
ATOM 2981 O O . THR B 1 60 ? 18.656 -5.402 0.323 1 95.5 60 THR B O 1
ATOM 2984 N N . ARG B 1 61 ? 20.625 -4.543 -0.214 1 93.19 61 ARG B N 1
ATOM 2985 C CA . ARG B 1 61 ? 21.297 -5.254 0.866 1 93.19 61 ARG B CA 1
ATOM 2986 C C . ARG B 1 61 ? 20.844 -4.742 2.229 1 93.19 61 ARG B C 1
ATOM 2988 O O . ARG B 1 61 ? 20.828 -3.533 2.467 1 93.19 61 ARG B O 1
ATOM 2995 N N . PRO B 1 62 ? 20.438 -5.715 3.066 1 89.88 62 PRO B N 1
ATOM 2996 C CA . PRO B 1 62 ? 20.016 -5.27 4.398 1 89.88 62 PRO B CA 1
ATOM 2997 C C . PRO B 1 62 ? 21.094 -4.449 5.109 1 89.88 62 PRO B C 1
ATOM 2999 O O . PRO B 1 62 ? 22.281 -4.773 5.027 1 89.88 62 PRO B O 1
ATOM 3002 N N . LEU B 1 63 ? 20.688 -3.346 5.617 1 90.5 63 LEU B N 1
ATOM 3003 C CA . LEU B 1 63 ? 21.562 -2.475 6.406 1 90.5 63 LEU B CA 1
ATOM 3004 C C . LEU B 1 63 ? 21.188 -2.549 7.887 1 90.5 63 LEU B C 1
ATOM 3006 O O . LEU B 1 63 ? 20.016 -2.615 8.234 1 90.5 63 LEU B O 1
ATOM 3010 N N . ASP B 1 64 ? 22.203 -2.504 8.68 1 90.56 64 ASP B N 1
ATOM 3011 C CA . ASP B 1 64 ? 21.953 -2.426 10.117 1 90.56 64 ASP B CA 1
ATOM 3012 C C . ASP B 1 64 ? 21.766 -0.979 10.57 1 90.56 64 ASP B C 1
ATOM 3014 O O . ASP B 1 64 ? 22.156 -0.049 9.859 1 90.56 64 ASP B O 1
ATOM 3018 N N . GLY B 1 65 ? 21.125 -0.887 11.727 1 91.19 65 GLY B N 1
ATOM 3019 C CA . GLY B 1 65 ? 20.984 0.443 12.305 1 91.19 65 GLY B CA 1
ATOM 3020 C C . GLY B 1 65 ? 19.547 0.865 12.5 1 91.19 65 GLY B C 1
ATOM 3021 O O . GLY B 1 65 ? 18.641 0.024 12.516 1 91.19 65 GLY B O 1
ATOM 3022 N N . LYS B 1 66 ? 19.469 2.225 12.703 1 93.44 66 LYS B N 1
ATOM 3023 C CA . LYS B 1 66 ? 18.156 2.791 12.984 1 93.44 66 LYS B CA 1
ATOM 3024 C C . LYS B 1 66 ? 17.297 2.863 11.719 1 93.44 66 LYS B C 1
ATOM 3026 O O . LYS B 1 66 ? 17.828 2.947 10.609 1 93.44 66 LYS B O 1
ATOM 3031 N N . TYR B 1 67 ? 16.062 2.857 11.906 1 95 67 TYR B N 1
ATOM 3032 C CA . TYR B 1 67 ? 15.102 2.893 10.812 1 95 67 TYR B CA 1
ATOM 3033 C C . TYR B 1 67 ? 15.375 4.07 9.883 1 95 67 TYR B C 1
ATOM 3035 O O . TYR B 1 67 ? 15.359 3.922 8.656 1 95 67 TYR B O 1
ATOM 3043 N N . VAL B 1 68 ? 15.648 5.219 10.445 1 94.56 68 VAL B N 1
ATOM 3044 C CA . VAL B 1 68 ? 15.828 6.449 9.68 1 94.56 68 VAL B CA 1
ATOM 3045 C C . VAL B 1 68 ? 17 6.289 8.711 1 94.56 68 VAL B C 1
ATOM 3047 O O . VAL B 1 68 ? 16.922 6.73 7.559 1 94.56 68 VAL B O 1
ATOM 3050 N N . LYS B 1 69 ? 18.031 5.73 9.156 1 94 69 LYS B N 1
ATOM 3051 C CA . LYS B 1 69 ? 19.203 5.504 8.32 1 94 69 LYS B CA 1
ATOM 3052 C C . LYS B 1 69 ? 18.906 4.496 7.211 1 94 69 LYS B C 1
ATOM 3054 O O . LYS B 1 69 ? 19.312 4.688 6.062 1 94 69 LYS B O 1
ATOM 3059 N N . LYS B 1 70 ? 18.25 3.434 7.566 1 95.81 70 LYS B N 1
ATOM 3060 C CA . LYS B 1 70 ? 17.875 2.414 6.594 1 95.81 70 LYS B CA 1
ATOM 3061 C C . LYS B 1 70 ? 17 3.002 5.484 1 95.81 70 LYS B C 1
ATOM 3063 O O . LYS B 1 70 ? 17.234 2.732 4.301 1 95.81 70 LYS B O 1
ATOM 3068 N N . LEU B 1 71 ? 16.047 3.809 5.883 1 96.25 71 LEU B N 1
ATOM 3069 C CA . LEU B 1 71 ? 15.148 4.418 4.914 1 96.25 71 LEU B CA 1
ATOM 3070 C C . LEU B 1 71 ? 15.898 5.391 4.008 1 96.25 71 LEU B C 1
ATOM 3072 O O . LEU B 1 71 ? 15.672 5.41 2.795 1 96.25 71 LEU B O 1
ATOM 3076 N N . SER B 1 72 ? 16.766 6.195 4.551 1 95.56 72 SER B N 1
ATOM 3077 C CA . SER B 1 72 ? 17.578 7.121 3.768 1 95.56 72 SER B CA 1
ATOM 3078 C C . SER B 1 72 ? 18.422 6.383 2.742 1 95.56 72 SER B C 1
ATOM 3080 O O . SER B 1 72 ? 18.516 6.797 1.585 1 95.56 72 SER B O 1
ATOM 3082 N N . ASN B 1 73 ? 19.031 5.355 3.199 1 95.88 73 ASN B N 1
ATOM 3083 C CA . ASN B 1 73 ? 19.844 4.539 2.309 1 95.88 73 ASN B CA 1
ATOM 3084 C C . ASN B 1 73 ? 19.016 3.949 1.171 1 95.88 73 ASN B C 1
ATOM 3086 O O . ASN B 1 73 ? 19.438 3.973 0.013 1 95.88 73 ASN B O 1
ATOM 3090 N N . GLU B 1 74 ? 17.891 3.422 1.513 1 96.19 74 GLU B N 1
ATOM 3091 C CA . GLU B 1 74 ? 16.984 2.865 0.514 1 96.19 74 GLU B CA 1
ATOM 3092 C C . GLU B 1 74 ? 16.625 3.904 -0.543 1 96.19 74 GLU B C 1
ATOM 3094 O O . GLU B 1 74 ? 16.641 3.611 -1.74 1 96.19 74 GLU B O 1
ATOM 3099 N N . MET B 1 75 ? 16.297 5.137 -0.044 1 96.56 75 MET B N 1
ATOM 3100 C CA . MET B 1 75 ? 15.93 6.219 -0.954 1 96.56 75 MET B CA 1
ATOM 3101 C C . MET B 1 75 ? 17.047 6.496 -1.944 1 96.56 75 MET B C 1
ATOM 3103 O O . MET B 1 75 ? 16.812 6.602 -3.148 1 96.56 75 MET B O 1
ATOM 3107 N N . ASP B 1 76 ? 18.188 6.559 -1.415 1 97 76 ASP B N 1
ATOM 3108 C CA . ASP B 1 76 ? 19.359 6.848 -2.232 1 97 76 ASP B CA 1
ATOM 3109 C C . ASP B 1 76 ? 19.625 5.73 -3.244 1 97 76 ASP B C 1
ATOM 3111 O O . ASP B 1 76 ? 19.844 6 -4.426 1 97 76 ASP B O 1
ATOM 3115 N N . LEU B 1 77 ? 19.578 4.523 -2.824 1 97.94 77 LEU B N 1
ATOM 3116 C CA . LEU B 1 77 ? 19.844 3.375 -3.678 1 97.94 77 LEU B CA 1
ATOM 3117 C C . LEU B 1 77 ? 18.797 3.26 -4.785 1 97.94 77 LEU B C 1
ATOM 3119 O O . LEU B 1 77 ? 19.141 2.965 -5.934 1 97.94 77 LEU B O 1
ATOM 3123 N N . TYR B 1 78 ? 17.547 3.459 -4.441 1 98.31 78 TYR B N 1
ATOM 3124 C CA . TYR B 1 78 ? 16.484 3.408 -5.445 1 98.31 78 TYR B CA 1
ATOM 3125 C C . TYR B 1 78 ? 16.703 4.465 -6.52 1 98.31 78 TYR B C 1
ATOM 3127 O O . TYR B 1 78 ? 16.531 4.188 -7.711 1 98.31 78 TYR B O 1
ATOM 3135 N N . GLU B 1 79 ? 17.062 5.676 -6.09 1 98.12 79 GLU B N 1
ATOM 3136 C CA . GLU B 1 79 ? 17.328 6.742 -7.055 1 98.12 79 GLU B CA 1
ATOM 3137 C C . GLU B 1 79 ? 18.469 6.359 -8 1 98.12 79 GLU B C 1
ATOM 3139 O O . GLU B 1 79 ? 18.375 6.59 -9.211 1 98.12 79 GLU B O 1
ATOM 3144 N N . GLN B 1 80 ? 19.5 5.809 -7.426 1 98.38 80 GLN B N 1
ATOM 3145 C CA . GLN B 1 80 ? 20.641 5.379 -8.234 1 98.38 80 GLN B CA 1
ATOM 3146 C C . GLN B 1 80 ? 20.234 4.285 -9.219 1 98.38 80 GLN B C 1
ATOM 3148 O O . GLN B 1 80 ? 20.672 4.289 -10.375 1 98.38 80 GLN B O 1
ATOM 3153 N N . LEU B 1 81 ? 19.438 3.348 -8.805 1 98.56 81 LEU B N 1
ATOM 3154 C CA . LEU B 1 81 ? 18.984 2.275 -9.68 1 98.56 81 LEU B CA 1
ATOM 3155 C C . LEU B 1 81 ? 18.172 2.838 -10.844 1 98.56 81 LEU B C 1
ATOM 3157 O O . LEU B 1 81 ? 18.359 2.422 -11.992 1 98.56 81 LEU B O 1
ATOM 3161 N N . ILE B 1 82 ? 17.25 3.764 -10.539 1 98.38 82 ILE B N 1
ATOM 3162 C CA . ILE B 1 82 ? 16.406 4.375 -11.555 1 98.38 82 ILE B CA 1
ATOM 3163 C C . ILE B 1 82 ? 17.281 5.043 -12.617 1 98.38 82 ILE B C 1
ATOM 3165 O O . ILE B 1 82 ? 17.016 4.91 -13.82 1 98.38 82 ILE B O 1
ATOM 3169 N N . GLU B 1 83 ? 18.297 5.711 -12.188 1 97.88 83 GLU B N 1
ATOM 3170 C CA . GLU B 1 83 ? 19.188 6.449 -13.078 1 97.88 83 GLU B CA 1
ATOM 3171 C C . GLU B 1 83 ? 19.969 5.504 -13.984 1 97.88 83 GLU B C 1
ATOM 3173 O O . GLU B 1 83 ? 20.438 5.906 -15.055 1 97.88 83 GLU B O 1
ATOM 3178 N N . LYS B 1 84 ? 20.141 4.289 -13.586 1 98 84 LYS B N 1
ATOM 3179 C CA . LYS B 1 84 ? 20.953 3.326 -14.32 1 98 84 LYS B CA 1
ATOM 3180 C C . LYS B 1 84 ? 20.109 2.541 -15.32 1 98 84 LYS B C 1
ATOM 3182 O O . LYS B 1 84 ? 20.641 1.732 -16.078 1 98 84 LYS B O 1
ATOM 3187 N N . LEU B 1 85 ? 18.797 2.725 -15.281 1 97.75 85 LEU B N 1
ATOM 3188 C CA . LEU B 1 85 ? 17.953 2.082 -16.281 1 97.75 85 LEU B CA 1
ATOM 3189 C C . LEU B 1 85 ? 18.266 2.607 -17.672 1 97.75 85 LEU B C 1
ATOM 3191 O O . LEU B 1 85 ? 18.531 3.799 -17.844 1 97.75 85 LEU B O 1
ATOM 3195 N N . PRO B 1 86 ? 18.266 1.75 -18.656 1 97.06 86 PRO B N 1
ATOM 3196 C CA . PRO B 1 86 ? 18.422 2.24 -20.016 1 97.06 86 PRO B CA 1
ATOM 3197 C C . PRO B 1 86 ? 17.219 3.062 -20.5 1 97.06 86 PRO B C 1
ATOM 3199 O O . PRO B 1 86 ? 16.203 3.137 -19.812 1 97.06 86 PRO B O 1
ATOM 3202 N N . ALA B 1 87 ? 17.406 3.689 -21.641 1 95.94 87 ALA B N 1
ATOM 3203 C CA . ALA B 1 87 ? 16.266 4.371 -22.234 1 95.94 87 ALA B CA 1
ATOM 3204 C C . ALA B 1 87 ? 15.156 3.379 -22.578 1 95.94 87 ALA B C 1
ATOM 3206 O O . ALA B 1 87 ? 15.422 2.27 -23.047 1 95.94 87 ALA B O 1
ATOM 3207 N N . TYR B 1 88 ? 13.984 3.693 -22.328 1 96.88 88 TYR B N 1
ATOM 3208 C CA . TYR B 1 88 ? 12.828 2.848 -22.609 1 96.88 88 TYR B CA 1
ATOM 3209 C C . TYR B 1 88 ? 11.609 3.691 -22.953 1 96.88 88 TYR B C 1
ATOM 3211 O O . TYR B 1 88 ? 11.539 4.875 -22.609 1 96.88 88 TYR B O 1
ATOM 3219 N N . ASP B 1 89 ? 10.695 3.057 -23.641 1 95.5 89 ASP B N 1
ATOM 3220 C CA . ASP B 1 89 ? 9.414 3.691 -23.938 1 95.5 89 ASP B CA 1
ATOM 3221 C C . ASP B 1 89 ? 8.367 3.359 -22.875 1 95.5 89 ASP B C 1
ATOM 3223 O O . ASP B 1 89 ? 7.461 4.152 -22.625 1 95.5 89 ASP B O 1
ATOM 3227 N N . TYR B 1 90 ? 8.531 2.217 -22.344 1 95.06 90 TYR B N 1
ATOM 3228 C CA . TYR B 1 90 ? 7.613 1.741 -21.312 1 95.06 90 TYR B CA 1
ATOM 3229 C C . TYR B 1 90 ? 8.336 0.856 -20.297 1 95.06 90 TYR B C 1
ATOM 3231 O O . TYR B 1 90 ? 9.188 0.047 -20.672 1 95.06 90 TYR B O 1
ATOM 3239 N N . PHE B 1 91 ? 8.055 1.05 -19.062 1 96.56 91 PHE B N 1
ATOM 3240 C CA . PHE B 1 91 ? 8.609 0.288 -17.938 1 96.56 91 PHE B CA 1
ATOM 3241 C C . PHE B 1 91 ? 7.496 -0.273 -17.062 1 96.56 91 PHE B C 1
ATOM 3243 O O . PHE B 1 91 ? 6.52 0.419 -16.781 1 96.56 91 PHE B O 1
ATOM 3250 N N . GLN B 1 92 ? 7.574 -1.519 -16.672 1 96.88 92 GLN B N 1
ATOM 3251 C CA . GLN B 1 92 ? 6.629 -2.115 -15.734 1 96.88 92 GLN B CA 1
ATOM 3252 C C . GLN B 1 92 ? 7.297 -3.184 -14.883 1 96.88 92 GLN B C 1
ATOM 3254 O O . GLN B 1 92 ? 8.023 -4.035 -15.398 1 96.88 92 GLN B O 1
ATOM 3259 N N . THR B 1 93 ? 7.098 -3.131 -13.602 1 97.06 93 THR B N 1
ATOM 3260 C CA . THR B 1 93 ? 7.59 -4.152 -12.688 1 97.06 93 THR B CA 1
ATOM 3261 C C . THR B 1 93 ? 6.695 -4.254 -11.453 1 97.06 93 THR B C 1
ATOM 3263 O O . THR B 1 93 ? 5.758 -3.469 -11.297 1 97.06 93 THR B O 1
ATOM 3266 N N . SER B 1 94 ? 6.902 -5.246 -10.648 1 96.88 94 SER B N 1
ATOM 3267 C CA . SER B 1 94 ? 6.227 -5.438 -9.367 1 96.88 94 SER B CA 1
ATOM 3268 C C . SER B 1 94 ? 7.227 -5.75 -8.258 1 96.88 94 SER B C 1
ATOM 3270 O O . SER B 1 94 ? 8.094 -6.613 -8.422 1 96.88 94 SER B O 1
ATOM 3272 N N . PHE B 1 95 ? 7.07 -5.039 -7.184 1 97.19 95 PHE B N 1
ATOM 3273 C CA . PHE B 1 95 ? 7.949 -5.27 -6.047 1 97.19 95 PHE B CA 1
ATOM 3274 C C . PHE B 1 95 ? 7.43 -6.41 -5.18 1 97.19 95 PHE B C 1
ATOM 3276 O O . PHE B 1 95 ? 6.219 -6.602 -5.059 1 97.19 95 PHE B O 1
ATOM 3283 N N . HIS B 1 96 ? 8.383 -7.184 -4.617 1 95.88 96 HIS B N 1
ATOM 3284 C CA . HIS B 1 96 ? 7.98 -8.094 -3.545 1 95.88 96 HIS B CA 1
ATOM 3285 C C . HIS B 1 96 ? 7.293 -7.336 -2.414 1 95.88 96 HIS B C 1
ATOM 3287 O O . HIS B 1 96 ? 7.602 -6.168 -2.162 1 95.88 96 HIS B O 1
ATOM 3293 N N . TYR B 1 97 ? 6.383 -8.008 -1.699 1 95.75 97 TYR B N 1
ATOM 3294 C CA . TYR B 1 97 ? 5.562 -7.332 -0.699 1 95.75 97 TYR B CA 1
ATOM 3295 C C . TYR B 1 97 ? 6.402 -6.914 0.5 1 95.75 97 TYR B C 1
ATOM 3297 O O . TYR B 1 97 ? 5.93 -6.176 1.37 1 95.75 97 TYR B O 1
ATOM 3305 N N . SER B 1 98 ? 7.648 -7.273 0.601 1 94.19 98 SER B N 1
ATOM 3306 C CA . SER B 1 98 ? 8.539 -6.773 1.643 1 94.19 98 SER B CA 1
ATOM 3307 C C . SER B 1 98 ? 8.984 -5.344 1.354 1 94.19 98 SER B C 1
ATOM 3309 O O . SER B 1 98 ? 9.5 -4.66 2.24 1 94.19 98 SER B O 1
ATOM 3311 N N . VAL B 1 99 ? 8.867 -4.922 0.126 1 95.94 99 VAL B N 1
ATOM 3312 C CA . VAL B 1 99 ? 9.227 -3.564 -0.277 1 95.94 99 VAL B CA 1
ATOM 3313 C C . VAL B 1 99 ? 7.988 -2.668 -0.21 1 95.94 99 VAL B C 1
ATOM 3315 O O . VAL B 1 99 ? 7.02 -2.883 -0.938 1 95.94 99 VAL B O 1
ATOM 3318 N N . THR B 1 100 ? 8.086 -1.652 0.64 1 96.06 100 THR B N 1
ATOM 3319 C CA . THR B 1 100 ? 6.891 -0.84 0.835 1 96.06 100 THR B CA 1
ATOM 3320 C C . THR B 1 100 ? 7.121 0.59 0.356 1 96.06 100 THR B C 1
ATOM 3322 O O . THR B 1 100 ? 6.176 1.364 0.213 1 96.06 100 THR B O 1
ATOM 3325 N N . ASN B 1 101 ? 8.336 0.969 0.104 1 97.12 101 ASN B N 1
ATOM 3326 C CA . ASN B 1 101 ? 8.68 2.336 -0.268 1 97.12 101 ASN B CA 1
ATOM 3327 C C . ASN B 1 101 ? 8.852 2.48 -1.778 1 97.12 101 ASN B C 1
ATOM 3329 O O . ASN B 1 101 ? 9.688 1.809 -2.383 1 97.12 101 ASN B O 1
ATOM 3333 N N . TRP B 1 102 ? 8.055 3.314 -2.42 1 98.12 102 TRP B N 1
ATOM 3334 C CA . TRP B 1 102 ? 8.242 3.551 -3.848 1 98.12 102 TRP B CA 1
ATOM 3335 C C . TRP B 1 102 ? 8.438 5.035 -4.133 1 98.12 102 TRP B C 1
ATOM 3337 O O . TRP B 1 102 ? 8.344 5.473 -5.281 1 98.12 102 TRP B O 1
ATOM 3347 N N . LEU B 1 103 ? 8.672 5.781 -3.084 1 97.88 103 LEU B N 1
ATOM 3348 C CA . LEU B 1 103 ? 8.68 7.238 -3.146 1 97.88 103 LEU B CA 1
ATOM 3349 C C . LEU B 1 103 ? 9.695 7.734 -4.164 1 97.88 103 LEU B C 1
ATOM 3351 O O . LEU B 1 103 ? 9.406 8.641 -4.953 1 97.88 103 LEU B O 1
ATOM 3355 N N . PRO B 1 104 ? 10.938 7.211 -4.184 1 97.88 104 PRO B N 1
ATOM 3356 C CA . PRO B 1 104 ? 11.883 7.676 -5.203 1 97.88 104 PRO B CA 1
ATOM 3357 C C . PRO B 1 104 ? 11.359 7.477 -6.625 1 97.88 104 PRO B C 1
ATOM 3359 O O . PRO B 1 104 ? 11.656 8.273 -7.516 1 97.88 104 PRO B O 1
ATOM 3362 N N . PHE B 1 105 ? 10.617 6.395 -6.879 1 98.44 105 PHE B N 1
ATOM 3363 C CA . PHE B 1 105 ? 10.008 6.172 -8.188 1 98.44 105 PHE B CA 1
ATOM 3364 C C . PHE B 1 105 ? 8.953 7.234 -8.477 1 98.44 105 PHE B C 1
ATOM 3366 O O . PHE B 1 105 ? 8.875 7.746 -9.594 1 98.44 105 PHE B O 1
ATOM 3373 N N . TYR B 1 106 ? 8.172 7.531 -7.457 1 98.19 106 TYR B N 1
ATOM 3374 C CA . TYR B 1 106 ? 7.188 8.602 -7.594 1 98.19 106 TYR B CA 1
ATOM 3375 C C . TYR B 1 106 ? 7.848 9.898 -8.047 1 98.19 106 TYR B C 1
ATOM 3377 O O . TYR B 1 106 ? 7.363 10.562 -8.969 1 98.19 106 TYR B O 1
ATOM 3385 N N . TRP B 1 107 ? 8.945 10.258 -7.379 1 97.44 107 TRP B N 1
ATOM 3386 C CA . TRP B 1 107 ? 9.648 11.508 -7.656 1 97.44 107 TRP B CA 1
ATOM 3387 C C . TRP B 1 107 ? 10.195 11.523 -9.078 1 97.44 107 TRP B C 1
ATOM 3389 O O . TRP B 1 107 ? 10.531 12.586 -9.609 1 97.44 107 TRP B O 1
ATOM 3399 N N . LYS B 1 108 ? 10.344 10.398 -9.664 1 97.19 108 LYS B N 1
ATOM 3400 C CA . LYS B 1 108 ? 10.805 10.289 -11.039 1 97.19 108 LYS B CA 1
ATOM 3401 C C . LYS B 1 108 ? 9.648 10.016 -11.992 1 97.19 108 LYS B C 1
ATOM 3403 O O . LYS B 1 108 ? 9.844 9.461 -13.078 1 97.19 108 LYS B O 1
ATOM 3408 N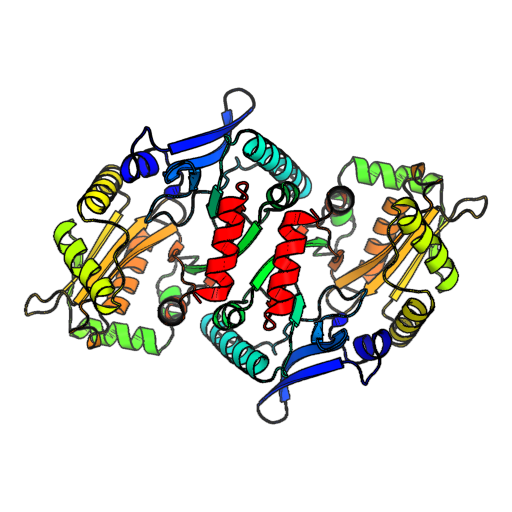 N . GLN B 1 109 ? 8.398 10.25 -11.555 1 95.38 109 GLN B N 1
ATOM 3409 C CA . GLN B 1 109 ? 7.18 10.297 -12.344 1 95.38 109 GLN B CA 1
ATOM 3410 C C . GLN B 1 109 ? 6.719 8.898 -12.734 1 95.38 109 GLN B C 1
ATOM 3412 O O . GLN B 1 109 ? 6.121 8.711 -13.797 1 95.38 109 GLN B O 1
ATOM 3417 N N . PHE B 1 110 ? 7.172 7.922 -12.047 1 97.38 110 PHE B N 1
ATOM 3418 C CA . PHE B 1 110 ? 6.551 6.609 -12.195 1 97.38 110 PHE B CA 1
ATOM 3419 C C . PHE B 1 110 ? 5.137 6.617 -11.625 1 97.38 110 PHE B C 1
ATOM 3421 O O . PHE B 1 110 ? 4.777 7.508 -10.852 1 97.38 110 PHE B O 1
ATOM 3428 N N . LYS B 1 111 ? 4.363 5.652 -12.062 1 96.56 111 LYS B N 1
ATOM 3429 C CA . LYS B 1 111 ? 3.033 5.395 -11.516 1 96.56 111 LYS B CA 1
ATOM 3430 C C . LYS B 1 111 ? 3.02 4.117 -10.68 1 96.56 111 LYS B C 1
ATOM 3432 O O . LYS B 1 111 ? 3.893 3.26 -10.828 1 96.56 111 LYS B O 1
ATOM 3437 N N . GLN B 1 112 ? 2.08 4.059 -9.82 1 97.62 112 GLN B N 1
ATOM 3438 C CA . GLN B 1 112 ? 2.014 2.916 -8.914 1 97.62 112 GLN B CA 1
ATOM 3439 C C . GLN B 1 112 ? 0.57 2.49 -8.672 1 97.62 112 GLN B C 1
ATOM 3441 O O . GLN B 1 112 ? -0.33 3.332 -8.617 1 97.62 112 GLN B O 1
ATOM 3446 N N . GLU B 1 113 ? 0.352 1.2 -8.609 1 97.75 113 GLU B N 1
ATOM 3447 C CA . GLU B 1 113 ? -0.889 0.581 -8.156 1 97.75 113 GLU B CA 1
ATOM 3448 C C . GLU B 1 113 ? -0.614 -0.525 -7.141 1 97.75 113 GLU B C 1
ATOM 3450 O O . GLU B 1 113 ? 0.344 -1.287 -7.289 1 97.75 113 GLU B O 1
ATOM 3455 N N . THR B 1 114 ? -1.509 -0.61 -6.105 1 98.12 114 THR B N 1
ATOM 3456 C CA . THR B 1 114 ? -1.364 -1.667 -5.113 1 98.12 114 THR B CA 1
ATOM 3457 C C . THR B 1 114 ? -2.154 -2.906 -5.52 1 98.12 114 THR B C 1
ATOM 3459 O O . THR B 1 114 ? -3.35 -2.818 -5.809 1 98.12 114 THR B O 1
ATOM 3462 N N . ASN B 1 115 ? -1.476 -3.988 -5.602 1 97.75 115 ASN B N 1
ATOM 3463 C CA . ASN B 1 115 ? -2.094 -5.297 -5.785 1 97.75 115 ASN B CA 1
ATOM 3464 C C . ASN B 1 115 ? -1.91 -6.18 -4.555 1 97.75 115 ASN B C 1
ATOM 3466 O O . ASN B 1 115 ? -1.311 -5.758 -3.564 1 97.75 115 ASN B O 1
ATOM 3470 N N . TYR B 1 116 ? -2.568 -7.406 -4.625 1 97.88 116 TYR B N 1
ATOM 3471 C CA . TYR B 1 116 ? -2.51 -8.219 -3.414 1 97.88 116 TYR B CA 1
ATOM 3472 C C . TYR B 1 116 ? -2.074 -9.648 -3.738 1 97.88 116 TYR B C 1
ATOM 3474 O O . TYR B 1 116 ? -2.42 -10.188 -4.793 1 97.88 116 TYR B O 1
ATOM 3482 N N . THR B 1 117 ? -1.322 -10.164 -2.91 1 97.31 117 THR B N 1
ATOM 3483 C CA . THR B 1 117 ? -1.121 -11.602 -2.809 1 97.31 117 THR B CA 1
ATOM 3484 C C . THR B 1 117 ? -1.636 -12.125 -1.472 1 97.31 117 THR B C 1
ATOM 3486 O O . THR B 1 117 ? -2.066 -11.352 -0.617 1 97.31 117 THR B O 1
ATOM 3489 N N . TYR B 1 118 ? -1.717 -13.422 -1.314 1 97.94 118 TYR B N 1
ATOM 3490 C CA . TYR B 1 118 ? -2.242 -14.062 -0.115 1 97.94 118 TYR B CA 1
ATOM 3491 C C . TYR B 1 118 ? -1.248 -15.078 0.442 1 97.94 118 TYR B C 1
ATOM 3493 O O . TYR B 1 118 ? -0.899 -16.047 -0.231 1 97.94 118 TYR B O 1
ATOM 3501 N N . VAL B 1 119 ? -0.847 -14.867 1.701 1 98.38 119 VAL B N 1
ATOM 3502 C CA . VAL B 1 119 ? 0.297 -15.609 2.219 1 98.38 119 VAL B CA 1
ATOM 3503 C C . VAL B 1 119 ? -0.069 -16.266 3.549 1 98.38 119 VAL B C 1
ATOM 3505 O O . VAL B 1 119 ? -0.651 -15.617 4.426 1 98.38 119 VAL B O 1
ATOM 3508 N N . ILE B 1 120 ? 0.135 -17.531 3.633 1 98.56 120 ILE B N 1
ATOM 3509 C CA . ILE B 1 120 ? 0.251 -18.156 4.949 1 98.56 120 ILE B CA 1
ATOM 3510 C C . ILE B 1 120 ? 1.656 -17.938 5.5 1 98.56 120 ILE B C 1
ATOM 3512 O O . ILE B 1 120 ? 2.621 -18.531 5.031 1 98.56 120 ILE B O 1
ATOM 3516 N N . GLU B 1 121 ? 1.808 -17.141 6.5 1 97.81 121 GLU B N 1
ATOM 3517 C CA . GLU B 1 121 ? 3.084 -16.547 6.875 1 97.81 121 GLU B CA 1
ATOM 3518 C C . GLU B 1 121 ? 3.936 -17.516 7.684 1 97.81 121 GLU B C 1
ATOM 3520 O O . GLU B 1 121 ? 5.16 -17.391 7.734 1 97.81 121 GLU B O 1
ATOM 3525 N N . ASN B 1 122 ? 3.299 -18.391 8.375 1 98.12 122 ASN B N 1
ATOM 3526 C CA . ASN B 1 122 ? 4.008 -19.328 9.234 1 98.12 122 ASN B CA 1
ATOM 3527 C C . ASN B 1 122 ? 3.469 -20.75 9.086 1 98.12 122 ASN B C 1
ATOM 3529 O O . ASN B 1 122 ? 2.303 -21.016 9.383 1 98.12 122 ASN B O 1
ATOM 3533 N N . LEU B 1 123 ? 4.383 -21.688 8.68 1 98.38 123 LEU B N 1
ATOM 3534 C CA . LEU B 1 123 ? 3.957 -23.062 8.406 1 98.38 123 LEU B CA 1
ATOM 3535 C C . LEU B 1 123 ? 4.418 -24 9.516 1 98.38 123 LEU B C 1
ATOM 3537 O O . LEU B 1 123 ? 4.297 -25.234 9.383 1 98.38 123 LEU B O 1
ATOM 3541 N N . GLU B 1 124 ? 4.938 -23.484 10.57 1 97.75 124 GLU B N 1
ATOM 3542 C CA . GLU B 1 124 ? 5.535 -24.297 11.625 1 97.75 124 GLU B CA 1
ATOM 3543 C C . GLU B 1 124 ? 4.492 -25.172 12.297 1 97.75 124 GLU B C 1
ATOM 3545 O O . GLU B 1 124 ? 4.793 -26.297 12.703 1 97.75 124 GLU B O 1
ATOM 3550 N N . ASN B 1 125 ? 3.338 -24.656 12.531 1 98.38 125 ASN B N 1
ATOM 3551 C CA . ASN B 1 125 ? 2.238 -25.406 13.141 1 98.38 125 ASN B CA 1
ATOM 3552 C C . ASN B 1 125 ? 1.102 -25.625 12.148 1 98.38 125 ASN B C 1
ATOM 3554 O O . ASN B 1 125 ? 0.163 -24.828 12.078 1 98.38 125 ASN B O 1
ATOM 3558 N N . LEU B 1 126 ? 1.121 -26.766 11.5 1 98.38 126 LEU B N 1
ATOM 3559 C CA . LEU B 1 126 ? 0.183 -27.047 10.414 1 98.38 126 LEU B CA 1
ATOM 3560 C C . LEU B 1 126 ? -1.23 -27.219 10.953 1 98.38 126 LEU B C 1
ATOM 3562 O O . LEU B 1 126 ? -2.207 -26.953 10.258 1 98.38 126 LEU B O 1
ATOM 3566 N N . ASP B 1 127 ? -1.374 -27.656 12.172 1 98.25 127 ASP B N 1
ATOM 3567 C CA . ASP B 1 127 ? -2.699 -27.75 12.773 1 98.25 127 ASP B CA 1
ATOM 3568 C C . ASP B 1 127 ? -3.348 -26.375 12.891 1 98.25 127 ASP B C 1
ATOM 3570 O O . ASP B 1 127 ? -4.527 -26.203 12.586 1 98.25 127 ASP B O 1
ATOM 3574 N N . GLU B 1 128 ? -2.527 -25.484 13.359 1 97.56 128 GLU B N 1
ATOM 3575 C CA . GLU B 1 128 ? -3.014 -24.109 13.461 1 97.56 128 GLU B CA 1
ATOM 3576 C C . GLU B 1 128 ? -3.35 -23.547 12.086 1 97.56 128 GLU B C 1
ATOM 3578 O O . GLU B 1 128 ? -4.363 -22.859 11.922 1 97.56 128 GLU B O 1
ATOM 3583 N N . VAL B 1 129 ? -2.512 -23.844 11.125 1 98.25 129 VAL B N 1
ATOM 3584 C CA . VAL B 1 129 ? -2.762 -23.406 9.758 1 98.25 129 VAL B CA 1
ATOM 3585 C C . VAL B 1 129 ? -4.109 -23.938 9.281 1 98.25 129 VAL B C 1
ATOM 3587 O O . VAL B 1 129 ? -4.953 -23.172 8.797 1 98.25 129 VAL B O 1
ATOM 3590 N N . TYR B 1 130 ? -4.285 -25.188 9.477 1 98.25 130 TYR B N 1
ATOM 3591 C CA . TYR B 1 130 ? -5.504 -25.844 9.016 1 98.25 130 TYR B CA 1
ATOM 3592 C C . TYR B 1 130 ? -6.727 -25.297 9.734 1 98.25 130 TYR B C 1
ATOM 3594 O O . TYR B 1 130 ? -7.785 -25.125 9.133 1 98.25 130 TYR B O 1
ATOM 3602 N N . GLU B 1 131 ? -6.613 -24.969 10.984 1 97.19 131 GLU B N 1
ATOM 3603 C CA . GLU B 1 131 ? -7.715 -24.438 11.781 1 97.19 131 GLU B CA 1
ATOM 3604 C C . GLU B 1 131 ? -8.156 -23.062 11.273 1 97.19 131 GLU B C 1
ATOM 3606 O O . GLU B 1 131 ? -9.297 -22.656 11.5 1 97.19 131 GLU B O 1
ATOM 3611 N N . ASN B 1 132 ? -7.305 -22.391 10.617 1 97.19 132 ASN B N 1
ATOM 3612 C CA . ASN B 1 132 ? -7.602 -21.047 10.141 1 97.19 132 ASN B CA 1
ATOM 3613 C C . ASN B 1 132 ? -8.352 -21.078 8.812 1 97.19 132 ASN B C 1
ATOM 3615 O O . ASN B 1 132 ? -8.82 -20.031 8.344 1 97.19 132 ASN B O 1
ATOM 3619 N N . PHE B 1 133 ? -8.484 -22.266 8.188 1 97.88 133 PHE B N 1
ATOM 3620 C CA . PHE B 1 133 ? -9.266 -22.391 6.965 1 97.88 133 PHE B CA 1
ATOM 3621 C C . PHE B 1 133 ? -10.734 -22.094 7.234 1 97.88 133 PHE B C 1
ATOM 3623 O O . PHE B 1 133 ? -11.242 -22.359 8.328 1 97.88 133 PHE B O 1
ATOM 3630 N N . LYS B 1 134 ? -11.375 -21.562 6.242 1 97.06 134 LYS B N 1
ATOM 3631 C CA . LYS B 1 134 ? -12.828 -21.531 6.336 1 97.06 134 LYS B CA 1
ATOM 3632 C C . LYS B 1 134 ? -13.414 -22.938 6.438 1 97.06 134 LYS B C 1
ATOM 3634 O O . LYS B 1 134 ? -12.898 -23.875 5.82 1 97.06 134 LYS B O 1
ATOM 3639 N N . PRO B 1 135 ? -14.57 -23.062 7.16 1 96.69 135 PRO B N 1
ATOM 3640 C CA . PRO B 1 135 ? -15.203 -24.375 7.285 1 96.69 135 PRO B CA 1
ATOM 3641 C C . PRO B 1 135 ? -15.516 -25.016 5.93 1 96.69 135 PRO B C 1
ATOM 3643 O O . PRO B 1 135 ? -15.266 -26.203 5.734 1 96.69 135 PRO B O 1
ATOM 3646 N N . LYS B 1 136 ? -15.969 -24.281 5.031 1 96.94 136 LYS B N 1
ATOM 3647 C CA . LYS B 1 136 ? -16.297 -24.797 3.707 1 96.94 136 LYS B CA 1
ATOM 3648 C C . LYS B 1 136 ? -15.055 -25.344 3.008 1 96.94 136 LYS B C 1
ATOM 3650 O O . LYS B 1 136 ? -15.133 -26.328 2.273 1 96.94 136 LYS B O 1
ATOM 3655 N N . CYS B 1 137 ? -13.953 -24.719 3.197 1 97.81 137 CYS B N 1
ATOM 3656 C CA . CYS B 1 137 ? -12.695 -25.172 2.629 1 97.81 137 CYS B CA 1
ATOM 3657 C C . CYS B 1 137 ? -12.289 -26.531 3.207 1 97.81 137 CYS B C 1
ATOM 3659 O O . CYS B 1 137 ? -11.938 -27.438 2.463 1 97.81 137 CYS B O 1
ATOM 3661 N N . ARG B 1 138 ? -12.391 -26.656 4.5 1 98.25 138 ARG B N 1
ATOM 3662 C CA . ARG B 1 138 ? -12.094 -27.938 5.141 1 98.25 138 ARG B CA 1
ATOM 3663 C C . ARG B 1 138 ? -13.039 -29.031 4.645 1 98.25 138 ARG B C 1
ATOM 3665 O O . ARG B 1 138 ? -12.609 -30.172 4.418 1 98.25 138 ARG B O 1
ATOM 3672 N N . GLY B 1 139 ? -14.297 -28.641 4.52 1 98.31 139 GLY B N 1
ATOM 3673 C CA . GLY B 1 139 ? -15.258 -29.578 3.967 1 98.31 139 GLY B CA 1
ATOM 3674 C C . GLY B 1 139 ? -14.898 -30.047 2.566 1 98.31 139 GLY B C 1
ATOM 3675 O O . GLY B 1 139 ? -15 -31.234 2.256 1 98.31 139 GLY B O 1
ATOM 3676 N N . SER B 1 140 ? -14.469 -29.109 1.737 1 98.44 140 SER B N 1
ATOM 3677 C CA . SER B 1 140 ? -14.055 -29.422 0.373 1 98.44 140 SER B CA 1
ATOM 3678 C C . SER B 1 140 ? -12.867 -30.391 0.359 1 98.44 140 SER B C 1
ATOM 3680 O O . SER B 1 140 ? -12.812 -31.297 -0.461 1 98.44 140 SER B O 1
ATOM 3682 N N . ILE B 1 141 ? -11.953 -30.141 1.226 1 98.62 141 ILE B N 1
ATOM 3683 C CA . ILE B 1 141 ? -10.766 -30.984 1.321 1 98.62 141 ILE B CA 1
ATOM 3684 C C . ILE B 1 141 ? -11.164 -32.406 1.725 1 98.62 141 ILE B C 1
ATOM 3686 O O . ILE B 1 141 ? -10.695 -33.375 1.132 1 98.62 141 ILE B O 1
ATOM 3690 N N . LYS B 1 142 ? -12.008 -32.531 2.707 1 98.25 142 LYS B N 1
ATOM 3691 C CA . LYS B 1 142 ? -12.477 -33.812 3.166 1 98.25 142 LYS B CA 1
ATOM 3692 C C . LYS B 1 142 ? -13.195 -34.562 2.047 1 98.25 142 LYS B C 1
ATOM 3694 O O . LYS B 1 142 ? -12.977 -35.781 1.857 1 98.25 142 LYS B O 1
ATOM 3699 N N . LYS B 1 143 ? -14.031 -33.875 1.385 1 98.06 143 LYS B N 1
ATOM 3700 C CA . LYS B 1 143 ? -14.75 -34.469 0.257 1 98.06 143 LYS B CA 1
ATOM 3701 C C . LYS B 1 143 ? -13.773 -34.938 -0.813 1 98.06 143 LYS B C 1
ATOM 3703 O O . LYS B 1 143 ? -13.898 -36.062 -1.305 1 98.06 143 LYS B O 1
ATOM 3708 N N . ALA B 1 144 ? -12.844 -34.156 -1.216 1 98.69 144 ALA B N 1
ATOM 3709 C CA . ALA B 1 144 ? -11.883 -34.469 -2.262 1 98.69 144 ALA B CA 1
ATOM 3710 C C . ALA B 1 144 ? -11.055 -35.688 -1.891 1 98.69 144 ALA B C 1
ATOM 3712 O O . ALA B 1 144 ? -10.734 -36.531 -2.75 1 98.69 144 ALA B O 1
ATOM 3713 N N . LYS B 1 145 ? -10.773 -35.844 -0.641 1 98.25 145 LYS B N 1
ATOM 3714 C CA . LYS B 1 145 ? -9.961 -36.938 -0.161 1 98.25 145 LYS B CA 1
ATOM 3715 C C . LYS B 1 145 ? -10.625 -38.281 -0.456 1 98.25 145 LYS B C 1
ATOM 3717 O O . LYS B 1 145 ? -9.945 -39.312 -0.598 1 98.25 145 LYS B O 1
ATOM 3722 N N . GLN B 1 146 ? -11.898 -38.25 -0.576 1 97.81 146 GLN B N 1
ATOM 3723 C CA . GLN B 1 146 ? -12.641 -39.469 -0.814 1 97.81 146 GLN B CA 1
ATOM 3724 C C . GLN B 1 146 ? -12.703 -39.812 -2.305 1 97.81 146 GLN B C 1
ATOM 3726 O O . GLN B 1 146 ? -13.047 -40.906 -2.686 1 97.81 146 GLN B O 1
ATOM 3731 N N . LEU B 1 147 ? -12.383 -38.844 -3.107 1 98.12 147 LEU B N 1
ATOM 3732 C CA . LEU B 1 147 ? -12.672 -39 -4.527 1 98.12 147 LEU B CA 1
ATOM 3733 C C . LEU B 1 147 ? -11.383 -39.125 -5.336 1 98.12 147 LEU B C 1
ATOM 3735 O O . LEU B 1 147 ? -11.383 -39.688 -6.422 1 98.12 147 LEU B O 1
ATOM 3739 N N . VAL B 1 148 ? -10.289 -38.531 -4.805 1 98.69 148 VAL B N 1
ATOM 3740 C CA . VAL B 1 148 ? -9.07 -38.5 -5.609 1 98.69 148 VAL B CA 1
ATOM 3741 C C . VAL B 1 148 ? -7.871 -38.906 -4.75 1 98.69 148 VAL B C 1
ATOM 3743 O O . VAL B 1 148 ? -7.922 -38.812 -3.521 1 98.69 148 VAL B O 1
ATOM 3746 N N . ASN B 1 149 ? -6.797 -39.344 -5.391 1 98.25 149 ASN B N 1
ATOM 3747 C CA . ASN B 1 149 ? -5.488 -39.562 -4.797 1 98.25 149 ASN B CA 1
ATOM 3748 C C . ASN B 1 149 ? -4.484 -38.5 -5.219 1 98.25 149 ASN B C 1
ATOM 3750 O O . ASN B 1 149 ? -4.441 -38.125 -6.391 1 98.25 149 ASN B O 1
ATOM 3754 N N . VAL B 1 150 ? -3.729 -38.062 -4.238 1 98.62 150 VAL B N 1
ATOM 3755 C CA . VAL B 1 150 ? -2.738 -37 -4.523 1 98.62 150 VAL B CA 1
ATOM 3756 C C . VAL B 1 150 ? -1.35 -37.656 -4.621 1 98.62 150 VAL B C 1
ATOM 3758 O O . VAL B 1 150 ? -0.976 -38.469 -3.789 1 98.62 150 VAL B O 1
ATOM 3761 N N . TYR B 1 151 ? -0.598 -37.281 -5.621 1 98.31 151 TYR B N 1
ATOM 3762 C CA . TYR B 1 151 ? 0.785 -37.75 -5.762 1 98.31 151 TYR B CA 1
ATOM 3763 C C . TYR B 1 151 ? 1.63 -36.688 -6.457 1 98.31 151 TYR B C 1
ATOM 3765 O O . TYR B 1 151 ? 1.1 -35.688 -6.961 1 98.31 151 TYR B O 1
ATOM 3773 N N . SER B 1 152 ? 2.898 -36.844 -6.328 1 98.12 152 SER B N 1
ATOM 3774 C CA . SER B 1 152 ? 3.834 -35.938 -7.008 1 98.12 152 SER B CA 1
ATOM 3775 C C . SER B 1 152 ? 4.617 -36.688 -8.086 1 98.12 152 SER B C 1
ATOM 3777 O O . SER B 1 152 ? 4.98 -37.844 -7.906 1 98.12 152 SER B O 1
ATOM 3779 N N . ASP B 1 153 ? 4.773 -36.062 -9.188 1 96.62 153 ASP B N 1
ATOM 3780 C CA . ASP B 1 153 ? 5.605 -36.562 -10.281 1 96.62 153 ASP B CA 1
ATOM 3781 C C . ASP B 1 153 ? 6.191 -35.406 -11.094 1 96.62 153 ASP B C 1
ATOM 3783 O O . ASP B 1 153 ? 5.793 -34.25 -10.93 1 96.62 153 ASP B O 1
ATOM 3787 N N . ASP B 1 154 ? 7.164 -35.75 -11.977 1 97.38 154 ASP B N 1
ATOM 3788 C CA . ASP B 1 154 ? 7.883 -34.688 -12.695 1 97.38 154 ASP B CA 1
ATOM 3789 C C . ASP B 1 154 ? 7.414 -34.594 -14.148 1 97.38 154 ASP B C 1
ATOM 3791 O O . ASP B 1 154 ? 8.148 -34.125 -15.008 1 97.38 154 ASP B O 1
ATOM 3795 N N . ASP B 1 155 ? 6.262 -35.094 -14.336 1 97.75 155 ASP B N 1
ATOM 3796 C CA . ASP B 1 155 ? 5.727 -35.062 -15.695 1 97.75 155 ASP B CA 1
ATOM 3797 C C . ASP B 1 155 ? 5.152 -33.656 -16.016 1 97.75 155 ASP B C 1
ATOM 3799 O O . ASP B 1 155 ? 3.936 -33.469 -15.984 1 97.75 155 ASP B O 1
ATOM 3803 N N . ILE B 1 156 ? 5.996 -32.812 -16.469 1 98.38 156 ILE B N 1
ATOM 3804 C CA . ILE B 1 156 ? 5.645 -31.406 -16.719 1 98.38 156 ILE B CA 1
ATOM 3805 C C . ILE B 1 156 ? 4.672 -31.312 -17.891 1 98.38 156 ILE B C 1
ATOM 3807 O O . ILE B 1 156 ? 3.828 -30.406 -17.922 1 98.38 156 ILE B O 1
ATOM 3811 N N . GLU B 1 157 ? 4.781 -32.188 -18.844 1 97.94 157 GLU B N 1
ATOM 3812 C CA . GLU B 1 157 ? 3.859 -32.188 -19.984 1 97.94 157 GLU B CA 1
ATOM 3813 C C . GLU B 1 157 ? 2.439 -32.531 -19.547 1 97.94 157 GLU B C 1
ATOM 3815 O O . GLU B 1 157 ? 1.483 -31.859 -19.938 1 97.94 157 GLU B O 1
ATOM 3820 N N . LYS B 1 158 ? 2.387 -33.594 -18.734 1 97.12 158 LYS B N 1
ATOM 3821 C CA . LYS B 1 158 ? 1.098 -33.969 -18.156 1 97.12 158 LYS B CA 1
ATOM 3822 C C . LYS B 1 158 ? 0.501 -32.812 -17.359 1 97.12 158 LYS B C 1
ATOM 3824 O O . LYS B 1 158 ? -0.688 -32.5 -17.484 1 97.12 158 LYS B O 1
ATOM 3829 N N . PHE B 1 159 ? 1.279 -32.219 -16.625 1 97.94 159 PHE B N 1
ATOM 3830 C CA . PHE B 1 159 ? 0.859 -31.031 -15.875 1 97.94 159 PHE B CA 1
ATOM 3831 C C . PHE B 1 159 ? 0.319 -29.953 -16.812 1 97.94 159 PHE B C 1
ATOM 3833 O O . PHE B 1 159 ? -0.79 -29.453 -16.609 1 97.94 159 PHE B O 1
ATOM 3840 N N . TYR B 1 160 ? 1.067 -29.609 -17.812 1 97.44 160 TYR B N 1
ATOM 3841 C CA . TYR B 1 160 ? 0.753 -28.531 -18.719 1 97.44 160 TYR B CA 1
ATOM 3842 C C . TYR B 1 160 ? -0.604 -28.734 -19.375 1 97.44 160 TYR B C 1
ATOM 3844 O O . TYR B 1 160 ? -1.388 -27.797 -19.531 1 97.44 160 TYR B O 1
ATOM 3852 N N . TYR B 1 161 ? -0.909 -29.906 -19.734 1 95.25 161 TYR B N 1
ATOM 3853 C CA . TYR B 1 161 ? -2.141 -30.172 -20.469 1 95.25 161 TYR B CA 1
ATOM 3854 C C . TYR B 1 161 ? -3.361 -29.953 -19.578 1 95.25 161 TYR B C 1
ATOM 3856 O O . TYR B 1 161 ? -4.391 -29.469 -20.047 1 95.25 161 TYR B O 1
ATOM 3864 N N . VAL B 1 162 ? -3.252 -30.312 -18.328 1 95.62 162 VAL B N 1
ATOM 3865 C CA . VAL B 1 162 ? -4.352 -30.062 -17.406 1 95.62 162 VAL B CA 1
ATOM 3866 C C . VAL B 1 162 ? -4.441 -28.562 -17.094 1 95.62 162 VAL B C 1
ATOM 3868 O O . VAL B 1 162 ? -5.535 -28 -17.031 1 95.62 162 VAL B O 1
ATOM 3871 N N . ASN B 1 163 ? -3.252 -28 -16.859 1 95.31 163 ASN B N 1
ATOM 3872 C CA . ASN B 1 163 ? -3.189 -26.547 -16.656 1 95.31 163 ASN B CA 1
ATOM 3873 C C . ASN B 1 163 ? -3.854 -25.797 -17.797 1 95.31 163 ASN B C 1
ATOM 3875 O O . ASN B 1 163 ? -4.633 -24.859 -17.547 1 95.31 163 ASN B O 1
ATOM 3879 N N . LYS B 1 164 ? -3.635 -26.188 -18.984 1 92.88 164 LYS B N 1
ATOM 3880 C CA . LYS B 1 164 ? -4.168 -25.531 -20.188 1 92.88 164 LYS B CA 1
ATOM 3881 C C . LYS B 1 164 ? -5.688 -25.625 -20.234 1 92.88 164 LYS B C 1
ATOM 3883 O O . LYS B 1 164 ? -6.359 -24.719 -20.719 1 92.88 164 LYS B O 1
ATOM 3888 N N . LYS B 1 165 ? -6.285 -26.672 -19.719 1 90.94 165 LYS B N 1
ATOM 3889 C CA . LYS B 1 165 ? -7.734 -26.859 -19.703 1 90.94 165 LYS B CA 1
ATOM 3890 C C . LYS B 1 165 ? -8.422 -25.734 -18.938 1 90.94 165 LYS B C 1
ATOM 3892 O O . LYS B 1 165 ? -9.531 -25.328 -19.281 1 90.94 165 LYS B O 1
ATOM 3897 N N . THR B 1 166 ? -7.762 -25.266 -17.906 1 84.56 166 THR B N 1
ATOM 3898 C CA . THR B 1 166 ? -8.32 -24.203 -17.094 1 84.56 166 THR B CA 1
ATOM 3899 C C . THR B 1 166 ? -8.484 -22.922 -17.906 1 84.56 166 THR B C 1
ATOM 3901 O O . THR B 1 166 ? -9.484 -22.203 -17.766 1 84.56 166 THR B O 1
ATOM 3904 N N . PHE B 1 167 ? -7.539 -22.641 -18.703 1 79.88 167 PHE B N 1
ATOM 3905 C CA . PHE B 1 167 ? -7.559 -21.422 -19.516 1 79.88 167 PHE B CA 1
ATOM 3906 C C . PHE B 1 167 ? -8.531 -21.562 -20.688 1 79.88 167 PHE B C 1
ATOM 3908 O O . PHE B 1 167 ? -9.227 -20.609 -21.031 1 79.88 167 PHE B O 1
ATOM 3915 N N . ASP B 1 168 ? -8.617 -22.719 -21.266 1 75.25 168 ASP B N 1
ATOM 3916 C CA . ASP B 1 168 ? -9.539 -22.984 -22.375 1 75.25 168 ASP B CA 1
ATOM 3917 C C . ASP B 1 168 ? -10.984 -22.766 -21.938 1 75.25 168 ASP B C 1
ATOM 3919 O O . ASP B 1 168 ? -11.797 -22.234 -22.703 1 75.25 168 ASP B O 1
ATOM 3923 N N . ARG B 1 169 ? -11.258 -23.094 -20.812 1 70.44 169 ARG B N 1
ATOM 3924 C CA . ARG B 1 169 ? -12.594 -22.938 -20.25 1 70.44 169 ARG B CA 1
ATOM 3925 C C . ARG B 1 169 ? -12.977 -21.469 -20.156 1 70.44 169 ARG B C 1
ATOM 3927 O O . ARG B 1 169 ? -14.117 -21.109 -20.438 1 70.44 169 ARG B O 1
ATOM 3934 N N . GLN B 1 170 ? -11.984 -20.656 -19.859 1 68.12 170 GLN B N 1
ATOM 3935 C CA . GLN B 1 170 ? -12.234 -19.234 -19.625 1 68.12 170 GLN B CA 1
ATOM 3936 C C . GLN B 1 170 ? -12.102 -18.438 -20.922 1 68.12 170 GLN B C 1
ATOM 3938 O O . GLN B 1 170 ? -12.289 -17.219 -20.938 1 68.12 170 GLN B O 1
ATOM 3943 N N . GLY B 1 171 ? -11.875 -19.25 -21.984 1 67.69 171 GLY B N 1
ATOM 3944 C CA . GLY B 1 171 ? -11.648 -18.547 -23.234 1 67.69 171 GLY B CA 1
ATOM 3945 C C . GLY B 1 171 ? -10.438 -17.625 -23.203 1 67.69 171 GLY B C 1
ATOM 3946 O O . GLY B 1 171 ? -10.359 -16.656 -23.953 1 67.69 171 GLY B O 1
ATOM 3947 N N . ALA B 1 172 ? -9.672 -17.906 -22.188 1 65.19 172 ALA B N 1
ATOM 3948 C CA . ALA B 1 172 ? -8.484 -17.062 -22.031 1 65.19 172 ALA B CA 1
ATOM 3949 C C . ALA B 1 172 ? -7.266 -17.719 -22.672 1 65.19 172 ALA B C 1
ATOM 3951 O O . ALA B 1 172 ? -7.152 -18.938 -22.703 1 65.19 172 ALA B O 1
ATOM 3952 N N . GLU B 1 173 ? -6.488 -16.922 -23.375 1 66.31 173 GLU B N 1
ATOM 3953 C CA . GLU B 1 173 ? -5.246 -17.438 -23.953 1 66.31 173 GLU B CA 1
ATOM 3954 C C . GLU B 1 173 ? -4.148 -17.516 -22.891 1 66.31 173 GLU B C 1
ATOM 3956 O O . GLU B 1 173 ? -3.928 -16.562 -22.141 1 66.31 173 GLU B O 1
ATOM 3961 N N . MET B 1 174 ? -3.711 -18.812 -22.75 1 77.62 174 MET B N 1
ATOM 3962 C CA . MET B 1 174 ? -2.557 -19.016 -21.875 1 77.62 174 MET B CA 1
ATOM 3963 C C . MET B 1 174 ? -1.36 -18.203 -22.375 1 77.62 174 MET B C 1
ATOM 3965 O O . MET B 1 174 ? -1.057 -18.203 -23.562 1 77.62 174 MET B O 1
ATOM 3969 N N . SER B 1 175 ? -0.752 -17.516 -21.484 1 79.75 175 SER B N 1
ATOM 3970 C CA . SER B 1 175 ? 0.289 -16.562 -21.859 1 79.75 175 SER B CA 1
ATOM 3971 C C . SER B 1 175 ? 1.624 -17.266 -22.078 1 79.75 175 SER B C 1
ATOM 3973 O O . SER B 1 175 ? 2.562 -16.672 -22.609 1 79.75 175 SER B O 1
ATOM 3975 N N . TYR B 1 176 ? 1.706 -18.547 -21.703 1 90.12 176 TYR B N 1
ATOM 3976 C CA . TYR B 1 176 ? 2.945 -19.297 -21.875 1 90.12 176 TYR B CA 1
ATOM 3977 C C . TYR B 1 176 ? 2.68 -20.641 -22.547 1 90.12 176 TYR B C 1
ATOM 3979 O O . TYR B 1 176 ? 1.604 -21.234 -22.375 1 90.12 176 TYR B O 1
ATOM 3987 N N . ASP B 1 177 ? 3.695 -21.125 -23.281 1 93.19 177 ASP B N 1
ATOM 3988 C CA . ASP B 1 177 ? 3.547 -22.406 -23.969 1 93.19 177 ASP B CA 1
ATOM 3989 C C . ASP B 1 177 ? 4.34 -23.5 -23.266 1 93.19 177 ASP B C 1
ATOM 3991 O O . ASP B 1 177 ? 5 -23.25 -22.25 1 93.19 177 ASP B O 1
ATOM 3995 N N . LEU B 1 178 ? 4.164 -24.688 -23.812 1 96.44 178 LEU B N 1
ATOM 3996 C CA . LEU B 1 178 ? 4.762 -25.859 -23.188 1 96.44 178 LEU B CA 1
ATOM 3997 C C . LEU B 1 178 ? 6.277 -25.719 -23.109 1 96.44 178 LEU B C 1
ATOM 3999 O O . LEU B 1 178 ? 6.887 -26.062 -22.094 1 96.44 178 LEU B O 1
ATOM 4003 N N . ASP B 1 179 ? 6.926 -25.25 -24.156 1 97 179 ASP B N 1
ATOM 4004 C CA . ASP B 1 179 ? 8.375 -25.094 -24.172 1 97 179 ASP B CA 1
ATOM 4005 C C . ASP B 1 179 ? 8.836 -24.125 -23.078 1 97 179 ASP B C 1
ATOM 4007 O O . ASP B 1 179 ? 9.852 -24.375 -22.422 1 97 179 ASP B O 1
ATOM 4011 N N . TYR B 1 180 ? 8.102 -23.047 -22.922 1 96.94 180 TYR B N 1
ATOM 4012 C CA . TYR B 1 180 ? 8.367 -22.078 -21.859 1 96.94 180 TYR B CA 1
ATOM 4013 C C . TYR B 1 180 ? 8.344 -22.734 -20.5 1 96.94 180 TYR B C 1
ATOM 4015 O O . TYR B 1 180 ? 9.273 -22.562 -19.703 1 96.94 180 TYR B O 1
ATOM 4023 N N . VAL B 1 181 ? 7.348 -23.547 -20.219 1 97.81 181 VAL B N 1
ATOM 4024 C CA . VAL B 1 181 ? 7.156 -24.203 -18.922 1 97.81 181 VAL B CA 1
ATOM 4025 C C . VAL B 1 181 ? 8.227 -25.266 -18.719 1 97.81 181 VAL B C 1
ATOM 4027 O O . VAL B 1 181 ? 8.727 -25.453 -17.609 1 97.81 181 VAL B O 1
ATOM 4030 N N . LYS B 1 182 ? 8.57 -25.922 -19.797 1 98.44 182 LYS B N 1
ATOM 4031 C CA . LYS B 1 182 ? 9.617 -26.938 -19.703 1 98.44 182 LYS B CA 1
ATOM 4032 C C . LYS B 1 182 ? 10.953 -26.328 -19.312 1 98.44 182 LYS B C 1
ATOM 4034 O O . LYS B 1 182 ? 11.688 -26.906 -18.5 1 98.44 182 LYS B O 1
ATOM 4039 N N . ARG B 1 183 ? 11.281 -25.219 -19.844 1 98.12 183 ARG B N 1
ATOM 4040 C CA . ARG B 1 183 ? 12.523 -24.547 -19.5 1 98.12 183 ARG B CA 1
ATOM 4041 C C . ARG B 1 183 ? 12.523 -24.125 -18.031 1 98.12 183 ARG B C 1
ATOM 4043 O O . ARG B 1 183 ? 13.508 -24.344 -17.328 1 98.12 183 ARG B O 1
ATOM 4050 N N . LEU B 1 184 ? 11.414 -23.578 -17.625 1 98.31 184 LEU B N 1
ATOM 4051 C CA . LEU B 1 184 ? 11.289 -23.188 -16.234 1 98.31 184 LEU B CA 1
ATOM 4052 C C . LEU B 1 184 ? 11.438 -24.391 -15.312 1 98.31 184 LEU B C 1
ATOM 4054 O O . LEU B 1 184 ? 12.203 -24.359 -14.344 1 98.31 184 LEU B O 1
ATOM 4058 N N . ASP B 1 185 ? 10.719 -25.438 -15.664 1 98.75 185 ASP B N 1
ATOM 4059 C CA . ASP B 1 185 ? 10.719 -26.656 -14.852 1 98.75 185 ASP B CA 1
ATOM 4060 C C . ASP B 1 185 ? 12.125 -27.25 -14.758 1 98.75 185 ASP B C 1
ATOM 4062 O O . ASP B 1 185 ? 12.555 -27.688 -13.688 1 98.75 185 ASP B O 1
ATOM 4066 N N . ALA B 1 186 ? 12.773 -27.312 -15.859 1 98.62 186 ALA B N 1
ATOM 4067 C CA . ALA B 1 186 ? 14.125 -27.875 -15.891 1 98.62 186 ALA B CA 1
ATOM 4068 C C . ALA B 1 186 ? 15.062 -27.094 -14.977 1 98.62 186 ALA B C 1
ATOM 4070 O O . ALA B 1 186 ? 15.844 -27.688 -14.227 1 98.62 186 ALA B O 1
ATOM 4071 N N . ALA B 1 187 ? 15 -25.812 -15.016 1 98.62 187 ALA B N 1
ATOM 4072 C CA . ALA B 1 187 ? 15.844 -24.969 -14.18 1 98.62 187 ALA B CA 1
ATOM 4073 C C . ALA B 1 187 ? 15.516 -25.172 -12.703 1 98.62 187 ALA B C 1
ATOM 4075 O O . ALA B 1 187 ? 16.422 -25.297 -11.867 1 98.62 187 ALA B O 1
ATOM 4076 N N . CYS B 1 188 ? 14.258 -25.172 -12.383 1 98.69 188 CYS B N 1
ATOM 4077 C CA . CYS B 1 188 ? 13.828 -25.359 -11 1 98.69 188 CYS B CA 1
ATOM 4078 C C . CYS B 1 188 ? 14.211 -26.734 -10.484 1 98.69 188 CYS B C 1
ATOM 4080 O O . CYS B 1 188 ? 14.555 -26.891 -9.312 1 98.69 188 CYS B O 1
ATOM 4082 N N . ALA B 1 189 ? 14.078 -27.734 -11.352 1 98.56 189 ALA B N 1
ATOM 4083 C CA . ALA B 1 189 ? 14.484 -29.094 -10.984 1 98.56 189 ALA B CA 1
ATOM 4084 C C . ALA B 1 189 ? 15.969 -29.156 -10.648 1 98.56 189 ALA B C 1
ATOM 4086 O O . ALA B 1 189 ? 16.375 -29.781 -9.664 1 98.56 189 ALA B O 1
ATOM 4087 N N . GLN B 1 190 ? 16.75 -28.531 -11.484 1 98.31 190 GLN B N 1
ATOM 4088 C CA . GLN B 1 190 ? 18.188 -28.469 -11.266 1 98.31 190 GLN B CA 1
ATOM 4089 C C . GLN B 1 190 ? 18.516 -27.844 -9.914 1 98.31 190 GLN B C 1
ATOM 4091 O O . GLN B 1 190 ? 19.453 -28.266 -9.234 1 98.31 190 GLN B O 1
ATOM 4096 N N . LYS B 1 191 ? 17.766 -26.828 -9.531 1 98.25 191 LYS B N 1
ATOM 4097 C CA . LYS B 1 191 ? 17.969 -26.125 -8.273 1 98.25 191 LYS B CA 1
ATOM 4098 C C . LYS B 1 191 ? 17.219 -26.797 -7.133 1 98.25 191 LYS B C 1
ATOM 4100 O O . LYS B 1 191 ? 17.297 -26.359 -5.984 1 98.25 191 LYS B O 1
ATOM 4105 N N . GLN B 1 192 ? 16.484 -27.844 -7.41 1 98 192 GLN B N 1
ATOM 4106 C CA . GLN B 1 192 ? 15.711 -28.609 -6.438 1 98 192 GLN B CA 1
ATOM 4107 C C . GLN B 1 192 ? 14.766 -27.703 -5.648 1 98 192 GLN B C 1
ATOM 4109 O O . GLN B 1 192 ? 14.719 -27.766 -4.418 1 98 192 GLN B O 1
ATOM 4114 N N . CYS B 1 193 ? 14.008 -26.906 -6.414 1 98.69 193 CYS B N 1
ATOM 4115 C CA . CYS B 1 193 ? 13.164 -25.922 -5.75 1 98.69 193 CYS B CA 1
ATOM 4116 C C . CYS B 1 193 ? 11.758 -25.938 -6.336 1 98.69 193 CYS B C 1
ATOM 4118 O O . CYS B 1 193 ? 11.125 -24.875 -6.453 1 98.69 193 CYS B O 1
ATOM 4120 N N . ARG B 1 194 ? 11.32 -27.078 -6.793 1 98.75 194 ARG B N 1
ATOM 4121 C CA . ARG B 1 194 ? 9.961 -27.156 -7.305 1 98.75 194 ARG B CA 1
ATOM 4122 C C . ARG B 1 194 ? 9.344 -28.531 -7 1 98.75 194 ARG B C 1
ATOM 4124 O O . ARG B 1 194 ? 10.062 -29.484 -6.703 1 98.75 194 ARG B O 1
ATOM 4131 N N . LYS B 1 195 ? 8.086 -28.531 -7.027 1 98.75 195 LYS B N 1
ATOM 4132 C CA . LYS B 1 195 ? 7.332 -29.781 -6.922 1 98.75 195 LYS B CA 1
ATOM 4133 C C . LYS B 1 195 ? 6.008 -29.688 -7.672 1 98.75 195 LYS B C 1
ATOM 4135 O O . LYS B 1 195 ? 5.367 -28.625 -7.68 1 98.75 195 LYS B O 1
ATOM 4140 N N . ILE B 1 196 ? 5.637 -30.781 -8.289 1 98.81 196 ILE B N 1
ATOM 4141 C CA . ILE B 1 196 ? 4.383 -30.875 -9.039 1 98.81 196 ILE B CA 1
ATOM 4142 C C . ILE B 1 196 ? 3.436 -31.844 -8.352 1 98.81 196 ILE B C 1
ATOM 4144 O O . ILE B 1 196 ? 3.828 -32.969 -8.016 1 98.81 196 ILE B O 1
ATOM 4148 N N . PHE B 1 197 ? 2.211 -31.391 -8.141 1 98.81 197 PHE B N 1
ATOM 4149 C CA . PHE B 1 197 ? 1.197 -32.219 -7.504 1 98.81 197 PHE B CA 1
ATOM 4150 C C . PHE B 1 197 ? 0.076 -32.562 -8.484 1 98.81 197 PHE B C 1
ATOM 4152 O O . PHE B 1 197 ? -0.343 -31.703 -9.266 1 98.81 197 PHE B O 1
ATOM 4159 N N . PHE B 1 198 ? -0.371 -33.781 -8.43 1 98.75 198 PHE B N 1
ATOM 4160 C CA . PHE B 1 198 ? -1.508 -34.281 -9.203 1 98.75 198 PHE B CA 1
ATOM 4161 C C . PHE B 1 198 ? -2.582 -34.844 -8.281 1 98.75 198 PHE B C 1
ATOM 4163 O O . PHE B 1 198 ? -2.271 -35.5 -7.289 1 98.75 198 PHE B O 1
ATOM 4170 N N . ALA B 1 199 ? -3.789 -34.562 -8.547 1 98.81 199 ALA B N 1
ATOM 4171 C CA . ALA B 1 199 ? -4.938 -35.25 -7.945 1 98.81 199 ALA B CA 1
ATOM 4172 C C . ALA B 1 199 ? -5.695 -36.062 -8.984 1 98.81 199 ALA B C 1
ATOM 4174 O O . ALA B 1 199 ? -6.277 -35.5 -9.914 1 98.81 199 ALA B O 1
ATOM 4175 N N . GLU B 1 200 ? -5.715 -37.312 -8.781 1 98.5 200 GLU B N 1
ATOM 4176 C CA . GLU B 1 200 ? -6.219 -38.25 -9.781 1 98.5 200 GLU B CA 1
ATOM 4177 C C . GLU B 1 200 ? -7.195 -39.25 -9.164 1 98.5 200 GLU B C 1
ATOM 4179 O O . GLU B 1 200 ? -6.973 -39.719 -8.047 1 98.5 200 GLU B O 1
ATOM 4184 N N . ASP B 1 201 ? -8.289 -39.5 -9.914 1 98.38 201 ASP B N 1
ATOM 4185 C CA . ASP B 1 201 ? -9.258 -40.438 -9.383 1 98.38 201 ASP B CA 1
ATOM 4186 C C . ASP B 1 201 ? -8.914 -41.875 -9.797 1 98.38 201 ASP B C 1
ATOM 4188 O O . ASP B 1 201 ? -7.883 -42.125 -10.422 1 98.38 201 ASP B O 1
ATOM 4192 N N . ASP B 1 202 ? -9.805 -42.812 -9.398 1 96.94 202 ASP B N 1
ATOM 4193 C CA . ASP B 1 202 ? -9.539 -44.219 -9.609 1 96.94 202 ASP B CA 1
ATOM 4194 C C . ASP B 1 202 ? -9.641 -44.594 -11.086 1 96.94 202 ASP B C 1
ATOM 4196 O O . ASP B 1 202 ? -9.188 -45.656 -11.5 1 96.94 202 ASP B O 1
ATOM 4200 N N . GLN B 1 203 ? -10.266 -43.75 -11.938 1 97.62 203 GLN B N 1
ATOM 4201 C CA . GLN B 1 203 ? -10.367 -43.969 -13.375 1 97.62 203 GLN B CA 1
ATOM 4202 C C . GLN B 1 203 ? -9.211 -43.281 -14.117 1 97.62 203 GLN B C 1
ATOM 4204 O O . GLN B 1 203 ? -9.258 -43.125 -15.336 1 97.62 203 GLN B O 1
ATOM 4209 N N . GLN B 1 204 ? -8.273 -42.781 -13.367 1 96.62 204 GLN B N 1
ATOM 4210 C CA . GLN B 1 204 ? -7.051 -42.156 -13.867 1 96.62 204 GLN B CA 1
ATOM 4211 C C . GLN B 1 204 ? -7.348 -40.812 -14.539 1 96.62 204 GLN B C 1
ATOM 4213 O O . GLN B 1 204 ? -6.676 -40.438 -15.508 1 96.62 204 GLN B O 1
ATOM 4218 N N . ARG B 1 205 ? -8.461 -40.219 -14.148 1 97.44 205 ARG B N 1
ATOM 4219 C CA . ARG B 1 205 ? -8.734 -38.844 -14.594 1 97.44 205 ARG B CA 1
ATOM 4220 C C . ARG B 1 205 ? -8.117 -37.844 -13.641 1 97.44 205 ARG B C 1
ATOM 4222 O O . ARG B 1 205 ? -8.344 -37.906 -12.43 1 97.44 205 ARG B O 1
ATOM 4229 N N . ILE B 1 206 ? -7.254 -37 -14.195 1 98.19 206 ILE B N 1
ATOM 4230 C CA . ILE B 1 206 ? -6.633 -35.969 -13.383 1 98.19 206 ILE B CA 1
ATOM 4231 C C . ILE B 1 206 ? -7.602 -34.812 -13.203 1 98.19 206 ILE B C 1
ATOM 4233 O O . ILE B 1 206 ? -7.984 -34.156 -14.172 1 98.19 206 ILE B O 1
ATOM 4237 N N . HIS B 1 207 ? -7.957 -34.531 -11.938 1 98.44 207 HIS B N 1
ATOM 4238 C CA . HIS B 1 207 ? -8.93 -33.5 -11.617 1 98.44 207 HIS B CA 1
ATOM 4239 C C . HIS B 1 207 ? -8.258 -32.156 -11.461 1 98.44 207 HIS B C 1
ATOM 4241 O O . HIS B 1 207 ? -8.828 -31.109 -11.836 1 98.44 207 HIS B O 1
ATOM 4247 N N . SER B 1 208 ? -7.086 -32.125 -10.922 1 98.31 208 SER B N 1
ATOM 4248 C CA . SER B 1 208 ? -6.395 -30.891 -10.617 1 98.31 208 SER B CA 1
ATOM 4249 C C . SER B 1 208 ? -4.883 -31.094 -10.578 1 98.31 208 SER B C 1
ATOM 4251 O O . SER B 1 208 ? -4.406 -32.188 -10.336 1 98.31 208 SER B O 1
ATOM 4253 N N . VAL B 1 209 ? -4.141 -30.078 -10.914 1 98.56 209 VAL B N 1
ATOM 4254 C CA . VAL B 1 209 ? -2.684 -30.062 -10.852 1 98.56 209 VAL B CA 1
ATOM 4255 C C . VAL B 1 209 ? -2.213 -28.766 -10.195 1 98.56 209 VAL B C 1
ATOM 4257 O O . VAL B 1 209 ? -2.912 -27.75 -10.234 1 98.56 209 VAL B O 1
ATOM 4260 N N . LEU B 1 210 ? -1.074 -28.781 -9.547 1 98.5 210 LEU B N 1
ATOM 4261 C CA . LEU B 1 210 ? -0.515 -27.625 -8.852 1 98.5 210 LEU B CA 1
ATOM 4262 C C . LEU B 1 210 ? 1.009 -27.656 -8.898 1 98.5 210 LEU B C 1
ATOM 4264 O O . LEU B 1 210 ? 1.627 -28.688 -8.664 1 98.5 210 LEU B O 1
ATOM 4268 N N . TYR B 1 211 ? 1.597 -26.562 -9.352 1 98.69 211 TYR B N 1
ATOM 4269 C CA . TYR B 1 211 ? 3.039 -26.375 -9.477 1 98.69 211 TYR B CA 1
ATOM 4270 C C . TYR B 1 211 ? 3.549 -25.344 -8.477 1 98.69 211 TYR B C 1
ATOM 4272 O O . TYR B 1 211 ? 3.148 -24.188 -8.516 1 98.69 211 TYR B O 1
ATOM 4280 N N . VAL B 1 212 ? 4.469 -25.828 -7.562 1 98.62 212 VAL B N 1
ATOM 4281 C CA . VAL B 1 212 ? 4.996 -24.953 -6.523 1 98.62 212 VAL B CA 1
ATOM 4282 C C . VAL B 1 212 ? 6.504 -24.797 -6.699 1 98.62 212 VAL B C 1
ATOM 4284 O O . VAL B 1 212 ? 7.199 -25.75 -7.039 1 98.62 212 VAL B O 1
ATOM 4287 N N . VAL B 1 213 ? 6.961 -23.547 -6.523 1 98.69 213 VAL B N 1
ATOM 4288 C CA . VAL B 1 213 ? 8.391 -23.25 -6.402 1 98.69 213 VAL B CA 1
ATOM 4289 C C . VAL B 1 213 ? 8.664 -22.578 -5.062 1 98.69 213 VAL B C 1
ATOM 4291 O O . VAL B 1 213 ? 7.758 -22.047 -4.422 1 98.69 213 VAL B O 1
ATOM 4294 N N . TRP B 1 214 ? 9.906 -22.656 -4.547 1 98.56 214 TRP B N 1
ATOM 4295 C CA . TRP B 1 214 ? 10.148 -22.031 -3.254 1 98.56 214 TRP B CA 1
ATOM 4296 C C . TRP B 1 214 ? 11.586 -21.531 -3.152 1 98.56 214 TRP B C 1
ATOM 4298 O O . TRP B 1 214 ? 12.461 -21.969 -3.908 1 98.56 214 TRP B O 1
ATOM 4308 N N . ASP B 1 215 ? 11.773 -20.531 -2.424 1 97.31 215 ASP B N 1
ATOM 4309 C CA . ASP B 1 215 ? 13.078 -20.094 -1.934 1 97.31 215 ASP B CA 1
ATOM 4310 C C . ASP B 1 215 ? 13.164 -20.219 -0.415 1 97.31 215 ASP B C 1
ATOM 4312 O O . ASP B 1 215 ? 12.422 -21 0.192 1 97.31 215 ASP B O 1
ATOM 4316 N N . GLN B 1 216 ? 14.062 -19.562 0.19 1 95.06 216 GLN B N 1
ATOM 4317 C CA . GLN B 1 216 ? 14.32 -19.75 1.615 1 95.06 216 GLN B CA 1
ATOM 4318 C C . GLN B 1 216 ? 13.227 -19.094 2.459 1 95.06 216 GLN B C 1
ATOM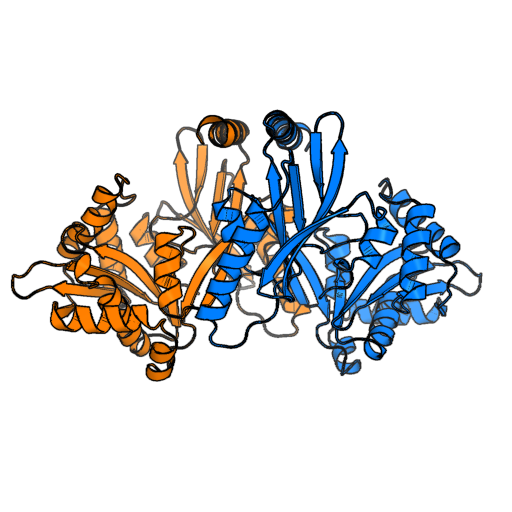 4320 O O . GLN B 1 216 ? 13.078 -19.406 3.643 1 95.06 216 GLN B O 1
ATOM 4325 N N . GLN B 1 217 ? 12.438 -18.297 1.844 1 92.88 217 GLN B N 1
ATOM 4326 C CA . GLN B 1 217 ? 11.492 -17.516 2.637 1 92.88 217 GLN B CA 1
ATOM 4327 C C . GLN B 1 217 ? 10.062 -18 2.402 1 92.88 217 GLN B C 1
ATOM 4329 O O . GLN B 1 217 ? 9.234 -17.969 3.318 1 92.88 217 GLN B O 1
ATOM 4334 N N . SER B 1 218 ? 9.859 -18.438 1.216 1 97.62 218 SER B N 1
ATOM 4335 C CA . SER B 1 218 ? 8.469 -18.734 0.903 1 97.62 218 SER B CA 1
ATOM 4336 C C . SER B 1 218 ? 8.367 -19.766 -0.225 1 97.62 218 SER B C 1
ATOM 4338 O O . SER B 1 218 ? 9.25 -19.828 -1.082 1 97.62 218 SER B O 1
ATOM 4340 N N . ALA B 1 219 ? 7.352 -20.547 -0.166 1 98.69 219 ALA B N 1
ATOM 4341 C CA . ALA B 1 219 ? 6.871 -21.266 -1.346 1 98.69 219 ALA B CA 1
ATOM 4342 C C . ALA B 1 219 ? 5.828 -20.453 -2.096 1 98.69 219 ALA B C 1
ATOM 4344 O O . ALA B 1 219 ? 5.105 -19.656 -1.494 1 98.69 219 ALA B O 1
ATOM 4345 N N . TYR B 1 220 ? 5.809 -20.625 -3.395 1 98.5 220 TYR B N 1
ATOM 4346 C CA . TYR B 1 220 ? 4.891 -19.891 -4.258 1 98.5 220 TYR B CA 1
ATOM 4347 C C . TYR B 1 220 ? 4.07 -20.844 -5.113 1 98.5 220 TYR B C 1
ATOM 4349 O O . TYR B 1 220 ? 4.625 -21.703 -5.816 1 98.5 220 TYR B O 1
ATOM 4357 N N . CYS B 1 221 ? 2.732 -20.734 -4.984 1 98.25 221 CYS B N 1
ATOM 4358 C CA . CYS B 1 221 ? 1.818 -21.469 -5.844 1 98.25 221 CYS B CA 1
ATOM 4359 C C . CYS B 1 221 ? 1.803 -20.891 -7.254 1 98.25 221 CYS B C 1
ATOM 4361 O O . CYS B 1 221 ? 0.917 -20.094 -7.594 1 98.25 221 CYS B O 1
ATOM 4363 N N . LEU B 1 222 ? 2.65 -21.359 -8.078 1 97.19 222 LEU B N 1
ATOM 4364 C CA . LEU B 1 222 ? 2.996 -20.641 -9.305 1 97.19 222 LEU B CA 1
ATOM 4365 C C . LEU B 1 222 ? 1.978 -20.938 -10.406 1 97.19 222 LEU B C 1
ATOM 4367 O O . LEU B 1 222 ? 1.616 -20.031 -11.172 1 97.19 222 LEU B O 1
ATOM 4371 N N . MET B 1 223 ? 1.602 -22.141 -10.539 1 96.44 223 MET B N 1
ATOM 4372 C CA . MET B 1 223 ? 0.631 -22.547 -11.555 1 96.44 223 MET B CA 1
ATOM 4373 C C . MET B 1 223 ? -0.334 -23.594 -11 1 96.44 223 MET B C 1
ATOM 4375 O O . MET B 1 223 ? 0.069 -24.469 -10.242 1 96.44 223 MET B O 1
ATOM 4379 N N . THR B 1 224 ? -1.534 -23.438 -11.352 1 95.31 224 THR B N 1
ATOM 4380 C CA . THR B 1 224 ? -2.57 -24.406 -11.008 1 95.31 224 THR B CA 1
ATOM 4381 C C . THR B 1 224 ? -3.404 -24.75 -12.234 1 95.31 224 THR B C 1
ATOM 4383 O O . THR B 1 224 ? -3.311 -24.094 -13.273 1 95.31 224 THR B O 1
ATOM 4386 N N . GLY B 1 225 ? -4.059 -25.828 -12.141 1 94.38 225 GLY B N 1
ATOM 4387 C CA . GLY B 1 225 ? -4.984 -26.25 -13.18 1 94.38 225 GLY B CA 1
ATOM 4388 C C . GLY B 1 225 ? -6.004 -27.266 -12.703 1 94.38 225 GLY B C 1
ATOM 4389 O O . GLY B 1 225 ? -5.742 -28.016 -11.766 1 94.38 225 GLY B O 1
ATOM 4390 N N . SER B 1 226 ? -7.141 -27.219 -13.328 1 94.75 226 SER B N 1
ATOM 4391 C CA . SER B 1 226 ? -8.188 -28.188 -13.047 1 94.75 226 SER B CA 1
ATOM 4392 C C . SER B 1 226 ? -8.961 -28.562 -14.312 1 94.75 226 SER B C 1
ATOM 4394 O O . SER B 1 226 ? -9.094 -27.734 -15.219 1 94.75 226 SER B O 1
ATOM 4396 N N . ASP B 1 227 ? -9.398 -29.766 -14.367 1 95 227 ASP B N 1
ATOM 4397 C CA . ASP B 1 227 ? -10.336 -30.172 -15.414 1 95 227 ASP B CA 1
ATOM 4398 C C . ASP B 1 227 ? -11.734 -29.609 -15.148 1 95 227 ASP B C 1
ATOM 4400 O O . ASP B 1 227 ? -12.359 -29.938 -14.141 1 95 227 ASP B O 1
ATOM 4404 N N . PRO B 1 228 ? -12.219 -28.797 -16.078 1 92.56 228 PRO B N 1
ATOM 4405 C CA . PRO B 1 228 ? -13.516 -28.156 -15.844 1 92.56 228 PRO B CA 1
ATOM 4406 C C . PRO B 1 228 ? -14.648 -29.156 -15.68 1 92.56 228 PRO B C 1
ATOM 4408 O O . PRO B 1 228 ? -15.648 -28.859 -15.023 1 92.56 228 PRO B O 1
ATOM 4411 N N . GLN B 1 229 ? -14.547 -30.297 -16.188 1 93.69 229 GLN B N 1
ATOM 4412 C CA . GLN B 1 229 ? -15.602 -31.312 -16.125 1 93.69 229 GLN B CA 1
ATOM 4413 C C . GLN B 1 229 ? -15.586 -32.031 -14.781 1 93.69 229 GLN B C 1
ATOM 4415 O O . GLN B 1 229 ? -16.531 -32.75 -14.445 1 93.69 229 GLN B O 1
ATOM 4420 N N . LEU B 1 230 ? -14.508 -31.828 -14.023 1 96.19 230 LEU B N 1
ATOM 4421 C CA . LEU B 1 230 ? -14.336 -32.625 -12.805 1 96.19 230 LEU B CA 1
ATOM 4422 C C . LEU B 1 230 ? -14.188 -31.703 -11.594 1 96.19 230 LEU B C 1
ATOM 4424 O O . LEU B 1 230 ? -13.641 -32.125 -10.562 1 96.19 230 LEU B O 1
ATOM 4428 N N . ARG B 1 231 ? -14.625 -30.531 -11.68 1 92.25 231 ARG B N 1
ATOM 4429 C CA . ARG B 1 231 ? -14.375 -29.516 -10.648 1 92.25 231 ARG B CA 1
ATOM 4430 C C . ARG B 1 231 ? -15.188 -29.812 -9.398 1 92.25 231 ARG B C 1
ATOM 4432 O O . ARG B 1 231 ? -14.867 -29.312 -8.312 1 92.25 231 ARG B O 1
ATOM 4439 N N . SER B 1 232 ? -16.234 -30.516 -9.555 1 94.81 232 SER B N 1
ATOM 4440 C CA . SER B 1 232 ? -17.109 -30.781 -8.43 1 94.81 232 SER B CA 1
ATOM 4441 C C . SER B 1 232 ? -16.406 -31.609 -7.355 1 94.81 232 SER B C 1
ATOM 4443 O O . SER B 1 232 ? -16.875 -31.688 -6.215 1 94.81 232 SER B O 1
ATOM 4445 N N . SER B 1 233 ? -15.305 -32.219 -7.676 1 97.06 233 SER B N 1
ATOM 4446 C CA . SER B 1 233 ? -14.555 -33.031 -6.723 1 97.06 233 SER B CA 1
ATOM 4447 C C . SER B 1 233 ? -13.852 -32.156 -5.688 1 97.06 233 SER B C 1
ATOM 4449 O O . SER B 1 233 ? -13.398 -32.656 -4.652 1 97.06 233 SER B O 1
ATOM 4451 N N . GLN B 1 234 ? -13.648 -30.906 -5.977 1 97.56 234 GLN B N 1
ATOM 4452 C CA . GLN B 1 234 ? -12.922 -29.984 -5.125 1 97.56 234 GLN B CA 1
ATOM 4453 C C . GLN B 1 234 ? -11.469 -30.422 -4.953 1 97.56 234 GLN B C 1
ATOM 4455 O O . GLN B 1 234 ? -10.875 -30.203 -3.893 1 97.56 234 GLN B O 1
ATOM 4460 N N . ALA B 1 235 ? -10.914 -31.047 -5.961 1 98.38 235 ALA B N 1
ATOM 4461 C CA . ALA B 1 235 ? -9.555 -31.562 -5.906 1 98.38 235 ALA B CA 1
ATOM 4462 C C . ALA B 1 235 ? -8.539 -30.438 -5.754 1 98.38 235 ALA B C 1
ATOM 4464 O O . ALA B 1 235 ? -7.473 -30.625 -5.164 1 98.38 235 ALA B O 1
ATOM 4465 N N . ASN B 1 236 ? -8.867 -29.297 -6.281 1 97.56 236 ASN B N 1
ATOM 4466 C CA . ASN B 1 236 ? -7.965 -28.156 -6.176 1 97.56 236 ASN B CA 1
ATOM 4467 C C . ASN B 1 236 ? -7.738 -27.75 -4.723 1 97.56 236 ASN B C 1
ATOM 4469 O O . ASN B 1 236 ? -6.633 -27.359 -4.344 1 97.56 236 ASN B O 1
ATOM 4473 N N . SER B 1 237 ? -8.742 -27.828 -3.875 1 98.5 237 SER B N 1
ATOM 4474 C CA . SER B 1 237 ? -8.602 -27.516 -2.455 1 98.5 237 SER B CA 1
ATOM 4475 C C . SER B 1 237 ? -7.664 -28.5 -1.765 1 98.5 237 SER B C 1
ATOM 4477 O O . SER B 1 237 ? -6.816 -28.109 -0.964 1 98.5 237 SER B O 1
ATOM 4479 N N . LEU B 1 238 ? -7.863 -29.75 -2.043 1 98.75 238 LEU B N 1
ATOM 4480 C CA . LEU B 1 238 ? -7.008 -30.781 -1.472 1 98.75 238 LEU B CA 1
ATOM 4481 C C . LEU B 1 238 ? -5.562 -30.594 -1.916 1 98.75 238 LEU B C 1
ATOM 4483 O O . LEU B 1 238 ? -4.641 -30.703 -1.101 1 98.75 238 LEU B O 1
ATOM 4487 N N . LEU B 1 239 ? -5.344 -30.328 -3.176 1 98.56 239 LEU B N 1
ATOM 4488 C CA . LEU B 1 239 ? -3.992 -30.141 -3.693 1 98.56 239 LEU B CA 1
ATOM 4489 C C . LEU B 1 239 ? -3.314 -28.938 -3.031 1 98.56 239 LEU B C 1
ATOM 4491 O O . LEU B 1 239 ? -2.125 -29 -2.715 1 98.56 239 LEU B O 1
ATOM 4495 N N . ALA B 1 240 ? -4.02 -27.891 -2.891 1 98.62 240 ALA B N 1
ATOM 4496 C CA . ALA B 1 240 ? -3.459 -26.719 -2.205 1 98.62 240 ALA B CA 1
ATOM 4497 C C . ALA B 1 240 ? -3.006 -27.078 -0.794 1 98.62 240 ALA B C 1
ATOM 4499 O O . ALA B 1 240 ? -1.908 -26.703 -0.374 1 98.62 240 ALA B O 1
ATOM 4500 N N . TRP B 1 241 ? -3.84 -27.797 -0.092 1 98.81 241 TRP B N 1
ATOM 4501 C CA . TRP B 1 241 ? -3.508 -28.203 1.271 1 98.81 241 TRP B CA 1
ATOM 4502 C C . TRP B 1 241 ? -2.27 -29.094 1.287 1 98.81 241 TRP B C 1
ATOM 4504 O O . TRP B 1 241 ? -1.382 -28.922 2.125 1 98.81 241 TRP B O 1
ATOM 4514 N N . GLU B 1 242 ? -2.199 -30.031 0.374 1 98.75 242 GLU B N 1
ATOM 4515 C CA . GLU B 1 242 ? -1.038 -30.922 0.288 1 98.75 242 GLU B CA 1
ATOM 4516 C C . GLU B 1 242 ? 0.224 -30.125 -0.058 1 98.75 242 GLU B C 1
ATOM 4518 O O . GLU B 1 242 ? 1.304 -30.422 0.462 1 98.75 242 GLU B O 1
ATOM 4523 N N . ALA B 1 243 ? 0.081 -29.156 -0.949 1 98.75 243 ALA B N 1
ATOM 4524 C CA . ALA B 1 243 ? 1.206 -28.297 -1.295 1 98.75 243 ALA B CA 1
ATOM 4525 C C . ALA B 1 243 ? 1.663 -27.484 -0.088 1 98.75 243 ALA B C 1
ATOM 4527 O O . ALA B 1 243 ? 2.863 -27.297 0.131 1 98.75 243 ALA B O 1
ATOM 4528 N N . ILE B 1 244 ? 0.735 -26.953 0.675 1 98.88 244 ILE B N 1
ATOM 4529 C CA . ILE B 1 244 ? 1.041 -26.203 1.89 1 98.88 244 ILE B CA 1
ATOM 4530 C C . ILE B 1 244 ? 1.799 -27.109 2.869 1 98.88 244 ILE B C 1
ATOM 4532 O O . ILE B 1 244 ? 2.828 -26.703 3.416 1 98.88 244 ILE B O 1
ATOM 4536 N N . LYS B 1 245 ? 1.285 -28.328 3.049 1 98.81 245 LYS B N 1
ATOM 4537 C CA . LYS B 1 245 ? 1.947 -29.281 3.939 1 98.81 245 LYS B CA 1
ATOM 4538 C C . LYS B 1 245 ? 3.385 -29.531 3.496 1 98.81 245 LYS B C 1
ATOM 4540 O O . LYS B 1 245 ? 4.309 -29.5 4.309 1 98.81 245 LYS B O 1
ATOM 4545 N N . TYR B 1 246 ? 3.52 -29.828 2.279 1 98.75 246 TYR B N 1
ATOM 4546 C CA . TYR B 1 246 ? 4.863 -30.078 1.772 1 98.75 246 TYR B CA 1
ATOM 4547 C C . TYR B 1 246 ? 5.766 -28.875 1.973 1 98.75 246 TYR B C 1
ATOM 4549 O O . TYR B 1 246 ? 6.934 -29.016 2.338 1 98.75 246 TYR B O 1
ATOM 4557 N N . SER B 1 247 ? 5.277 -27.656 1.655 1 98.75 247 SER B N 1
ATOM 4558 C CA . SER B 1 247 ? 6.047 -26.422 1.752 1 98.75 247 SER B CA 1
ATOM 4559 C C . SER B 1 247 ? 6.609 -26.219 3.158 1 98.75 247 SER B C 1
ATOM 4561 O O . SER B 1 247 ? 7.691 -25.656 3.326 1 98.75 247 SER B O 1
ATOM 4563 N N . ALA B 1 248 ? 5.891 -26.703 4.152 1 98.56 248 ALA B N 1
ATOM 4564 C CA . ALA B 1 248 ? 6.344 -26.609 5.535 1 98.56 248 ALA B CA 1
ATOM 4565 C C . ALA B 1 248 ? 7.676 -27.344 5.723 1 98.56 248 ALA B C 1
ATOM 4567 O O . ALA B 1 248 ? 8.422 -27.047 6.664 1 98.56 248 ALA B O 1
ATOM 4568 N N . SER B 1 249 ? 7.953 -28.281 4.859 1 98.19 249 SER B N 1
ATOM 4569 C CA . SER B 1 249 ? 9.172 -29.078 4.988 1 98.19 249 SER B CA 1
ATOM 4570 C C . SER B 1 249 ? 10.352 -28.391 4.289 1 98.19 249 SER B C 1
ATOM 4572 O O . SER B 1 249 ? 11.508 -28.766 4.5 1 98.19 249 SER B O 1
ATOM 4574 N N . VAL B 1 250 ? 10.07 -27.375 3.473 1 98.25 250 VAL B N 1
ATOM 4575 C CA . VAL B 1 250 ? 11.164 -26.875 2.654 1 98.25 250 VAL B CA 1
ATOM 4576 C C . VAL B 1 250 ? 11.32 -25.375 2.855 1 98.25 250 VAL B C 1
ATOM 4578 O O . VAL B 1 250 ? 12.336 -24.781 2.479 1 98.25 250 VAL B O 1
ATOM 4581 N N . THR B 1 251 ? 10.375 -24.688 3.412 1 98.19 251 THR B N 1
ATOM 4582 C CA . THR B 1 251 ? 10.43 -23.234 3.594 1 98.19 251 THR B CA 1
ATOM 4583 C C . THR B 1 251 ? 9.5 -22.797 4.723 1 98.19 251 THR B C 1
ATOM 4585 O O . THR B 1 251 ? 9 -23.641 5.48 1 98.19 251 THR B O 1
ATOM 4588 N N . LYS B 1 252 ? 9.219 -21.438 4.891 1 97.69 252 LYS B N 1
ATOM 4589 C CA . LYS B 1 252 ? 8.609 -20.922 6.113 1 97.69 252 LYS B CA 1
ATOM 4590 C C . LYS B 1 252 ? 7.188 -20.422 5.852 1 97.69 252 LYS B C 1
ATOM 4592 O O . LYS B 1 252 ? 6.371 -20.359 6.773 1 97.69 252 LYS B O 1
ATOM 4597 N N . SER B 1 253 ? 6.922 -20.047 4.672 1 98.44 253 SER B N 1
ATOM 4598 C CA . SER B 1 253 ? 5.625 -19.469 4.336 1 98.44 253 SER B CA 1
ATOM 4599 C C . SER B 1 253 ? 5.117 -20 2.998 1 98.44 253 SER B C 1
ATOM 4601 O O . SER B 1 253 ? 5.852 -20.656 2.264 1 98.44 253 SER B O 1
ATOM 4603 N N . PHE B 1 254 ? 3.869 -19.828 2.746 1 98.75 254 PHE B N 1
ATOM 4604 C CA . PHE B 1 254 ? 3.232 -20.234 1.496 1 98.75 254 PHE B CA 1
ATOM 4605 C C . PHE B 1 254 ? 2.469 -19.062 0.881 1 98.75 254 PHE B C 1
ATOM 4607 O O . PHE B 1 254 ? 1.506 -18.562 1.468 1 98.75 254 PHE B O 1
ATOM 4614 N N . ASP B 1 255 ? 2.92 -18.641 -0.243 1 98.5 255 ASP B N 1
ATOM 4615 C CA . ASP B 1 255 ? 2.301 -17.547 -0.992 1 98.5 255 ASP B CA 1
ATOM 4616 C C . ASP B 1 255 ? 1.444 -18.094 -2.137 1 98.5 255 ASP B C 1
ATOM 4618 O O . ASP B 1 255 ? 1.966 -18.672 -3.086 1 98.5 255 ASP B O 1
ATOM 4622 N N . PHE B 1 256 ? 0.153 -17.844 -2.068 1 98.19 256 PHE B N 1
ATOM 4623 C CA . PHE B 1 256 ? -0.77 -18.281 -3.113 1 98.19 256 PHE B CA 1
ATOM 4624 C C . PHE B 1 256 ? -0.594 -17.438 -4.371 1 98.19 256 PHE B C 1
ATOM 4626 O O . PHE B 1 256 ? -1.201 -17.719 -5.406 1 98.19 256 PHE B O 1
ATOM 4633 N N . GLU B 1 257 ? 0.306 -16.453 -4.262 1 92.69 257 GLU B N 1
ATOM 4634 C CA . GLU B 1 257 ? 0.422 -15.43 -5.301 1 92.69 257 GLU B CA 1
ATOM 4635 C C . GLU B 1 257 ? -0.875 -14.641 -5.449 1 92.69 257 GLU B C 1
ATOM 4637 O O . GLU B 1 257 ? -1.71 -14.633 -4.543 1 92.69 257 GLU B O 1
ATOM 4642 N N . GLY B 1 258 ? -0.931 -13.578 -6.312 1 75.25 258 GLY B N 1
ATOM 4643 C CA . GLY B 1 258 ? -2.15 -12.82 -6.555 1 75.25 258 GLY B CA 1
ATOM 4644 C C . GLY B 1 258 ? -3.369 -13.703 -6.742 1 75.25 258 GLY B C 1
ATOM 4645 O O . GLY B 1 258 ? -3.275 -14.93 -6.645 1 75.25 258 GLY B O 1
ATOM 4646 N N . SER B 1 259 ? -4.578 -12.992 -6.023 1 81.31 259 SER B N 1
ATOM 4647 C CA . SER B 1 259 ? -5.145 -12.453 -7.258 1 81.31 259 SER B CA 1
ATOM 4648 C C . SER B 1 259 ? -5.988 -11.211 -6.988 1 81.31 259 SER B C 1
ATOM 4650 O O . SER B 1 259 ? -6.434 -10.992 -5.859 1 81.31 259 SER B O 1
ATOM 4652 N N . MET B 1 260 ? -6.074 -10.477 -7.953 1 92.06 260 MET B N 1
ATOM 4653 C CA . MET B 1 260 ? -7.023 -9.367 -8.016 1 92.06 260 MET B CA 1
ATOM 4654 C C . MET B 1 260 ? -8.352 -9.82 -8.617 1 92.06 260 MET B C 1
ATOM 4656 O O . MET B 1 260 ? -9.266 -9.016 -8.797 1 92.06 260 MET B O 1
ATOM 4660 N N . ILE B 1 261 ? -8.43 -11.094 -8.859 1 91.5 261 ILE B N 1
ATOM 4661 C CA . ILE B 1 261 ? -9.609 -11.672 -9.492 1 91.5 261 ILE B CA 1
ATOM 4662 C C . ILE B 1 261 ? -10.547 -12.227 -8.422 1 91.5 261 ILE B C 1
ATOM 4664 O O . ILE B 1 261 ? -10.148 -13.055 -7.605 1 91.5 261 ILE B O 1
ATOM 4668 N N . PRO B 1 262 ? -11.875 -11.836 -8.352 1 91.81 262 PRO B N 1
ATOM 4669 C CA . PRO B 1 262 ? -12.797 -12.18 -7.266 1 91.81 262 PRO B CA 1
ATOM 4670 C C . PRO B 1 262 ? -12.812 -13.672 -6.953 1 91.81 262 PRO B C 1
ATOM 4672 O O . PRO B 1 262 ? -12.57 -14.07 -5.812 1 91.81 262 PRO B O 1
ATOM 4675 N N . GLY B 1 263 ? -13.062 -14.602 -7.984 1 90.19 263 GLY B N 1
ATOM 4676 C CA . GLY B 1 263 ? -13.125 -16.031 -7.77 1 90.19 263 GLY B CA 1
ATOM 4677 C C . GLY B 1 263 ? -11.828 -16.625 -7.242 1 90.19 263 GLY B C 1
ATOM 4678 O O . GLY B 1 263 ? -11.836 -17.422 -6.312 1 90.19 263 GLY B O 1
ATOM 4679 N N . VAL B 1 264 ? -10.789 -16.25 -7.723 1 92.06 264 VAL B N 1
ATOM 4680 C CA . VAL B 1 264 ? -9.477 -16.734 -7.309 1 92.06 264 VAL B CA 1
ATOM 4681 C C . VAL B 1 264 ? -9.141 -16.203 -5.922 1 92.06 264 VAL B C 1
ATOM 4683 O O . VAL B 1 264 ? -8.688 -16.938 -5.051 1 92.06 264 VAL B O 1
ATOM 4686 N N . GLU B 1 265 ? -9.406 -14.922 -5.754 1 95.62 265 GLU B N 1
ATOM 4687 C CA . GLU B 1 265 ? -9.195 -14.281 -4.461 1 95.62 265 GLU B CA 1
ATOM 4688 C C . GLU B 1 265 ? -9.977 -14.984 -3.355 1 95.62 265 GLU B C 1
ATOM 4690 O O . GLU B 1 265 ? -9.43 -15.281 -2.293 1 95.62 265 GLU B O 1
ATOM 4695 N N . LYS B 1 266 ? -11.258 -15.227 -3.582 1 95.38 266 LYS B N 1
ATOM 4696 C CA . LYS B 1 266 ? -12.102 -15.891 -2.6 1 95.38 266 LYS B CA 1
ATOM 4697 C C . LYS B 1 266 ? -11.555 -17.266 -2.24 1 95.38 266 LYS B C 1
ATOM 4699 O O . LYS B 1 266 ? -11.57 -17.672 -1.074 1 95.38 266 LYS B O 1
ATOM 4704 N N . PHE B 1 267 ? -11.133 -17.984 -3.219 1 95.81 267 PHE B N 1
ATOM 4705 C CA . PHE B 1 267 ? -10.547 -19.297 -3 1 95.81 267 PHE B CA 1
ATOM 4706 C C . PHE B 1 267 ? -9.305 -19.203 -2.119 1 95.81 267 PHE B C 1
ATOM 4708 O O . PHE B 1 267 ? -9.188 -19.922 -1.123 1 95.81 267 PHE B O 1
ATOM 4715 N N . TYR B 1 268 ? -8.32 -18.297 -2.396 1 96.94 268 TYR B N 1
ATOM 4716 C CA . TYR B 1 268 ? -7.086 -18.156 -1.633 1 96.94 268 TYR B CA 1
ATOM 4717 C C . TYR B 1 268 ? -7.375 -17.703 -0.209 1 96.94 268 TYR B C 1
ATOM 4719 O O . TYR B 1 268 ? -6.781 -18.203 0.746 1 96.94 268 TYR B O 1
ATOM 4727 N N . ARG B 1 269 ? -8.305 -16.812 -0.071 1 96.25 269 ARG B N 1
ATOM 4728 C CA . ARG B 1 269 ? -8.695 -16.312 1.244 1 96.25 269 ARG B CA 1
ATOM 4729 C C . ARG B 1 269 ? -9.273 -17.422 2.105 1 96.25 269 ARG B C 1
ATOM 4731 O O . ARG B 1 269 ? -9.086 -17.438 3.324 1 96.25 269 ARG B O 1
ATOM 4738 N N . SER B 1 270 ? -9.906 -18.406 1.482 1 97.31 270 SER B N 1
ATOM 4739 C CA . SER B 1 270 ? -10.57 -19.484 2.219 1 97.31 270 SER B CA 1
ATOM 4740 C C . SER B 1 270 ? -9.562 -20.344 2.971 1 97.31 270 SER B C 1
ATOM 4742 O O . SER B 1 270 ? -9.938 -21.078 3.885 1 97.31 270 SER B O 1
ATOM 4744 N N . PHE B 1 271 ? -8.328 -20.234 2.646 1 98.12 271 PHE B N 1
ATOM 4745 C CA . PHE B 1 271 ? -7.285 -21 3.318 1 98.12 271 PHE B CA 1
ATOM 4746 C C . PHE B 1 271 ? -6.723 -20.234 4.504 1 98.12 271 PHE B C 1
ATOM 4748 O O . PHE B 1 271 ? -5.707 -20.625 5.082 1 98.12 271 PHE B O 1
ATOM 4755 N N . GLY B 1 272 ? -7.316 -19.094 4.816 1 96.81 272 GLY B N 1
ATOM 4756 C CA . GLY B 1 272 ? -6.867 -18.312 5.957 1 96.81 272 GLY B CA 1
ATOM 4757 C C . GLY B 1 272 ? -5.605 -17.516 5.672 1 96.81 272 GLY B C 1
ATOM 4758 O O . GLY B 1 272 ? -4.918 -17.078 6.594 1 96.81 272 GLY B O 1
ATOM 4759 N N . ALA B 1 273 ? -5.23 -17.406 4.414 1 97.69 273 ALA B N 1
ATOM 4760 C CA . ALA B 1 273 ? -4.031 -16.672 4.031 1 97.69 273 ALA B CA 1
ATOM 4761 C C . ALA B 1 273 ? -4.199 -15.18 4.297 1 97.69 273 ALA B C 1
ATOM 4763 O O . ALA B 1 273 ? -5.297 -14.641 4.16 1 97.69 273 ALA B O 1
ATOM 4764 N N . ILE B 1 274 ? -3.139 -14.531 4.668 1 97.62 274 ILE B N 1
ATOM 4765 C CA . ILE B 1 274 ? -3.123 -13.102 4.957 1 97.62 274 ILE B CA 1
ATOM 4766 C C . ILE B 1 274 ? -2.947 -12.312 3.66 1 97.62 274 ILE B C 1
ATOM 4768 O O . ILE B 1 274 ? -2.061 -12.617 2.857 1 97.62 274 ILE B O 1
ATOM 4772 N N . GLN B 1 275 ? -3.828 -11.328 3.449 1 97.69 275 GLN B N 1
ATOM 4773 C CA . GLN B 1 275 ? -3.709 -10.438 2.299 1 97.69 275 GLN B CA 1
ATOM 4774 C C . GLN B 1 275 ? -2.482 -9.531 2.424 1 97.69 275 GLN B C 1
ATOM 4776 O O . GLN B 1 275 ? -2.342 -8.805 3.406 1 97.69 275 GLN B O 1
ATOM 4781 N N . LYS B 1 276 ? -1.575 -9.633 1.493 1 97.38 276 LYS B N 1
ATOM 4782 C CA . LYS B 1 276 ? -0.364 -8.82 1.479 1 97.38 276 LYS B CA 1
ATOM 4783 C C . LYS B 1 276 ? -0.355 -7.871 0.287 1 97.38 276 LYS B C 1
ATOM 4785 O O . LYS B 1 276 ? -0.411 -8.305 -0.864 1 97.38 276 LYS B O 1
ATOM 4790 N N . PRO B 1 277 ? -0.318 -6.547 0.603 1 97.62 277 PRO B N 1
ATOM 4791 C CA . PRO B 1 277 ? -0.19 -5.602 -0.509 1 97.62 277 PRO B CA 1
ATOM 4792 C C . PRO B 1 277 ? 1.204 -5.609 -1.132 1 97.62 277 PRO B C 1
ATOM 4794 O O . PRO B 1 277 ? 2.201 -5.758 -0.421 1 97.62 277 PRO B O 1
ATOM 4797 N N . TYR B 1 278 ? 1.263 -5.52 -2.438 1 97.31 278 TYR B N 1
ATOM 4798 C CA . TYR B 1 278 ? 2.537 -5.293 -3.111 1 97.31 278 TYR B CA 1
ATOM 4799 C C . TYR B 1 278 ? 2.4 -4.227 -4.191 1 97.31 278 TYR B C 1
ATOM 4801 O O . TYR B 1 278 ? 1.292 -3.92 -4.633 1 97.31 278 TYR B O 1
ATOM 4809 N N . LEU B 1 279 ? 3.504 -3.625 -4.578 1 98.12 279 LEU B N 1
ATOM 4810 C CA . LEU B 1 279 ? 3.523 -2.426 -5.406 1 98.12 279 LEU B CA 1
ATOM 4811 C C . LEU B 1 279 ? 3.812 -2.777 -6.863 1 98.12 279 LEU B C 1
ATOM 4813 O O . LEU B 1 279 ? 4.848 -3.373 -7.168 1 98.12 279 LEU B O 1
ATOM 4817 N N . SER B 1 280 ? 2.869 -2.477 -7.738 1 97.75 280 SER B N 1
ATOM 4818 C CA . SER B 1 280 ? 3.107 -2.49 -9.18 1 97.75 280 SER B CA 1
ATOM 4819 C C . SER B 1 280 ? 3.533 -1.116 -9.68 1 97.75 280 SER B C 1
ATOM 4821 O O . SER B 1 280 ? 2.824 -0.128 -9.477 1 97.75 280 SER B O 1
ATOM 4823 N N . ILE B 1 281 ? 4.68 -1.034 -10.289 1 98.19 281 ILE B N 1
ATOM 4824 C CA . ILE B 1 281 ? 5.297 0.22 -10.703 1 98.19 281 ILE B CA 1
ATOM 4825 C C . ILE B 1 281 ? 5.355 0.28 -12.227 1 98.19 281 ILE B C 1
ATOM 4827 O O . ILE B 1 281 ? 5.699 -0.708 -12.883 1 98.19 281 ILE B O 1
ATOM 4831 N N . SER B 1 282 ? 5.004 1.413 -12.82 1 97.25 282 SER B N 1
ATOM 4832 C CA . SER B 1 282 ? 5.09 1.562 -14.273 1 97.25 282 SER B CA 1
ATOM 4833 C C . SER B 1 282 ? 5.445 2.992 -14.656 1 97.25 282 SER B C 1
ATOM 4835 O O . SER B 1 282 ? 5.328 3.91 -13.844 1 97.25 282 SER B O 1
ATOM 4837 N N . LYS B 1 283 ? 5.949 3.162 -15.781 1 96.69 283 LYS B N 1
ATOM 4838 C CA . LYS B 1 283 ? 6.227 4.469 -16.375 1 96.69 283 LYS B CA 1
ATOM 4839 C C . LYS B 1 283 ? 6.16 4.406 -17.891 1 96.69 283 LYS B C 1
ATOM 4841 O O . LYS B 1 283 ? 6.715 3.492 -18.516 1 96.69 283 LYS B O 1
ATOM 4846 N N . THR B 1 284 ? 5.445 5.293 -18.5 1 94 284 THR B N 1
ATOM 4847 C CA . THR B 1 284 ? 5.359 5.43 -19.953 1 94 284 THR B CA 1
ATOM 4848 C C . THR B 1 284 ? 6.031 6.719 -20.422 1 94 284 THR B C 1
ATOM 4850 O O . THR B 1 284 ? 5.594 7.816 -20.062 1 94 284 THR B O 1
ATOM 4853 N N . ASN B 1 285 ? 7.035 6.586 -21.172 1 91.19 285 ASN B N 1
ATOM 4854 C CA . ASN B 1 285 ? 7.738 7.758 -21.672 1 91.19 285 ASN B CA 1
ATOM 4855 C C . ASN B 1 285 ? 7.27 8.141 -23.078 1 91.19 285 ASN B C 1
ATOM 4857 O O . ASN B 1 285 ? 7.32 9.312 -23.453 1 91.19 285 ASN B O 1
ATOM 4861 N N . SER B 1 286 ? 6.816 7.141 -23.828 1 86 286 SER B N 1
ATOM 4862 C CA . SER B 1 286 ? 6.371 7.387 -25.203 1 86 286 SER B CA 1
ATOM 4863 C C . SER B 1 286 ? 4.98 8.008 -25.219 1 86 286 SER B C 1
ATOM 4865 O O . SER B 1 286 ? 4.031 7.449 -24.672 1 86 286 SER B O 1
ATOM 4867 N N . PHE B 1 287 ? 4.945 9.055 -25.891 1 82.88 287 PHE B N 1
ATOM 4868 C CA . PHE B 1 287 ? 3.664 9.734 -26.031 1 82.88 287 PHE B CA 1
ATOM 4869 C C . PHE B 1 287 ? 2.662 8.852 -26.766 1 82.88 287 PHE B C 1
ATOM 4871 O O . PHE B 1 287 ? 1.476 8.844 -26.422 1 82.88 287 PHE B O 1
ATOM 4878 N N . LEU B 1 288 ? 3.127 8.156 -27.719 1 80.19 288 LEU B N 1
ATOM 4879 C CA . LEU B 1 288 ? 2.258 7.281 -28.516 1 80.19 288 LEU B CA 1
ATOM 4880 C C . LEU B 1 288 ? 1.648 6.191 -27.641 1 80.19 288 LEU B C 1
ATOM 4882 O O . LEU B 1 288 ? 0.469 5.863 -27.781 1 80.19 288 LEU B O 1
ATOM 4886 N N . ILE B 1 289 ? 2.441 5.711 -26.797 1 81.75 289 ILE B N 1
ATOM 4887 C CA . ILE B 1 289 ? 1.945 4.676 -25.891 1 81.75 289 ILE B CA 1
ATOM 4888 C C . ILE B 1 289 ? 0.948 5.285 -24.906 1 81.75 289 ILE B C 1
ATOM 4890 O O . ILE B 1 289 ? -0.067 4.664 -24.578 1 81.75 289 ILE B O 1
ATOM 4894 N N . LYS B 1 290 ? 1.235 6.496 -24.438 1 81 290 LYS B N 1
ATOM 4895 C CA . LYS B 1 290 ? 0.314 7.18 -23.547 1 81 290 LYS B CA 1
ATOM 4896 C C . LYS B 1 290 ? -1.051 7.379 -24.203 1 81 290 LYS B C 1
ATOM 4898 O O . LYS B 1 290 ? -2.086 7.176 -23.562 1 81 290 LYS B O 1
ATOM 4903 N N . LEU B 1 291 ? -0.983 7.699 -25.422 1 75.69 291 LEU B N 1
ATOM 4904 C CA . LEU B 1 291 ? -2.203 7.93 -26.188 1 75.69 291 LEU B CA 1
ATOM 4905 C C . LEU B 1 291 ? -2.973 6.629 -26.391 1 75.69 291 LEU B C 1
ATOM 4907 O O . LEU B 1 291 ? -4.191 6.59 -26.203 1 75.69 291 LEU B O 1
ATOM 4911 N N . ARG B 1 292 ? -2.309 5.621 -26.734 1 72.69 292 ARG B N 1
ATOM 4912 C CA . ARG B 1 292 ? -2.932 4.312 -26.922 1 72.69 292 ARG B CA 1
ATOM 4913 C C . ARG B 1 292 ? -3.582 3.832 -25.625 1 72.69 292 ARG B C 1
ATOM 4915 O O . ARG B 1 292 ? -4.723 3.367 -25.641 1 72.69 292 ARG B O 1
ATOM 4922 N N . ASN B 1 293 ? -2.844 3.98 -24.578 1 73 293 ASN B N 1
ATOM 4923 C CA . ASN B 1 293 ? -3.365 3.549 -23.281 1 73 293 ASN B CA 1
ATOM 4924 C C . ASN B 1 293 ? -4.617 4.332 -22.891 1 73 293 ASN B C 1
ATOM 4926 O O . ASN B 1 293 ? -5.555 3.768 -22.328 1 73 293 ASN B O 1
ATOM 4930 N N . PHE B 1 294 ? -4.629 5.594 -23.234 1 69.56 294 PHE B N 1
ATOM 4931 C CA . PHE B 1 294 ? -5.793 6.43 -22.969 1 69.56 294 PHE B CA 1
ATOM 4932 C C . PHE B 1 294 ? -7 5.953 -23.766 1 69.56 294 PHE B C 1
ATOM 4934 O O . PHE B 1 294 ? -8.102 5.828 -23.219 1 69.56 294 PHE B O 1
ATOM 4941 N N . ILE B 1 295 ? -6.766 5.574 -24.984 1 67.88 295 ILE B N 1
ATOM 4942 C CA . ILE B 1 295 ? -7.832 5.141 -25.875 1 67.88 295 ILE B CA 1
ATOM 4943 C C . ILE B 1 295 ? -8.367 3.783 -25.422 1 67.88 295 ILE B C 1
ATOM 4945 O O . ILE B 1 295 ? -9.578 3.58 -25.344 1 67.88 295 ILE B O 1
ATOM 4949 N N . VAL B 1 296 ? -7.484 2.92 -25 1 64.75 296 VAL B N 1
ATOM 4950 C CA . VAL B 1 296 ? -7.863 1.571 -24.594 1 64.75 296 VAL B CA 1
ATOM 4951 C C . VAL B 1 296 ? -8.641 1.628 -23.281 1 64.75 296 VAL B C 1
ATOM 4953 O O . VAL B 1 296 ? -9.672 0.977 -23.141 1 64.75 296 VAL B O 1
ATOM 4956 N N . ASP B 1 297 ? -8.188 2.422 -22.391 1 66.31 297 ASP B N 1
ATOM 4957 C CA . ASP B 1 297 ? -8.82 2.539 -21.094 1 66.31 297 ASP B CA 1
ATOM 4958 C C . ASP B 1 297 ? -10.227 3.109 -21.219 1 66.31 297 ASP B C 1
ATOM 4960 O O . ASP B 1 297 ? -11.133 2.717 -20.469 1 66.31 297 ASP B O 1
ATOM 4964 N N . GLU B 1 298 ? -10.453 3.988 -22.188 1 61.28 298 GLU B N 1
ATOM 4965 C CA . GLU B 1 298 ? -11.734 4.691 -22.281 1 61.28 298 GLU B CA 1
ATOM 4966 C C . GLU B 1 298 ? -12.68 3.982 -23.25 1 61.28 298 GLU B C 1
ATOM 4968 O O . GLU B 1 298 ? -13.898 3.996 -23.047 1 61.28 298 GLU B O 1
ATOM 4973 N N . PHE B 1 299 ? -12.133 3.328 -24.266 1 54.84 299 PHE B N 1
ATOM 4974 C CA . PHE B 1 299 ? -13.031 2.855 -25.312 1 54.84 299 PHE B CA 1
ATOM 4975 C C . PHE B 1 299 ? -13.094 1.333 -25.328 1 54.84 299 PHE B C 1
ATOM 4977 O O . PHE B 1 299 ? -13.984 0.748 -25.953 1 54.84 299 PHE B O 1
ATOM 4984 N N . MET B 1 300 ? -12.102 0.665 -24.844 1 43.84 300 MET B N 1
ATOM 4985 C CA . MET B 1 300 ? -12.156 -0.791 -24.938 1 43.84 300 MET B CA 1
ATOM 4986 C C . MET B 1 300 ? -12.555 -1.414 -23.609 1 43.84 300 MET B C 1
ATOM 4988 O O . MET B 1 300 ? -12.57 -2.639 -23.469 1 43.84 300 MET B O 1
ATOM 4992 N N . ARG B 1 301 ? -12.766 -0.567 -22.719 1 38.78 301 ARG B N 1
ATOM 4993 C CA . ARG B 1 301 ? -13.344 -1.246 -21.562 1 38.78 301 ARG B CA 1
ATOM 4994 C C . ARG B 1 301 ? -14.859 -1.335 -21.688 1 38.78 301 ARG B C 1
ATOM 4996 O O . ARG B 1 301 ? -15.5 -0.429 -22.219 1 38.78 301 ARG B O 1
#

Radius of gyration: 26.82 Å; Cα contacts (8 Å, |Δi|>4): 1177; chains: 2; bounding box: 63×85×60 Å

pLDDT: mean 94.09, std 8.48, range [38.78, 98.88]

Secondary structure (DSSP, 8-state):
--GGG-HHHHHHHH-GGGEEEEEEEETTEEEEEEEEEEEEETTEEEEE--TT-S----EE----S-HHHHHHHHHHHHHHHHHTSPP-SEEE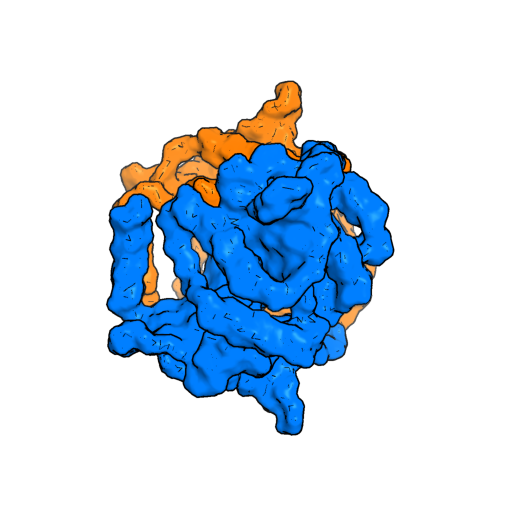EE--TT----HHHHHTT-EEEEEEEEEE---S-HHHHHHTS-HHHHHHHHHHHHH-EEEE---HHHHHHHHHHHHHHTTPPPSS-HHHHHHHHHHHHHTT-EEEEEEE-TT--EEEEEEEEE-SS-EEEEEEEE-GGGGGG-HHHHHHHHHHHHHTTT-S-EEEEE--SHHHHHHHHTTTPEEEEEEEEEEE--HHHHHHHHHHHHH--/--GGG-HHHHHHHH-GGGEEEEEEEETTEEEEEEEEEEEEETTEEEEE--TT-S----EE----S-HHHHHHHHHHHHHHHHHTSPP-SEEEEE--TT----HHHHHTT-EEEEEEEEEE---S-HHHHHHTS-HHHHHHHHHHHHH-EEEE---HHHHHHHHHHHHHHTTPPPSS-HHHHHHHHHHHHHTT-EEEEEEE-TT--EEEEEEEEE-SS-EEEEEEEE-GGGGGG-HHHHHHHHHHHHHTTT-S-EEEEE--SHHHHHHHHTTTPEEEEEEEEEEE--HHHHHHHHHHHHH--

Nearest PDB structures (foldseek):
  7z6k-assembly1_A  TM=7.612E-01  e=9.879E-14  Weissella viridescens
  1xf8-assembly1_A  TM=7.595E-01  e=1.781E-13  Weissella viridescens
  1xe4-assembly1_A  TM=7.541E-01  e=2.392E-13  Weissella viridescens
  3frm-assembly3_E  TM=4.728E-01  e=2.211E-08  Staphylococcus epidermidis ATCC 12228
  2i00-assembly2_C  TM=4.023E-01  e=5.655E-07  Enterococcus faecalis V583

Sequence (602 aa):
MSIFSKDWWLDALVGEEQWDVAIVEKGNDIVASLPYVTKSRGIFKVLTMPKLTPFIGVWTRPLDGKYVKKLSNEMDLYEQLIEKLPAYDYFQTSFHYSVTNWLPFYWKQFKQETNYTYVIENLENLDEVYENFKPKCRGSIKKAKQLVNVYSDDDIEKFYYVNKKTFDRQGAEMSYDLDYVKRLDAACAQKQCRKIFFAEDDQQRIHSVLYVVWDQQSAYCLMTGSDPQLRSSQANSLLAWEAIKYSASVTKSFDFEGSMIPGVEKFYRSFGAIQKPYLSISKTNSFLIKLRNFIVDEFMRMSIFSKDWWLDALVGEEQWDVAIVEKGNDIVASLPYVTKSRGIFKVLTMPKLTPFIGVWTRPLDGKYVKKLSNEMDLYEQLIEKLPAYDYFQTSFHYSVTNWLPFYWKQFKQETNYTYVIENLENLDEVYENFKPKCRGSIKKAKQLVNVYSDDDIEKFYYVNKKTFDRQGAEMSYDLDYVKRLDAACAQKQCRKIFFAEDDQQRIHSVLYVVWDQQSAYCLMTGSDPQLRSSQANSLLAWEAIKYSASVTKSFDFEGSMIPGVEKFYRSFGAIQKPYLSISKTNSFLIKLRNFIVDEFMR

Organism: NCBI:txid1808955

Solvent-accessible surface area (backbone atoms only — not comparable to full-atom values): 31767 Å² total; per-residue (Å²): 130,63,59,53,61,34,68,68,49,46,32,42,69,60,33,72,85,34,44,53,65,24,68,41,70,58,91,94,38,78,42,30,38,37,54,35,30,57,43,74,60,87,93,38,37,33,33,32,66,60,86,97,42,83,33,42,29,76,45,64,56,88,67,83,78,56,69,44,59,44,52,51,50,50,45,52,51,49,44,53,37,60,68,55,50,73,91,55,32,31,39,40,47,22,31,45,58,89,54,81,81,56,60,54,45,46,78,70,65,37,46,52,37,75,44,40,28,29,30,37,74,63,39,86,49,55,68,60,44,59,66,45,28,36,70,68,48,54,50,33,26,57,52,12,60,76,58,38,47,76,49,72,60,87,55,59,66,66,45,48,58,39,30,50,41,42,30,57,73,68,71,41,80,70,90,69,52,72,69,55,52,48,36,41,49,51,48,30,54,75,66,68,30,57,52,36,40,39,26,27,30,93,86,70,48,64,30,16,35,39,35,35,36,44,35,82,61,30,24,32,51,69,44,64,20,32,30,78,91,41,53,88,46,28,34,57,53,34,50,50,51,53,50,50,58,53,32,42,76,70,25,38,16,40,28,53,41,62,45,88,45,69,74,58,30,54,57,52,38,33,53,36,26,43,79,40,59,22,41,35,39,33,37,71,66,32,63,68,56,52,50,49,51,52,48,44,65,67,66,70,99,130,62,60,54,61,34,68,67,50,46,33,42,69,59,34,72,83,32,44,52,64,24,68,41,71,60,89,94,37,76,42,32,37,37,54,37,28,59,42,74,59,86,92,37,38,33,34,31,66,60,84,96,42,83,32,40,32,76,47,65,57,89,67,85,78,55,67,44,58,45,52,51,50,48,45,52,50,50,44,53,35,61,69,55,49,73,92,52,31,31,40,39,47,22,31,46,60,87,53,80,82,56,61,53,46,47,76,70,65,35,46,52,36,74,44,41,28,30,29,37,75,61,38,86,50,56,67,61,45,59,66,45,27,38,68,69,47,54,51,33,25,58,54,11,61,74,58,36,46,77,50,71,57,86,54,60,67,66,45,47,57,39,30,48,41,42,29,58,73,68,72,43,81,71,90,67,54,70,70,55,51,49,36,42,48,53,50,31,53,74,67,69,30,57,51,37,40,40,26,27,29,95,84,70,48,65,29,17,36,40,35,35,36,46,35,82,61,32,25,33,50,69,44,64,20,30,30,80,91,42,52,90,47,29,33,56,54,34,50,51,52,50,51,51,56,54,32,42,77,70,26,39,16,40,28,51,40,62,46,90,44,70,73,58,29,54,55,52,38,31,55,35,27,44,81,40,61,22,41,34,39,33,36,73,67,32,65,67,55,51,50,50,51,51,48,44,66,67,68,70,99